Protein 3DCD (pdb70)

Solvent-accessible surface area: 25875 Å² total

Nearest PDB structures (foldseek):
  3dcd-assembly2_B  TM=1.003E+00  e=3.729E-57  Lactobacillus acidophilus
  3q1n-assembly1_A  TM=9.076E-01  e=5.957E-23  Lacticaseibacillus paracasei ATCC 334
  3k25-assembly2_B  TM=7.406E-01  e=1.315E-15  Synechocystis sp. PCC 6803
  2htb-assembly3_C  TM=7.494E-01  e=1.837E-10  Salmonella enterica subsp. enterica serovar Typhimurium
  3sy9-assembly4_D  TM=3.047E-01  e=4.905E+00  Pseudomonas aeruginosa

Secondary structure (DSSP, 8-state):
-EEEE---EEEEETBTTEEEEEE-TTT--B-----TTT---SS-EEBS-SSPPGGGEEEETTEEEE--TTBSGGGSBPEEEEEETTEEEEEEE--HHHHHHS---EEEEEEEE-----EEEEEEEE-SS-----EEE--EEE---TTS--GGGEEE------EEE--EETTEE-GGG-EEE-TTS-EE--SGGGTTS-EEEE--SS-EEEEEEETTSS-EEEEEEET-SEEEEE--SSS--SEEEEEEEES-PPBTT--SBGGG-------TT-EEEEEE--EE-SS-SS--/-EEEE---EEEEETBTTEEEEEE-TTT--B-----TTT---SS-EEBS-SSPPGGGEEEETTEEEE--TTBSGGGSBPEEEEEETTEEEEEEE--HHHHHH----EEEEEEEE-----EEEEEEEE-SS-----EEE--EEE---SSS--GGGEEE------EEE--EETTEE-GGG-EEE-TTS-EE--SGGGTTS-EEEE--SS-EEEEEEESSSS-EEEEEEET-SEEEEE--SSS--SEEEEEEEES-PPBTT--SBGGG-------TT-EEEEEE--EE-SS-----

Structure (mmCIF, N/CA/C/O backbone):
data_3DCD
#
_entry.id   3DCD
#
_cell.length_a   53.270
_cell.length_b   88.270
_cell.length_c   139.540
_cell.angle_alpha   90.00
_cell.angle_beta   90.00
_cell.angle_gamma   90.00
#
_symmetry.space_group_name_H-M   'P 21 21 21'
#
loop_
_entity.id
_entity.type
_entity.pdbx_description
1 polymer 'Galactose mutarotase related enzyme'
2 water water
#
loop_
_atom_site.group_PDB
_atom_site.id
_atom_site.type_symbol
_atom_site.label_atom_id
_atom_site.label_alt_id
_atom_site.label_comp_id
_atom_site.label_asym_id
_atom_site.label_entity_id
_atom_site.label_seq_id
_atom_site.pdbx_PDB_ins_code
_atom_site.Cartn_x
_atom_site.Cartn_y
_atom_site.Cartn_z
_atom_site.occupancy
_atom_site.B_iso_or_equiv
_atom_site.auth_seq_id
_atom_site.auth_comp_id
_atom_site.auth_asym_id
_atom_site.auth_atom_id
_atom_site.pdbx_PDB_model_num
ATOM 9 N N . ASP A 1 2 ? 4.636 33.581 109.758 1.00 19.09 2 ASP A N 1
ATOM 10 C CA . ASP A 1 2 ? 4.489 32.828 108.509 1.00 18.53 2 ASP A CA 1
ATOM 11 C C . ASP A 1 2 ? 3.087 32.990 107.914 1.00 18.36 2 ASP A C 1
ATOM 12 O O . ASP A 1 2 ? 2.090 33.081 108.645 1.00 18.03 2 ASP A O 1
ATOM 17 N N . TYR A 1 3 ? 3.027 33.012 106.586 1.00 17.48 3 TYR A N 1
ATOM 18 C CA . TYR A 1 3 ? 1.781 33.164 105.844 1.00 17.20 3 TYR A CA 1
ATOM 19 C C . TYR A 1 3 ? 1.777 32.114 104.743 1.00 16.87 3 TYR A C 1
ATOM 20 O O . TYR A 1 3 ? 2.828 31.784 104.187 1.00 16.28 3 TYR A O 1
ATOM 29 N N . THR A 1 4 ? 0.588 31.607 104.432 1.00 16.86 4 THR A N 1
ATOM 30 C CA . THR A 1 4 ? 0.407 30.556 103.438 1.00 16.54 4 THR A CA 1
ATOM 31 C C . THR A 1 4 ? -0.371 31.048 102.226 1.00 16.10 4 THR A C 1
ATOM 32 O O . THR A 1 4 ? -1.357 31.772 102.377 1.00 15.03 4 THR A O 1
ATOM 36 N N . ILE A 1 5 ? 0.117 30.680 101.038 1.00 15.47 5 ILE A N 1
ATOM 37 C CA . ILE A 1 5 ? -0.643 30.748 99.792 1.00 15.83 5 ILE A CA 1
ATOM 38 C C . ILE A 1 5 ? -0.637 29.330 99.209 1.00 15.93 5 ILE A C 1
ATOM 39 O O . ILE A 1 5 ? 0.347 28.603 99.347 1.00 15.90 5 ILE A O 1
ATOM 44 N N . GLU A 1 6 ? -1.740 28.927 98.588 1.00 16.27 6 GLU A N 1
ATOM 45 C CA . GLU A 1 6 ? -1.890 27.528 98.193 1.00 17.14 6 GLU A CA 1
ATOM 46 C C . GLU A 1 6 ? -2.977 27.305 97.165 1.00 17.03 6 GLU A C 1
ATOM 47 O O . GLU A 1 6 ? -3.907 28.101 97.032 1.00 16.91 6 GLU A O 1
ATOM 53 N N . ASN A 1 7 ? -2.835 26.215 96.421 1.00 17.31 7 ASN A N 1
ATOM 54 C CA . ASN A 1 7 ? -3.889 25.742 95.544 1.00 17.60 7 ASN A CA 1
ATOM 55 C C . ASN A 1 7 ? -3.892 24.223 95.563 1.00 18.29 7 ASN A C 1
ATOM 56 O O . ASN A 1 7 ? -3.295 23.621 96.457 1.00 17.94 7 ASN A O 1
ATOM 61 N N . ASN A 1 8 ? -4.547 23.615 94.575 1.00 19.11 8 ASN A N 1
ATOM 62 C CA . ASN A 1 8 ? -4.617 22.169 94.459 1.00 20.80 8 ASN A CA 1
ATOM 63 C C . ASN A 1 8 ? -3.308 21.474 94.059 1.00 21.09 8 ASN A C 1
ATOM 64 O O . ASN A 1 8 ? -3.243 20.237 94.075 1.00 21.21 8 ASN A O 1
ATOM 82 N N . ILE A 1 10 ? 0.242 23.066 94.844 1.00 19.00 10 ILE A N 1
ATOM 83 C CA . ILE A 1 10 ? 1.378 23.382 95.718 1.00 18.76 10 ILE A CA 1
ATOM 84 C C . ILE A 1 10 ? 0.936 24.272 96.892 1.00 18.09 10 ILE A C 1
ATOM 85 O O . ILE A 1 10 ? -0.043 25.018 96.788 1.00 16.92 10 ILE A O 1
ATOM 90 N N . LYS A 1 11 ? 1.626 24.145 98.016 1.00 17.15 11 LYS A N 1
ATOM 91 C CA . LYS A 1 11 ? 1.340 24.956 99.201 1.00 18.15 11 LYS A CA 1
ATOM 92 C C . LYS A 1 11 ? 2.649 25.607 99.617 1.00 17.48 11 LYS A C 1
ATOM 93 O O . LYS A 1 11 ? 3.672 24.926 99.784 1.00 17.21 11 LYS A O 1
ATOM 99 N N . VAL A 1 12 ? 2.595 26.922 99.797 1.00 16.73 12 VAL A N 1
ATOM 100 C CA . VAL A 1 12 ? 3.795 27.728 99.984 1.00 16.35 12 VAL A CA 1
ATOM 101 C C . VAL A 1 12 ? 3.649 28.491 101.286 1.00 16.43 12 VAL A C 1
ATOM 102 O O . VAL A 1 12 ? 2.609 29.113 101.533 1.00 16.52 12 VAL A O 1
ATOM 106 N N . VAL A 1 13 ? 4.693 28.443 102.108 1.00 15.84 13 VAL A N 1
ATOM 107 C CA . VAL A 1 13 ? 4.728 29.199 103.350 1.00 15.75 13 VAL A CA 1
ATOM 108 C C . VAL A 1 13 ? 5.839 30.239 103.259 1.00 15.97 13 VAL A C 1
ATOM 109 O O . VAL A 1 13 ? 6.970 29.910 102.891 1.00 16.19 13 VAL A O 1
ATOM 113 N N . ILE A 1 14 ? 5.521 31.481 103.618 1.00 15.49 14 ILE A N 1
ATOM 114 C CA . ILE A 1 14 ? 6.472 32.583 103.498 1.00 15.86 14 ILE A CA 1
ATOM 115 C C . ILE A 1 14 ? 6.470 33.449 104.770 1.00 15.49 14 ILE A C 1
ATOM 116 O O . ILE A 1 14 ? 5.413 33.725 105.331 1.00 15.94 14 ILE A O 1
ATOM 121 N N . SER A 1 15 ? 7.655 33.883 105.194 1.00 15.28 15 SER A N 1
ATOM 122 C CA . SER A 1 15 ? 7.804 34.690 106.413 1.00 15.29 15 SER A CA 1
ATOM 123 C C . SER A 1 15 ? 7.862 36.165 106.078 1.00 15.66 15 SER A C 1
ATOM 124 O O . SER A 1 15 ? 8.457 36.561 105.069 1.00 15.42 15 SER A O 1
ATOM 127 N N . ASP A 1 16 ? 7.269 36.989 106.935 1.00 16.40 16 ASP A N 1
ATOM 128 C CA . ASP A 1 16 ? 7.391 38.418 106.754 1.00 16.80 16 ASP A CA 1
ATOM 129 C C . ASP A 1 16 ? 8.814 38.906 107.084 1.00 17.44 16 ASP A C 1
ATOM 130 O O . ASP A 1 16 ? 9.177 40.041 106.757 1.00 17.75 16 ASP A O 1
ATOM 135 N N . HIS A 1 17 ? 9.592 38.047 107.744 1.00 17.44 17 HIS A N 1
ATOM 136 C CA . HIS A 1 17 ? 10.999 38.316 107.965 1.00 17.19 17 HIS A CA 1
ATOM 137 C C . HIS A 1 17 ? 11.773 38.051 106.682 1.00 17.47 17 HIS A C 1
ATOM 138 O O . HIS A 1 17 ? 11.911 36.902 106.250 1.00 16.51 17 HIS A O 1
ATOM 145 N N . GLY A 1 18 ? 12.231 39.131 106.046 1.00 16.52 18 GLY A N 1
ATOM 146 C CA . GLY A 1 18 ? 12.926 39.024 104.762 1.00 16.41 18 GLY A CA 1
ATOM 147 C C . GLY A 1 18 ? 12.056 38.578 103.597 1.00 16.15 18 GLY A C 1
ATOM 148 O O . GLY A 1 18 ? 12.586 38.232 102.541 1.00 16.44 18 GLY A O 1
ATOM 149 N N . ALA A 1 19 ? 10.730 38.576 103.781 1.00 15.92 19 ALA A N 1
ATOM 150 C CA . ALA A 1 19 ? 9.775 38.123 102.741 1.00 15.07 19 ALA A CA 1
ATOM 151 C C . ALA A 1 19 ? 10.258 36.806 102.133 1.00 14.56 19 ALA A C 1
ATOM 152 O O . ALA A 1 19 ? 10.309 36.650 100.912 1.00 14.51 19 ALA A O 1
ATOM 154 N N . GLU A 1 20 ? 10.641 35.865 103.007 1.00 14.30 20 GLU A N 1
ATOM 155 C CA . GLU A 1 20 ? 11.400 34.680 102.597 1.00 13.73 20 GLU A CA 1
ATOM 156 C C . GLU A 1 20 ? 10.531 33.437 102.577 1.00 13.84 20 GLU A C 1
ATOM 157 O O . GLU A 1 20 ? 9.857 33.122 103.565 1.00 13.54 20 GLU A O 1
ATOM 163 N N . ILE A 1 21 ? 10.565 32.720 101.454 1.00 13.45 21 ILE A N 1
ATOM 164 C CA . ILE A 1 21 ? 9.879 31.425 101.351 1.00 13.58 21 ILE A CA 1
ATOM 165 C C . ILE A 1 21 ? 10.489 30.489 102.398 1.00 13.82 21 ILE A C 1
ATOM 166 O O . ILE A 1 21 ? 11.711 30.381 102.479 1.00 14.24 21 ILE A O 1
ATOM 171 N N . GLN A 1 22 ? 9.635 29.862 103.209 1.00 13.78 22 GLN A N 1
ATOM 172 C CA . GLN A 1 22 ? 10.062 28.877 104.216 1.00 14.49 22 GLN A CA 1
ATOM 173 C C . GLN A 1 22 ? 9.897 27.453 103.719 1.00 14.59 22 GLN A C 1
ATOM 174 O O . GLN A 1 22 ? 10.644 26.557 104.121 1.00 15.22 22 GLN A O 1
ATOM 180 N N . SER A 1 23 ? 8.887 27.245 102.874 1.00 14.40 23 SER A N 1
ATOM 181 C CA . SER A 1 23 ? 8.465 25.898 102.496 1.00 14.39 23 SER A CA 1
ATOM 182 C C . SER A 1 23 ? 7.665 25.919 101.207 1.00 14.73 23 SER A C 1
ATOM 183 O O . SER A 1 23 ? 6.836 26.796 101.020 1.00 15.16 23 SER A O 1
ATOM 186 N N . VAL A 1 24 ? 7.906 24.945 100.332 1.00 15.10 24 VAL A N 1
ATOM 187 C CA . VAL A 1 24 ? 7.043 24.703 99.159 1.00 15.11 24 VAL A CA 1
ATOM 188 C C . VAL A 1 24 ? 6.806 23.206 99.130 1.00 14.96 24 VAL A C 1
ATOM 189 O O . VAL A 1 24 ? 7.756 22.445 99.054 1.00 15.51 24 VAL A O 1
ATOM 193 N N . LYS A 1 25 ? 5.551 22.785 99.199 1.00 14.92 25 LYS A N 1
ATOM 194 C CA . LYS A 1 25 ? 5.237 21.377 99.190 1.00 15.39 25 LYS A CA 1
ATOM 195 C C . LYS A 1 25 ? 4.246 21.020 98.093 1.00 15.70 25 LYS A C 1
ATOM 196 O O . LYS A 1 25 ? 3.295 21.768 97.829 1.00 16.14 25 LYS A O 1
ATOM 202 N N . SER A 1 26 ? 4.460 19.876 97.452 1.00 15.12 26 SER A N 1
ATOM 203 C CA . SER A 1 26 ? 3.429 19.329 96.578 1.00 14.52 26 SER A CA 1
ATOM 204 C C . SER A 1 26 ? 2.173 18.992 97.366 1.00 15.43 26 SER A C 1
ATOM 205 O O . SER A 1 26 ? 2.234 18.294 98.372 1.00 15.10 26 SER A O 1
ATOM 208 N N . ALA A 1 27 ? 1.033 19.489 96.892 1.00 15.45 27 ALA A N 1
ATOM 209 C CA . ALA A 1 27 ? -0.255 19.160 97.480 1.00 15.92 27 ALA A CA 1
ATOM 210 C C . ALA A 1 27 ? -0.576 17.672 97.292 1.00 15.92 27 ALA A C 1
ATOM 211 O O . ALA A 1 27 ? -1.371 17.090 98.032 1.00 16.07 27 ALA A O 1
ATOM 213 N N . HIS A 1 28 ? 0.061 17.050 96.310 1.00 15.29 28 HIS A N 1
ATOM 214 C CA . HIS A 1 28 ? -0.193 15.637 96.033 1.00 15.38 28 HIS A CA 1
ATOM 215 C C . HIS A 1 28 ? 0.723 14.657 96.762 1.00 14.89 28 HIS A C 1
ATOM 216 O O . HIS A 1 28 ? 0.262 13.629 97.241 1.00 14.73 28 HIS A O 1
ATOM 223 N N . THR A 1 29 ? 2.015 14.976 96.828 1.00 14.25 29 THR A N 1
ATOM 224 C CA . THR A 1 29 ? 3.021 14.034 97.325 1.00 13.92 29 THR A CA 1
ATOM 225 C C . THR A 1 29 ? 3.583 14.411 98.703 1.00 14.63 29 THR A C 1
ATOM 226 O O . THR A 1 29 ? 4.228 13.574 99.368 1.00 13.15 29 THR A O 1
ATOM 230 N N . ASP A 1 30 ? 3.344 15.671 99.092 1.00 14.61 30 ASP A N 1
ATOM 231 C CA A ASP A 1 30 ? 3.852 16.266 100.339 0.50 15.20 30 ASP A CA 1
ATOM 232 C CA B ASP A 1 30 ? 3.864 16.230 100.353 0.50 15.64 30 ASP A CA 1
ATOM 233 C C . ASP A 1 30 ? 5.378 16.424 100.341 1.00 15.67 30 ASP A C 1
ATOM 234 O O . ASP A 1 30 ? 5.978 16.738 101.370 1.00 15.28 30 ASP A O 1
ATOM 243 N N . GLU A 1 31 ? 6.003 16.251 99.177 1.00 15.32 31 GLU A N 1
ATOM 244 C CA . GLU A 1 31 ? 7.454 16.477 99.068 1.00 16.10 31 GLU A CA 1
ATOM 245 C C . GLU A 1 31 ? 7.820 17.951 99.299 1.00 15.80 31 GLU A C 1
ATOM 246 O O . GLU A 1 31 ? 7.125 18.848 98.826 1.00 15.93 31 GLU A O 1
ATOM 252 N N . GLU A 1 32 ? 8.894 18.199 100.056 1.00 15.78 32 GLU A N 1
ATOM 253 C CA . GLU A 1 32 ? 9.329 19.555 100.388 1.00 15.66 32 GLU A CA 1
ATOM 254 C C . GLU A 1 32 ? 10.408 20.008 99.422 1.00 15.55 32 GLU A C 1
ATOM 255 O O . GLU A 1 32 ? 11.466 19.381 99.331 1.00 15.96 32 GLU A O 1
ATOM 261 N N . PHE A 1 33 ? 10.164 21.095 98.702 1.00 15.08 33 PHE A N 1
ATOM 262 C CA . PHE A 1 33 ? 11.116 21.521 97.676 1.00 15.06 33 PHE A CA 1
ATOM 263 C C . PHE A 1 33 ? 12.212 22.441 98.185 1.00 15.58 33 PHE A C 1
ATOM 264 O O . PHE A 1 33 ? 13.291 22.478 97.602 1.00 16.22 33 PHE A O 1
ATOM 280 N N . TRP A 1 35 ? 15.088 23.961 100.670 1.00 15.68 35 TRP A N 1
ATOM 281 C CA . TRP A 1 35 ? 16.116 23.770 101.695 1.00 16.06 35 TRP A CA 1
ATOM 282 C C . TRP A 1 35 ? 15.636 24.310 103.046 1.00 16.37 35 TRP A C 1
ATOM 283 O O . TRP A 1 35 ? 15.097 25.420 103.122 1.00 16.22 35 TRP A O 1
ATOM 294 N N . GLN A 1 36 ? 15.818 23.513 104.105 1.00 15.96 36 GLN A N 1
ATOM 295 C CA . GLN A 1 36 ? 15.217 23.830 105.408 1.00 15.83 36 GLN A CA 1
ATOM 296 C C . GLN A 1 36 ? 16.157 24.541 106.375 1.00 16.26 36 GLN A C 1
ATOM 297 O O . GLN A 1 36 ? 15.934 24.537 107.591 1.00 15.67 36 GLN A O 1
ATOM 303 N N . ALA A 1 37 ? 17.205 25.158 105.816 1.00 16.23 37 ALA A N 1
ATOM 304 C CA . ALA A 1 37 ? 18.020 26.126 106.543 1.00 16.57 37 ALA A CA 1
ATOM 305 C C . ALA A 1 37 ? 18.796 25.515 107.727 1.00 17.34 37 ALA A C 1
ATOM 306 O O . ALA A 1 37 ? 18.913 26.139 108.780 1.00 17.40 37 ALA A O 1
ATOM 308 N N . ASN A 1 38 ? 19.335 24.311 107.543 1.00 17.22 38 ASN A N 1
ATOM 309 C CA . ASN A 1 38 ? 20.177 23.675 108.566 1.00 17.53 38 ASN A CA 1
ATOM 310 C C . ASN A 1 38 ? 21.330 24.629 108.942 1.00 17.96 38 ASN A C 1
ATOM 311 O O . ASN A 1 38 ? 22.200 24.882 108.113 1.00 17.87 38 ASN A O 1
ATOM 316 N N . PRO A 1 39 ? 21.347 25.157 110.191 1.00 18.86 39 PRO A N 1
ATOM 317 C CA . PRO A 1 39 ? 22.347 26.181 110.531 1.00 19.23 39 PRO A CA 1
ATOM 318 C C . PRO A 1 39 ? 23.783 25.664 110.567 1.00 19.61 39 PRO A C 1
ATOM 319 O O . PRO A 1 39 ? 24.713 26.466 110.641 1.00 19.69 39 PRO A O 1
ATOM 323 N N . GLU A 1 40 ? 23.947 24.338 110.549 1.00 19.58 40 GLU A N 1
ATOM 324 C CA . GLU A 1 40 ? 25.253 23.698 110.487 1.00 19.74 40 GLU A CA 1
ATOM 325 C C . GLU A 1 40 ? 25.885 23.875 109.120 1.00 19.82 40 GLU A C 1
ATOM 326 O O . GLU A 1 40 ? 27.100 23.751 108.970 1.00 19.63 40 GLU A O 1
ATOM 332 N N . ILE A 1 41 ? 25.051 24.176 108.120 1.00 18.97 41 ILE A N 1
ATOM 333 C CA . ILE A 1 41 ? 25.498 24.281 106.731 1.00 18.24 41 ILE A CA 1
ATOM 334 C C . ILE A 1 41 ? 25.256 25.689 106.180 1.00 17.90 41 ILE A C 1
ATOM 335 O O . ILE A 1 41 ? 26.194 26.382 105.733 1.00 18.10 41 ILE A O 1
ATOM 340 N N . TRP A 1 42 ? 23.986 26.097 106.197 1.00 17.10 42 TRP A N 1
ATOM 341 C CA . TRP A 1 42 ? 23.576 27.398 105.662 1.00 16.42 42 TRP A CA 1
ATOM 342 C C . TRP A 1 42 ? 22.199 27.718 106.234 1.00 16.08 42 TRP A C 1
ATOM 343 O O . TRP A 1 42 ? 21.210 27.081 105.884 1.00 15.09 42 TRP A O 1
ATOM 354 N N . GLY A 1 43 ? 22.150 28.675 107.163 1.00 16.16 43 GLY A N 1
ATOM 355 C CA . GLY A 1 43 ? 20.965 28.878 107.986 1.00 16.47 43 GLY A CA 1
ATOM 356 C C . GLY A 1 43 ? 19.935 29.819 107.397 1.00 17.46 43 GLY A C 1
ATOM 357 O O . GLY A 1 43 ? 19.286 30.579 108.140 1.00 16.91 43 GLY A O 1
ATOM 358 N N . ARG A 1 44 ? 19.789 29.787 106.069 1.00 17.07 44 ARG A N 1
ATOM 359 C CA . ARG A 1 44 ? 18.718 30.529 105.389 1.00 17.84 44 ARG A CA 1
ATOM 360 C C . ARG A 1 44 ? 18.002 29.580 104.443 1.00 16.58 44 ARG A C 1
ATOM 361 O O . ARG A 1 44 ? 18.543 28.528 104.129 1.00 16.31 44 ARG A O 1
ATOM 369 N N . HIS A 1 45 ? 16.779 29.924 104.027 1.00 16.27 45 HIS A N 1
ATOM 370 C CA . HIS A 1 45 ? 16.049 29.122 103.039 1.00 15.94 45 HIS A CA 1
ATOM 371 C C . HIS A 1 45 ? 16.188 29.640 101.608 1.00 16.11 45 HIS A C 1
ATOM 372 O O . HIS A 1 45 ? 16.463 28.863 100.668 1.00 16.44 45 HIS A O 1
ATOM 379 N N . ALA A 1 46 ? 15.909 30.931 101.442 1.00 16.14 46 ALA A N 1
ATOM 380 C CA . ALA A 1 46 ? 15.674 31.514 100.119 1.00 15.77 46 ALA A CA 1
ATOM 381 C C . ALA A 1 46 ? 15.664 33.058 100.233 1.00 15.29 46 ALA A C 1
ATOM 382 O O . ALA A 1 46 ? 14.618 33.701 99.994 1.00 15.17 46 ALA A O 1
ATOM 384 N N . PRO A 1 47 ? 16.818 33.660 100.626 1.00 14.92 47 PRO A N 1
ATOM 385 C CA . PRO A 1 47 ? 16.811 35.084 100.916 1.00 15.09 47 PRO A CA 1
ATOM 386 C C . PRO A 1 47 ? 16.501 35.944 99.711 1.00 14.69 47 PRO A C 1
ATOM 387 O O . PRO A 1 47 ? 16.679 35.527 98.554 1.00 15.69 47 PRO A O 1
ATOM 391 N N . VAL A 1 48 ? 16.007 37.128 100.014 1.00 14.89 48 VAL A N 1
ATOM 392 C CA . VAL A 1 48 ? 15.808 38.181 99.028 1.00 14.08 48 VAL A CA 1
ATOM 393 C C . VAL A 1 48 ? 17.042 39.073 99.134 1.00 14.16 48 VAL A C 1
ATOM 394 O O . VAL A 1 48 ? 17.475 39.421 100.252 1.00 14.43 48 VAL A O 1
ATOM 398 N N . LEU A 1 49 ? 17.630 39.408 97.981 1.00 14.46 49 LEU A N 1
ATOM 399 C CA . LEU A 1 49 ? 18.870 40.199 97.935 1.00 15.50 49 LEU A CA 1
ATOM 400 C C . LEU A 1 49 ? 18.544 41.624 97.456 1.00 15.37 49 LEU A C 1
ATOM 401 O O . LEU A 1 49 ? 18.076 41.811 96.340 1.00 15.18 49 LEU A O 1
ATOM 406 N N . PHE A 1 50 ? 18.774 42.600 98.328 1.00 15.35 50 PHE A N 1
ATOM 407 C CA . PHE A 1 50 ? 18.426 44.007 98.099 1.00 15.66 50 PHE A CA 1
ATOM 408 C C . PHE A 1 50 ? 18.974 44.839 99.259 1.00 15.26 50 PHE A C 1
ATOM 409 O O . PHE A 1 50 ? 18.846 44.430 100.424 1.00 14.72 50 PHE A O 1
ATOM 417 N N . PRO A 1 51 ? 19.526 46.040 98.970 1.00 15.23 51 PRO A N 1
ATOM 418 C CA . PRO A 1 51 ? 19.677 46.764 97.702 1.00 15.37 51 PRO A CA 1
ATOM 419 C C . PRO A 1 51 ? 20.983 46.543 96.961 1.00 15.66 51 PRO A C 1
ATOM 420 O O . PRO A 1 51 ? 21.332 47.359 96.087 1.00 15.84 51 PRO A O 1
ATOM 424 N N . ILE A 1 52 ? 21.700 45.474 97.316 1.00 15.47 52 ILE A N 1
ATOM 425 C CA . ILE A 1 52 ? 22.818 44.976 96.501 1.00 15.45 52 ILE A CA 1
ATOM 426 C C . ILE A 1 52 ? 22.711 43.470 96.397 1.00 15.84 52 ILE A C 1
ATOM 427 O O . ILE A 1 52 ? 22.090 42.829 97.247 1.00 16.03 52 ILE A O 1
ATOM 432 N N . VAL A 1 53 ? 23.303 42.924 95.333 1.00 15.70 53 VAL A N 1
ATOM 433 C CA . VAL A 1 53 ? 23.485 41.497 95.164 1.00 15.33 53 VAL A CA 1
ATOM 434 C C . VAL A 1 53 ? 24.976 41.252 95.356 1.00 16.10 53 VAL A C 1
ATOM 435 O O . VAL A 1 53 ? 25.796 41.969 94.786 1.00 15.63 53 VAL A O 1
ATOM 439 N N . GLY A 1 54 ? 25.324 40.254 96.166 1.00 16.20 54 GLY A N 1
ATOM 440 C CA . GLY A 1 54 ? 26.730 39.925 96.421 1.00 16.48 54 GLY A CA 1
ATOM 441 C C . GLY A 1 54 ? 27.426 40.895 97.362 1.00 16.68 54 GLY A C 1
ATOM 442 O O . GLY A 1 54 ? 26.796 41.733 97.995 1.00 16.44 54 GLY A O 1
ATOM 443 N N . ARG A 1 55 ? 28.749 40.770 97.446 1.00 17.09 55 ARG A N 1
ATOM 444 C CA . ARG A 1 55 ? 29.531 41.549 98.393 1.00 16.88 55 ARG A CA 1
ATOM 445 C C . ARG A 1 55 ? 30.217 42.751 97.756 1.00 17.23 55 ARG A C 1
ATOM 446 O O . ARG A 1 55 ? 30.654 42.706 96.600 1.00 17.76 55 ARG A O 1
ATOM 454 N N . LEU A 1 56 ? 30.318 43.816 98.547 1.00 17.01 56 LEU A N 1
ATOM 455 C CA . LEU A 1 56 ? 31.148 44.961 98.248 1.00 17.12 56 LEU A CA 1
ATOM 456 C C . LEU A 1 56 ? 32.535 44.704 98.808 1.00 17.35 56 LEU A C 1
ATOM 457 O O . LEU A 1 56 ? 32.674 44.085 99.881 1.00 17.40 56 LEU A O 1
ATOM 462 N N . LYS A 1 57 ? 33.565 45.176 98.103 1.00 17.20 57 LYS A N 1
ATOM 463 C CA . LYS A 1 57 ? 34.923 45.158 98.654 1.00 18.22 57 LYS A CA 1
ATOM 464 C C . LYS A 1 57 ? 34.935 45.903 99.983 1.00 18.58 57 LYS A C 1
ATOM 465 O O . LYS A 1 57 ? 34.490 47.065 100.057 1.00 18.00 57 LYS A O 1
ATOM 471 N N . ASN A 1 58 ? 35.418 45.217 101.027 1.00 18.02 58 ASN A N 1
ATOM 472 C CA . ASN A 1 58 ? 35.500 45.778 102.379 1.00 18.75 58 ASN A CA 1
ATOM 473 C C . ASN A 1 58 ? 34.127 46.089 102.984 1.00 18.44 58 ASN A C 1
ATOM 474 O O . ASN A 1 58 ? 34.021 46.854 103.946 1.00 18.20 58 ASN A O 1
ATOM 479 N N . ASP A 1 59 ? 33.083 45.485 102.410 1.00 18.02 59 ASP A N 1
ATOM 480 C CA . ASP A 1 59 ? 31.684 45.732 102.792 1.00 18.21 59 ASP A CA 1
ATOM 481 C C . ASP A 1 59 ? 31.361 47.216 102.880 1.00 18.10 59 ASP A C 1
ATOM 482 O O . ASP A 1 59 ? 30.685 47.648 103.807 1.00 17.21 59 ASP A O 1
ATOM 487 N N . GLU A 1 60 ? 31.843 47.990 101.907 1.00 18.06 60 GLU A N 1
ATOM 488 C CA . GLU A 1 60 ? 31.623 49.424 101.922 1.00 18.79 60 GLU A CA 1
ATOM 489 C C . GLU A 1 60 ? 31.591 50.038 100.521 1.00 18.12 60 GLU A C 1
ATOM 490 O O . GLU A 1 60 ? 32.058 49.457 99.548 1.00 18.48 60 GLU A O 1
ATOM 496 N N . TYR A 1 61 ? 31.017 51.228 100.444 1.00 17.47 61 TYR A N 1
ATOM 497 C CA . TYR A 1 61 ? 30.952 51.989 99.218 1.00 16.87 61 TYR A CA 1
ATOM 498 C C . TYR A 1 61 ? 30.912 53.457 99.583 1.00 16.68 61 TYR A C 1
ATOM 499 O O . TYR A 1 61 ? 30.688 53.814 100.747 1.00 16.30 61 TYR A O 1
ATOM 508 N N . THR A 1 62 ? 31.133 54.310 98.589 1.00 17.12 62 THR A N 1
ATOM 509 C CA . THR A 1 62 ? 30.973 55.745 98.795 1.00 17.05 62 THR A CA 1
ATOM 510 C C . THR A 1 62 ? 29.848 56.241 97.906 1.00 17.44 62 THR A C 1
ATOM 511 O O . THR A 1 62 ? 29.593 55.695 96.827 1.00 15.96 62 THR A O 1
ATOM 515 N N . TYR A 1 63 ? 29.153 57.262 98.385 1.00 17.39 63 TYR A N 1
ATOM 516 C CA . TYR A 1 63 ? 28.156 57.921 97.572 1.00 18.25 63 TYR A CA 1
ATOM 517 C C . TYR A 1 63 ? 28.229 59.383 97.899 1.00 18.52 63 TYR A C 1
ATOM 518 O O . TYR A 1 63 ? 28.175 59.756 99.075 1.00 18.18 63 TYR A O 1
ATOM 527 N N . LYS A 1 64 ? 28.413 60.203 96.863 1.00 18.80 64 LYS A N 1
ATOM 528 C CA . LYS A 1 64 ? 28.603 61.647 97.034 1.00 18.93 64 LYS A CA 1
ATOM 529 C C . LYS A 1 64 ? 29.723 61.968 98.017 1.00 18.10 64 LYS A C 1
ATOM 530 O O . LYS A 1 64 ? 29.636 62.942 98.745 1.00 17.43 64 LYS A O 1
ATOM 536 N N . GLY A 1 65 ? 30.756 61.129 98.057 1.00 17.68 65 GLY A N 1
ATOM 537 C CA . GLY A 1 65 ? 31.916 61.372 98.917 1.00 17.29 65 GLY A CA 1
ATOM 538 C C . GLY A 1 65 ? 31.790 60.848 100.330 1.00 17.15 65 GLY A C 1
ATOM 539 O O . GLY A 1 65 ? 32.726 60.954 101.133 1.00 17.76 65 GLY A O 1
ATOM 540 N N . LYS A 1 66 ? 30.631 60.295 100.665 1.00 16.78 66 LYS A N 1
ATOM 541 C CA . LYS A 1 66 ? 30.405 59.802 102.025 1.00 16.42 66 LYS A CA 1
ATOM 542 C C . LYS A 1 66 ? 30.501 58.289 102.012 1.00 16.99 66 LYS A C 1
ATOM 543 O O . LYS A 1 66 ? 30.047 57.649 101.063 1.00 16.72 66 LYS A O 1
ATOM 549 N N . THR A 1 67 ? 31.107 57.721 103.057 1.00 17.01 67 THR A N 1
ATOM 550 C CA . THR A 1 67 ? 31.283 56.267 103.128 1.00 17.03 67 THR A CA 1
ATOM 551 C C . THR A 1 67 ? 30.152 55.590 103.901 1.00 17.00 67 THR A C 1
ATOM 552 O O . THR A 1 67 ? 29.791 56.013 104.996 1.00 16.54 67 THR A O 1
ATOM 556 N N . TYR A 1 68 ? 29.622 54.526 103.306 1.00 16.84 68 TYR A N 1
ATOM 557 C CA . TYR A 1 68 ? 28.589 53.696 103.902 1.00 17.31 68 TYR A CA 1
ATOM 558 C C . TYR A 1 68 ? 29.062 52.253 104.029 1.00 17.79 68 TYR A C 1
ATOM 559 O O . TYR A 1 68 ? 29.929 51.810 103.271 1.00 18.13 68 TYR A O 1
ATOM 568 N N . HIS A 1 69 ? 28.452 51.518 104.958 1.00 17.53 69 HIS A N 1
ATOM 569 C CA . HIS A 1 69 ? 28.825 50.143 105.241 1.00 17.47 69 HIS A CA 1
ATOM 570 C C . HIS A 1 69 ? 27.620 49.235 105.082 1.00 17.46 69 HIS A C 1
ATOM 571 O O . HIS A 1 69 ? 26.576 49.432 105.712 1.00 16.90 69 HIS A O 1
ATOM 578 N N . LEU A 1 70 ? 27.759 48.258 104.198 1.00 16.66 70 LEU A N 1
ATOM 579 C CA . LEU A 1 70 ? 26.656 47.398 103.838 1.00 16.37 70 LEU A CA 1
ATOM 580 C C . LEU A 1 70 ? 27.185 46.008 103.554 1.00 17.12 70 LEU A C 1
ATOM 581 O O . LEU A 1 70 ? 28.103 45.846 102.763 1.00 16.68 70 LEU A O 1
ATOM 586 N N . GLY A 1 71 ? 26.586 45.013 104.193 1.00 17.72 71 GLY A N 1
ATOM 587 C CA . GLY A 1 71 ? 27.042 43.638 104.073 1.00 18.36 71 GLY A CA 1
ATOM 588 C C . GLY A 1 71 ? 26.538 42.947 102.820 1.00 18.86 71 GLY A C 1
ATOM 589 O O . GLY A 1 71 ? 25.661 43.461 102.092 1.00 18.65 71 GLY A O 1
ATOM 590 N N . GLN A 1 72 ? 27.096 41.766 102.574 1.00 18.87 72 GLN A N 1
ATOM 591 C CA . GLN A 1 72 ? 26.764 40.964 101.408 1.00 19.47 72 GLN A CA 1
ATOM 592 C C . GLN A 1 72 ? 25.250 40.807 101.238 1.00 18.68 72 GLN A C 1
ATOM 593 O O . GLN A 1 72 ? 24.539 40.523 102.211 1.00 18.64 72 GLN A O 1
ATOM 599 N N . HIS A 1 73 ? 24.765 41.012 100.004 1.00 18.16 73 HIS A N 1
ATOM 600 C CA . HIS A 1 73 ? 23.332 40.876 99.657 1.00 17.50 73 HIS A CA 1
ATOM 601 C C . HIS A 1 73 ? 22.381 41.897 100.320 1.00 17.40 73 HIS A C 1
ATOM 602 O O . HIS A 1 73 ? 21.167 41.737 100.266 1.00 17.01 73 HIS A O 1
ATOM 609 N N . GLY A 1 74 ? 22.939 42.935 100.939 1.00 17.28 74 GLY A N 1
ATOM 610 C CA . GLY A 1 74 ? 22.164 44.030 101.503 1.00 16.74 74 GLY A CA 1
ATOM 611 C C . GLY A 1 74 ? 21.417 43.701 102.773 1.00 17.29 74 GLY A C 1
ATOM 612 O O . GLY A 1 74 ? 21.807 42.799 103.534 1.00 17.33 74 GLY A O 1
ATOM 613 N N . PHE A 1 75 ? 20.339 44.441 103.009 1.00 16.68 75 PHE A N 1
ATOM 614 C CA . PHE A 1 75 ? 19.626 44.331 104.288 1.00 16.26 75 PHE A CA 1
ATOM 615 C C . PHE A 1 75 ? 18.251 43.663 104.221 1.00 16.13 75 PHE A C 1
ATOM 616 O O . PHE A 1 75 ? 17.671 43.370 105.273 1.00 16.59 75 PHE A O 1
ATOM 624 N N . ALA A 1 76 ? 17.716 43.420 103.020 1.00 15.95 76 ALA A N 1
ATOM 625 C CA . ALA A 1 76 ? 16.331 42.895 102.909 1.00 16.31 76 ALA A CA 1
ATOM 626 C C . ALA A 1 76 ? 16.088 41.632 103.746 1.00 16.40 76 ALA A C 1
ATOM 627 O O . ALA A 1 76 ? 15.047 41.491 104.391 1.00 16.13 76 ALA A O 1
ATOM 629 N N . ARG A 1 77 ? 17.053 40.724 103.743 1.00 16.41 77 ARG A N 1
ATOM 630 C CA . ARG A 1 77 ? 16.852 39.416 104.358 1.00 17.55 77 ARG A CA 1
ATOM 631 C C . ARG A 1 77 ? 16.784 39.449 105.886 1.00 18.10 77 ARG A C 1
ATOM 632 O O . ARG A 1 77 ? 16.337 38.485 106.508 1.00 18.29 77 ARG A O 1
ATOM 640 N N . ASN A 1 78 ? 17.212 40.569 106.469 1.00 17.69 78 ASN A N 1
ATOM 641 C CA . ASN A 1 78 ? 17.182 40.789 107.915 1.00 18.49 78 ASN A CA 1
ATOM 642 C C . ASN A 1 78 ? 16.084 41.756 108.330 1.00 18.04 78 ASN A C 1
ATOM 643 O O . ASN A 1 78 ? 15.966 42.096 109.500 1.00 18.75 78 ASN A O 1
ATOM 648 N N . ALA A 1 79 ? 15.274 42.192 107.364 1.00 17.63 79 ALA A N 1
ATOM 649 C CA . ALA A 1 79 ? 14.237 43.200 107.610 1.00 17.23 79 ALA A CA 1
ATOM 650 C C . ALA A 1 79 ? 12.880 42.557 107.735 1.00 16.98 79 ALA A C 1
ATOM 651 O O . ALA A 1 79 ? 12.623 41.539 107.117 1.00 16.75 79 ALA A O 1
ATOM 653 N N . ASP A 1 80 ? 12.006 43.162 108.527 1.00 16.95 80 ASP A N 1
ATOM 654 C CA . ASP A 1 80 ? 10.647 42.671 108.640 1.00 17.22 80 ASP A CA 1
ATOM 655 C C . ASP A 1 80 ? 9.785 43.521 107.720 1.00 17.48 80 ASP A C 1
ATOM 656 O O . ASP A 1 80 ? 9.789 44.752 107.829 1.00 17.34 80 ASP A O 1
ATOM 661 N N . PHE A 1 81 ? 9.086 42.845 106.804 1.00 16.68 81 PHE A N 1
ATOM 662 C CA . PHE A 1 81 ? 8.213 43.469 105.820 1.00 16.82 81 PHE A CA 1
ATOM 663 C C . PHE A 1 81 ? 6.794 43.514 106.354 1.00 16.90 81 PHE A C 1
ATOM 664 O O . PHE A 1 81 ? 6.410 42.675 107.166 1.00 16.29 81 PHE A O 1
ATOM 672 N N . GLU A 1 82 ? 6.017 44.480 105.872 1.00 18.09 82 GLU A N 1
ATOM 673 C CA . GLU A 1 82 ? 4.573 44.522 106.096 1.00 18.95 82 GLU A CA 1
ATOM 674 C C . GLU A 1 82 ? 3.857 43.649 105.067 1.00 18.55 82 GLU A C 1
ATOM 675 O O . GLU A 1 82 ? 4.318 43.522 103.923 1.00 18.75 82 GLU A O 1
ATOM 681 N N . VAL A 1 83 ? 2.742 43.047 105.464 1.00 17.59 83 VAL A N 1
ATOM 682 C CA . VAL A 1 83 ? 1.899 42.323 104.508 1.00 17.74 83 VAL A CA 1
ATOM 683 C C . VAL A 1 83 ? 0.862 43.301 103.950 1.00 17.77 83 VAL A C 1
ATOM 684 O O . VAL A 1 83 ? -0.097 43.689 104.637 1.00 17.61 83 VAL A O 1
ATOM 688 N N . GLU A 1 84 ? 1.075 43.700 102.704 1.00 17.93 84 GLU A N 1
ATOM 689 C CA . GLU A 1 84 ? 0.235 44.706 102.061 1.00 18.67 84 GLU A CA 1
ATOM 690 C C . GLU A 1 84 ? -1.079 44.140 101.525 1.00 18.73 84 GLU A C 1
ATOM 691 O O . GLU A 1 84 ? -2.118 44.821 101.552 1.00 17.94 84 GLU A O 1
ATOM 697 N N . ASN A 1 85 ? -1.012 42.908 101.013 1.00 18.92 85 ASN A N 1
ATOM 698 C CA . ASN A 1 85 ? -2.152 42.235 100.394 1.00 19.39 85 ASN A CA 1
ATOM 699 C C . ASN A 1 85 ? -1.942 40.728 100.564 1.00 19.41 85 ASN A C 1
ATOM 700 O O . ASN A 1 85 ? -0.822 40.254 100.429 1.00 18.34 85 ASN A O 1
ATOM 705 N N . HIS A 1 86 ? -3.002 39.985 100.888 1.00 18.99 86 HIS A N 1
ATOM 706 C CA . HIS A 1 86 ? -2.881 38.531 101.037 1.00 18.74 86 HIS A CA 1
ATOM 707 C C . HIS A 1 86 ? -4.208 37.864 100.695 1.00 18.99 86 HIS A C 1
ATOM 708 O O . HIS A 1 86 ? -5.188 38.055 101.398 1.00 18.56 86 HIS A O 1
ATOM 715 N N . THR A 1 87 ? -4.227 37.128 99.586 1.00 19.20 87 THR A N 1
ATOM 716 C CA . THR A 1 87 ? -5.389 36.334 99.176 1.00 20.09 87 THR A CA 1
ATOM 717 C C . THR A 1 87 ? -4.944 34.861 99.076 1.00 20.21 87 THR A C 1
ATOM 718 O O . THR A 1 87 ? -3.782 34.549 99.360 1.00 19.29 87 THR A O 1
ATOM 722 N N . LYS A 1 88 ? -5.850 33.960 98.684 1.00 20.35 88 LYS A N 1
ATOM 723 C CA . LYS A 1 88 ? -5.522 32.540 98.753 1.00 21.18 88 LYS A CA 1
ATOM 724 C C . LYS A 1 88 ? -4.275 32.194 97.958 1.00 20.18 88 LYS A C 1
ATOM 725 O O . LYS A 1 88 ? -3.474 31.402 98.418 1.00 20.29 88 LYS A O 1
ATOM 731 N N . GLU A 1 89 ? -4.112 32.788 96.781 1.00 20.07 89 GLU A N 1
ATOM 732 C CA . GLU A 1 89 ? -2.998 32.415 95.884 1.00 20.43 89 GLU A CA 1
ATOM 733 C C . GLU A 1 89 ? -1.990 33.536 95.655 1.00 19.05 89 GLU A C 1
ATOM 734 O O . GLU A 1 89 ? -1.188 33.458 94.724 1.00 18.94 89 GLU A O 1
ATOM 740 N N . SER A 1 90 ? -2.030 34.580 96.488 1.00 18.23 90 SER A N 1
ATOM 741 C CA . SER A 1 90 ? -1.124 35.711 96.316 1.00 17.45 90 SER A CA 1
ATOM 742 C C . SER A 1 90 ? -0.827 36.433 97.617 1.00 16.83 90 SER A C 1
ATOM 743 O O . SER A 1 90 ? -1.696 36.560 98.483 1.00 16.71 90 SER A O 1
ATOM 746 N N . ILE A 1 91 ? 0.397 36.933 97.741 1.00 15.95 91 ILE A N 1
ATOM 747 C CA . ILE A 1 91 ? 0.761 37.754 98.912 1.00 15.71 91 ILE A CA 1
ATOM 748 C C . ILE A 1 91 ? 1.832 38.748 98.493 1.00 15.32 91 ILE A C 1
ATOM 749 O O . ILE A 1 91 ? 2.706 38.437 97.693 1.00 15.11 91 ILE A O 1
ATOM 754 N N . THR A 1 92 ? 1.727 39.967 99.014 1.00 15.61 92 THR A N 1
ATOM 755 C CA . THR A 1 92 ? 2.686 41.007 98.683 1.00 15.45 92 THR A CA 1
ATOM 756 C C . THR A 1 92 ? 3.210 41.545 99.992 1.00 15.04 92 THR A C 1
ATOM 757 O O . THR A 1 92 ? 2.438 41.945 100.845 1.00 15.11 92 THR A O 1
ATOM 761 N N . PHE A 1 93 ? 4.531 41.501 100.130 1.00 15.33 93 PHE A N 1
ATOM 762 C CA . PHE A 1 93 ? 5.256 42.097 101.237 1.00 15.10 93 PHE A CA 1
ATOM 763 C C . PHE A 1 93 ? 5.840 43.456 100.832 1.00 14.87 93 PHE A C 1
ATOM 764 O O . PHE A 1 93 ? 6.343 43.635 99.723 1.00 14.65 93 PHE A O 1
ATOM 772 N N . LEU A 1 94 ? 5.772 44.398 101.762 1.00 14.74 94 LEU A N 1
ATOM 773 C CA . LEU A 1 94 ? 6.251 45.729 101.533 1.00 14.62 94 LEU A CA 1
ATOM 774 C C . LEU A 1 94 ? 7.253 46.133 102.603 1.00 14.62 94 LEU A C 1
ATOM 775 O O . LEU A 1 94 ? 7.010 45.980 103.809 1.00 13.65 94 LEU A O 1
ATOM 780 N N . LEU A 1 95 ? 8.368 46.670 102.134 1.00 15.23 95 LEU A N 1
ATOM 781 C CA . LEU A 1 95 ? 9.374 47.272 103.002 1.00 15.32 95 LEU A CA 1
ATOM 782 C C . LEU A 1 95 ? 9.673 48.694 102.523 1.00 15.64 95 LEU A C 1
ATOM 783 O O . LEU A 1 95 ? 9.949 48.914 101.338 1.00 15.39 95 LEU A O 1
ATOM 788 N N . LYS A 1 96 ? 9.605 49.644 103.456 1.00 16.20 96 LYS A N 1
ATOM 789 C CA . LYS A 1 96 ? 9.997 51.015 103.190 1.00 17.05 96 LYS A CA 1
ATOM 790 C C . LYS A 1 96 ? 11.303 51.305 103.915 1.00 16.86 96 LYS A C 1
ATOM 791 O O . LYS A 1 96 ? 11.674 50.607 104.867 1.00 16.31 96 LYS A O 1
ATOM 797 N N . ASP A 1 97 ? 11.993 52.345 103.461 1.00 16.70 97 ASP A N 1
ATOM 798 C CA . ASP A 1 97 ? 13.155 52.857 104.169 1.00 16.85 97 ASP A CA 1
ATOM 799 C C . ASP A 1 97 ? 12.766 53.280 105.577 1.00 17.10 97 ASP A C 1
ATOM 800 O O . ASP A 1 97 ? 11.635 53.701 105.832 1.00 16.88 97 ASP A O 1
ATOM 805 N N . ASN A 1 98 ? 13.696 53.129 106.504 1.00 17.43 98 ASN A N 1
ATOM 806 C CA . ASN A 1 98 ? 13.490 53.603 107.869 1.00 18.13 98 ASN A CA 1
ATOM 807 C C . ASN A 1 98 ? 14.787 54.232 108.348 1.00 18.17 98 ASN A C 1
ATOM 808 O O . ASN A 1 98 ? 15.766 54.287 107.587 1.00 17.04 98 ASN A O 1
ATOM 813 N N . GLU A 1 99 ? 14.803 54.685 109.604 1.00 18.35 99 GLU A N 1
ATOM 814 C CA . GLU A 1 99 ? 15.988 55.319 110.180 1.00 19.99 99 GLU A CA 1
ATOM 815 C C . GLU A 1 99 ? 17.241 54.453 110.031 1.00 19.37 99 GLU A C 1
ATOM 816 O O . GLU A 1 99 ? 18.311 54.967 109.681 1.00 19.72 99 GLU A O 1
ATOM 822 N N . GLU A 1 100 ? 17.086 53.146 110.246 1.00 19.48 100 GLU A N 1
ATOM 823 C CA . GLU A 1 100 ? 18.194 52.190 110.160 1.00 19.76 100 GLU A CA 1
ATOM 824 C C . GLU A 1 100 ? 18.686 51.937 108.733 1.00 19.03 100 GLU A C 1
ATOM 825 O O . GLU A 1 100 ? 19.897 51.933 108.484 1.00 18.81 100 GLU A O 1
ATOM 831 N N . THR A 1 101 ? 17.773 51.701 107.792 1.00 18.27 101 THR A N 1
ATOM 832 C CA . THR A 1 101 ? 18.221 51.469 106.412 1.00 17.12 101 THR A CA 1
ATOM 833 C C . THR A 1 101 ? 18.910 52.701 105.846 1.00 16.66 101 THR A C 1
ATOM 834 O O . THR A 1 101 ? 19.893 52.581 105.093 1.00 16.14 101 THR A O 1
ATOM 838 N N . ARG A 1 102 ? 18.411 53.882 106.213 1.00 15.85 102 ARG A N 1
ATOM 839 C CA . ARG A 1 102 ? 18.959 55.137 105.700 1.00 16.16 102 ARG A CA 1
ATOM 840 C C . ARG A 1 102 ? 20.405 55.382 106.146 1.00 16.19 102 ARG A C 1
ATOM 841 O O . ARG A 1 102 ? 21.160 56.081 105.459 1.00 16.35 102 ARG A O 1
ATOM 849 N N . LYS A 1 103 ? 20.797 54.759 107.262 1.00 15.80 103 LYS A N 1
ATOM 850 C CA . LYS A 1 103 ? 22.167 54.842 107.786 1.00 15.54 103 LYS A CA 1
ATOM 851 C C . LYS A 1 103 ? 23.206 54.147 106.899 1.00 14.99 103 LYS A C 1
ATOM 852 O O . LYS A 1 103 ? 24.379 54.550 106.865 1.00 14.60 103 LYS A O 1
ATOM 858 N N . VAL A 1 104 ? 22.774 53.099 106.205 1.00 14.57 104 VAL A N 1
ATOM 859 C CA . VAL A 1 104 ? 23.661 52.271 105.386 1.00 14.62 104 VAL A CA 1
ATOM 860 C C . VAL A 1 104 ? 23.343 52.417 103.899 1.00 14.79 104 VAL A C 1
ATOM 861 O O . VAL A 1 104 ? 24.039 51.861 103.050 1.00 14.51 104 VAL A O 1
ATOM 865 N N . TYR A 1 105 ? 22.283 53.167 103.594 1.00 15.12 105 TYR A N 1
ATOM 866 C CA . TYR A 1 105 ? 21.765 53.245 102.231 1.00 15.63 105 TYR A CA 1
ATOM 867 C C . TYR A 1 105 ? 20.896 54.514 102.110 1.00 16.22 105 TYR A C 1
ATOM 868 O O . TYR A 1 105 ? 19.733 54.528 102.543 1.00 15.76 105 TYR A O 1
ATOM 877 N N . PRO A 1 106 ? 21.462 55.594 101.531 1.00 16.74 106 PRO A N 1
ATOM 878 C CA . PRO A 1 106 ? 20.890 56.946 101.682 1.00 17.19 106 PRO A CA 1
ATOM 879 C C . PRO A 1 106 ? 19.787 57.207 100.659 1.00 17.53 106 PRO A C 1
ATOM 880 O O . PRO A 1 106 ? 19.834 58.199 99.920 1.00 17.76 106 PRO A O 1
ATOM 884 N N . PHE A 1 107 ? 18.828 56.287 100.600 1.00 17.11 107 PHE A N 1
ATOM 885 C CA . PHE A 1 107 ? 17.718 56.381 99.666 1.00 17.26 107 PHE A CA 1
ATOM 886 C C . PHE A 1 107 ? 16.401 56.062 100.334 1.00 17.27 107 PHE A C 1
ATOM 887 O O . PHE A 1 107 ? 16.332 55.245 101.270 1.00 17.55 107 PHE A O 1
ATOM 895 N N . LYS A 1 108 ? 15.356 56.727 99.852 1.00 16.60 108 LYS A N 1
ATOM 896 C CA . LYS A 1 108 ? 14.000 56.425 100.258 1.00 16.22 108 LYS A CA 1
ATOM 897 C C . LYS A 1 108 ? 13.374 55.566 99.167 1.00 15.62 108 LYS A C 1
ATOM 898 O O . LYS A 1 108 ? 13.585 55.821 97.984 1.00 15.31 108 LYS A O 1
ATOM 904 N N . PHE A 1 109 ? 12.616 54.545 99.557 1.00 15.41 109 PHE A N 1
ATOM 905 C CA . PHE A 1 109 ? 12.080 53.601 98.574 1.00 15.43 109 PHE A CA 1
ATOM 906 C C . PHE A 1 109 ? 10.843 52.897 99.101 1.00 15.61 109 PHE A C 1
ATOM 907 O O . PHE A 1 109 ? 10.568 52.912 100.306 1.00 14.89 109 PHE A O 1
ATOM 915 N N . GLU A 1 110 ? 10.119 52.260 98.180 1.00 15.46 110 GLU A N 1
ATOM 916 C CA . GLU A 1 110 ? 9.147 51.226 98.508 1.00 15.89 110 GLU A CA 1
ATOM 917 C C . GLU A 1 110 ? 9.605 49.970 97.772 1.00 15.23 110 GLU A C 1
ATOM 918 O O . GLU A 1 110 ? 9.713 49.981 96.551 1.00 15.48 110 GLU A O 1
ATOM 924 N N . PHE A 1 111 ? 9.886 48.898 98.516 1.00 15.17 111 PHE A N 1
ATOM 925 C CA . PHE A 1 111 ? 10.313 47.619 97.931 1.00 14.93 111 PHE A CA 1
ATOM 926 C C . PHE A 1 111 ? 9.251 46.563 98.199 1.00 15.02 111 PHE A C 1
ATOM 927 O O . PHE A 1 111 ? 8.979 46.242 99.356 1.00 14.72 111 PHE A O 1
ATOM 935 N N . ARG A 1 112 ? 8.668 46.029 97.129 1.00 15.00 112 ARG A N 1
ATOM 936 C CA . ARG A 1 112 ? 7.611 45.037 97.247 1.00 15.52 112 ARG A CA 1
ATOM 937 C C . ARG A 1 112 ? 8.068 43.698 96.679 1.00 15.76 112 ARG A C 1
ATOM 938 O O . ARG A 1 112 ? 8.632 43.643 95.585 1.00 17.11 112 ARG A O 1
ATOM 946 N N . VAL A 1 113 ? 7.834 42.631 97.442 1.00 16.01 113 VAL A N 1
ATOM 947 C CA . VAL A 1 113 ? 8.055 41.269 96.987 1.00 15.93 113 VAL A CA 1
ATOM 948 C C . VAL A 1 113 ? 6.697 40.581 96.960 1.00 15.87 113 VAL A C 1
ATOM 949 O O . VAL A 1 113 ? 6.037 40.399 97.997 1.00 15.80 113 VAL A O 1
ATOM 953 N N . ASN A 1 114 ? 6.268 40.245 95.752 1.00 16.44 114 ASN A N 1
ATOM 954 C CA . ASN A 1 114 ? 4.991 39.598 95.550 1.00 16.95 114 ASN A CA 1
ATOM 955 C C . ASN A 1 114 ? 5.226 38.160 95.155 1.00 16.45 114 ASN A C 1
ATOM 956 O O . ASN A 1 114 ? 6.053 37.878 94.293 1.00 16.84 114 ASN A O 1
ATOM 961 N N . TYR A 1 115 ? 4.484 37.262 95.797 1.00 16.85 115 TYR A N 1
ATOM 962 C CA . TYR A 1 115 ? 4.488 35.848 95.451 1.00 16.14 115 TYR A CA 1
ATOM 963 C C . TYR A 1 115 ? 3.087 35.481 95.027 1.00 16.56 115 TYR A C 1
ATOM 964 O O . TYR A 1 115 ? 2.113 35.824 95.708 1.00 15.38 115 TYR A O 1
ATOM 973 N N . ASN A 1 116 ? 2.970 34.779 93.907 1.00 17.07 116 ASN A N 1
ATOM 974 C CA . ASN A 1 116 ? 1.667 34.316 93.492 1.00 18.12 116 ASN A CA 1
ATOM 975 C C . ASN A 1 116 ? 1.715 32.972 92.781 1.00 18.83 116 ASN A C 1
ATOM 976 O O . ASN A 1 116 ? 2.726 32.623 92.164 1.00 18.48 116 ASN A O 1
ATOM 981 N N . LEU A 1 117 ? 0.619 32.222 92.904 1.00 19.33 117 LEU A N 1
ATOM 982 C CA . LEU A 1 117 ? 0.511 30.878 92.331 1.00 20.52 117 LEU A CA 1
ATOM 983 C C . LEU A 1 117 ? -0.366 30.792 91.094 1.00 21.78 117 LEU A C 1
ATOM 984 O O . LEU A 1 117 ? -1.413 31.442 91.008 1.00 21.70 117 LEU A O 1
ATOM 1002 N N . ASN A 1 119 ? -1.274 27.162 89.152 1.00 23.50 119 ASN A N 1
ATOM 1003 C CA . ASN A 1 119 ? -0.978 25.734 89.135 1.00 23.39 119 ASN A CA 1
ATOM 1004 C C . ASN A 1 119 ? 0.279 25.434 89.961 1.00 22.26 119 ASN A C 1
ATOM 1005 O O . ASN A 1 119 ? 0.399 25.918 91.090 1.00 21.26 119 ASN A O 1
ATOM 1010 N N . ASN A 1 120 ? 1.219 24.669 89.410 1.00 21.18 120 ASN A N 1
ATOM 1011 C CA . ASN A 1 120 ? 2.441 24.369 90.148 1.00 21.60 120 ASN A CA 1
ATOM 1012 C C . ASN A 1 120 ? 3.561 25.394 89.921 1.00 20.34 120 ASN A C 1
ATOM 1013 O O . ASN A 1 120 ? 4.738 25.094 90.163 1.00 20.69 120 ASN A O 1
ATOM 1018 N N . LEU A 1 121 ? 3.180 26.587 89.459 1.00 18.99 121 LEU A N 1
ATOM 1019 C CA . LEU A 1 121 ? 4.121 27.685 89.205 1.00 18.42 121 LEU A CA 1
ATOM 1020 C C . LEU A 1 121 ? 3.993 28.784 90.263 1.00 18.17 121 LEU A C 1
ATOM 1021 O O . LEU A 1 121 ? 2.897 29.270 90.542 1.00 17.19 121 LEU A O 1
ATOM 1026 N N . LEU A 1 122 ? 5.140 29.162 90.825 1.00 17.36 122 LEU A N 1
ATOM 1027 C CA . LEU A 1 122 ? 5.229 30.218 91.816 1.00 17.19 122 LEU A CA 1
ATOM 1028 C C . LEU A 1 122 ? 6.069 31.367 91.246 1.00 17.27 122 LEU A C 1
ATOM 1029 O O . LEU A 1 122 ? 7.229 31.166 90.882 1.00 17.59 122 LEU A O 1
ATOM 1034 N N . GLU A 1 123 ? 5.479 32.557 91.193 1.00 17.12 123 GLU A N 1
ATOM 1035 C CA . GLU A 1 123 ? 6.197 33.769 90.827 1.00 16.63 123 GLU A CA 1
ATOM 1036 C C . GLU A 1 123 ? 6.775 34.440 92.063 1.00 16.17 123 GLU A C 1
ATOM 1037 O O . GLU A 1 123 ? 6.129 34.466 93.121 1.00 15.92 123 GLU A O 1
ATOM 1043 N N . GLU A 1 124 ? 7.974 34.994 91.910 1.00 15.49 124 GLU A N 1
ATOM 1044 C CA . GLU A 1 124 ? 8.573 35.874 92.917 1.00 15.42 124 GLU A CA 1
ATOM 1045 C C . GLU A 1 124 ? 8.878 37.177 92.192 1.00 15.34 124 GLU A C 1
ATOM 1046 O O . GLU A 1 124 ? 9.794 37.241 91.378 1.00 14.85 124 GLU A O 1
ATOM 1052 N N . ASN A 1 125 ? 8.073 38.205 92.458 1.00 15.68 125 ASN A N 1
ATOM 1053 C CA . ASN A 1 125 ? 8.117 39.424 91.651 1.00 15.36 125 ASN A CA 1
ATOM 1054 C C . ASN A 1 125 ? 8.622 40.568 92.499 1.00 15.41 125 ASN A C 1
ATOM 1055 O O . ASN A 1 125 ? 8.147 40.766 93.620 1.00 15.62 125 ASN A O 1
ATOM 1060 N N . PHE A 1 126 ? 9.541 41.343 91.935 1.00 14.74 126 PHE A N 1
ATOM 1061 C CA . PHE A 1 126 ? 10.098 42.507 92.621 1.00 15.46 126 PHE A CA 1
ATOM 1062 C C . PHE A 1 126 ? 9.554 43.809 92.028 1.00 15.54 126 PHE A C 1
ATOM 1063 O O . PHE A 1 126 ? 9.463 43.959 90.809 1.00 15.90 126 PHE A O 1
ATOM 1071 N N . SER A 1 127 ? 9.224 44.747 92.904 1.00 15.87 127 SER A N 1
ATOM 1072 C CA . SER A 1 127 ? 8.873 46.082 92.511 1.00 16.18 127 SER A CA 1
ATOM 1073 C C . SER A 1 127 ? 9.617 47.038 93.420 1.00 16.12 127 SER A C 1
ATOM 1074 O O . SER A 1 127 ? 9.510 46.944 94.641 1.00 15.22 127 SER A O 1
ATOM 1077 N N . VAL A 1 128 ? 10.376 47.951 92.817 1.00 16.49 128 VAL A N 1
ATOM 1078 C CA . VAL A 1 128 ? 11.081 49.000 93.574 1.00 16.33 128 VAL A CA 1
ATOM 1079 C C . VAL A 1 128 ? 10.588 50.374 93.089 1.00 16.54 128 VAL A C 1
ATOM 1080 O O . VAL A 1 128 ? 10.632 50.652 91.899 1.00 16.54 128 VAL A O 1
ATOM 1084 N N . VAL A 1 129 ? 10.122 51.210 94.010 1.00 16.32 129 VAL A N 1
ATOM 1085 C CA . VAL A 1 129 ? 9.754 52.589 93.695 1.00 16.77 129 VAL A CA 1
ATOM 1086 C C . VAL A 1 129 ? 10.727 53.532 94.382 1.00 16.70 129 VAL A C 1
ATOM 1087 O O . VAL A 1 129 ? 10.888 53.473 95.601 1.00 16.75 129 VAL A O 1
ATOM 1091 N N . ASN A 1 130 ? 11.383 54.385 93.599 1.00 16.30 130 ASN A N 1
ATOM 1092 C CA . ASN A 1 130 ? 12.284 55.385 94.155 1.00 16.48 130 ASN A CA 1
ATOM 1093 C C . ASN A 1 130 ? 11.483 56.567 94.690 1.00 17.01 130 ASN A C 1
ATOM 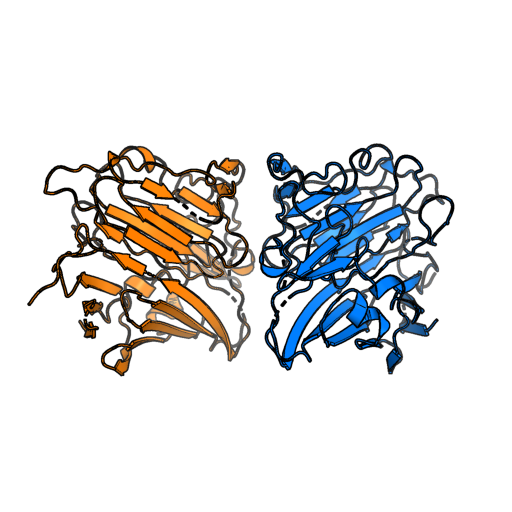1094 O O . ASN A 1 130 ? 10.751 57.212 93.924 1.00 16.82 130 ASN A O 1
ATOM 1099 N N . LYS A 1 131 ? 11.603 56.808 96.000 1.00 16.67 131 LYS A N 1
ATOM 1100 C CA . LYS A 1 131 ? 10.924 57.891 96.715 1.00 18.06 131 LYS A CA 1
ATOM 1101 C C . LYS A 1 131 ? 11.891 59.013 97.100 1.00 18.21 131 LYS A C 1
ATOM 1102 O O . LYS A 1 131 ? 11.551 59.897 97.871 1.00 17.61 131 LYS A O 1
ATOM 1108 N N . SER A 1 132 ? 13.112 58.931 96.576 1.00 19.38 132 SER A N 1
ATOM 1109 C CA . SER A 1 132 ? 14.159 59.916 96.830 1.00 20.25 132 SER A CA 1
ATOM 1110 C C . SER A 1 132 ? 14.042 61.068 95.831 1.00 21.20 132 SER A C 1
ATOM 1111 O O . SER A 1 132 ? 13.389 60.926 94.796 1.00 20.89 132 SER A O 1
ATOM 1114 N N . ASP A 1 133 ? 14.690 62.193 96.130 1.00 22.53 133 ASP A N 1
ATOM 1115 C CA . ASP A 1 133 ? 14.739 63.298 95.172 1.00 23.86 133 ASP A CA 1
ATOM 1116 C C . ASP A 1 133 ? 15.883 63.171 94.164 1.00 24.07 133 ASP A C 1
ATOM 1117 O O . ASP A 1 133 ? 16.028 64.020 93.278 1.00 24.12 133 ASP A O 1
ATOM 1122 N N . GLU A 1 134 ? 16.680 62.108 94.289 1.00 24.10 134 GLU A N 1
ATOM 1123 C CA . GLU A 1 134 ? 17.724 61.801 93.303 1.00 24.36 134 GLU A CA 1
ATOM 1124 C C . GLU A 1 134 ? 17.605 60.378 92.772 1.00 23.36 134 GLU A C 1
ATOM 1125 O O . GLU A 1 134 ? 16.887 59.561 93.333 1.00 22.53 134 GLU A O 1
ATOM 1131 N N . THR A 1 135 ? 18.329 60.090 91.694 1.00 22.91 135 THR A N 1
ATOM 1132 C CA . THR A 1 135 ? 18.335 58.754 91.091 1.00 22.53 135 THR A CA 1
ATOM 1133 C C . THR A 1 135 ? 18.839 57.720 92.106 1.00 22.41 135 THR A C 1
ATOM 1134 O O . THR A 1 135 ? 19.885 57.903 92.726 1.00 22.05 135 THR A O 1
ATOM 1146 N N . ILE A 1 137 ? 20.216 53.983 93.185 1.00 19.17 137 ILE A N 1
ATOM 1147 C CA . ILE A 1 137 ? 21.123 52.974 92.618 1.00 18.22 137 ILE A CA 1
ATOM 1148 C C . ILE A 1 137 ? 21.018 51.713 93.484 1.00 17.82 137 ILE A C 1
ATOM 1149 O O . ILE A 1 137 ? 21.324 51.772 94.669 1.00 16.05 137 ILE A O 1
ATOM 1154 N N . PHE A 1 138 ? 20.532 50.615 92.891 1.00 16.88 138 PHE A N 1
ATOM 1155 C CA . PHE A 1 138 ? 20.289 49.354 93.604 1.00 17.17 138 PHE A CA 1
ATOM 1156 C C . PHE A 1 138 ? 20.476 48.101 92.748 1.00 17.52 138 PHE A C 1
ATOM 1157 O O . PHE A 1 138 ? 20.346 48.127 91.496 1.00 17.60 138 PHE A O 1
ATOM 1165 N N . GLY A 1 139 ? 20.767 46.995 93.440 1.00 16.93 139 GLY A N 1
ATOM 1166 C CA . GLY A 1 139 ? 20.715 45.662 92.865 1.00 16.04 139 GLY A CA 1
ATOM 1167 C C . GLY A 1 139 ? 19.617 44.891 93.593 1.00 15.86 139 GLY A C 1
ATOM 1168 O O . GLY A 1 139 ? 19.309 45.185 94.742 1.00 15.86 139 GLY A O 1
ATOM 1169 N N . VAL A 1 140 ? 19.000 43.942 92.904 1.00 15.16 140 VAL A N 1
ATOM 1170 C CA . VAL A 1 140 ? 17.979 43.061 93.498 1.00 16.06 140 VAL A CA 1
ATOM 1171 C C . VAL A 1 140 ? 18.130 41.657 92.891 1.00 15.85 140 VAL A C 1
ATOM 1172 O O . VAL A 1 140 ? 18.548 41.520 91.744 1.00 15.71 140 VAL A O 1
ATOM 1176 N N . GLY A 1 141 ? 17.831 40.620 93.674 1.00 15.53 141 GLY A N 1
ATOM 1177 C CA . GLY A 1 141 ? 18.011 39.250 93.226 1.00 15.77 141 GLY A CA 1
ATOM 1178 C C . GLY A 1 141 ? 17.270 38.269 94.123 1.00 15.98 141 GLY A C 1
ATOM 1179 O O . GLY A 1 141 ? 16.926 38.586 95.261 1.00 16.35 141 GLY A O 1
ATOM 1180 N N . GLY A 1 142 ? 16.988 37.093 93.581 1.00 16.26 142 GLY A N 1
ATOM 1181 C CA . GLY A 1 142 ? 16.452 35.969 94.358 1.00 16.31 142 GLY A CA 1
ATOM 1182 C C . GLY A 1 142 ? 17.566 34.979 94.681 1.00 16.44 142 GLY A C 1
ATOM 1183 O O . GLY A 1 142 ? 18.656 35.034 94.088 1.00 16.58 142 GLY A O 1
ATOM 1184 N N . HIS A 1 143 ? 17.302 34.077 95.624 1.00 15.91 143 HIS A N 1
ATOM 1185 C CA . HIS A 1 143 ? 18.339 33.161 96.139 1.00 15.63 143 HIS A CA 1
ATOM 1186 C C . HIS A 1 143 ? 17.673 31.872 96.686 1.00 15.46 143 HIS A C 1
ATOM 1187 O O . HIS A 1 143 ? 18.068 31.378 97.741 1.00 15.59 143 HIS A O 1
ATOM 1194 N N . PRO A 1 144 ? 16.673 31.305 95.964 1.00 15.31 144 PRO A N 1
ATOM 1195 C CA . PRO A 1 144 ? 16.009 30.122 96.529 1.00 14.91 144 PRO A CA 1
ATOM 1196 C C . PRO A 1 144 ? 16.960 28.917 96.653 1.00 15.32 144 PRO A C 1
ATOM 1197 O O . PRO A 1 144 ? 17.709 28.652 95.715 1.00 14.43 144 PRO A O 1
ATOM 1201 N N . GLY A 1 145 ? 16.940 28.219 97.798 1.00 15.39 145 GLY A N 1
ATOM 1202 C CA . GLY A 1 145 ? 17.653 26.942 97.928 1.00 15.25 145 GLY A CA 1
ATOM 1203 C C . GLY A 1 145 ? 16.689 25.778 97.759 1.00 15.67 145 GLY A C 1
ATOM 1204 O O . GLY A 1 145 ? 15.654 25.738 98.430 1.00 16.06 145 GLY A O 1
ATOM 1205 N N . PHE A 1 146 ? 17.024 24.849 96.852 1.00 15.29 146 PHE A N 1
ATOM 1206 C CA . PHE A 1 146 ? 16.187 23.674 96.550 1.00 15.12 146 PHE A CA 1
ATOM 1207 C C . PHE A 1 146 ? 16.823 22.391 97.026 1.00 14.98 146 PHE A C 1
ATOM 1208 O O . PHE A 1 146 ? 17.982 22.123 96.688 1.00 14.55 146 PHE A O 1
ATOM 1216 N N . ASN A 1 147 ? 16.061 21.587 97.776 1.00 15.05 147 ASN A N 1
ATOM 1217 C CA . ASN A 1 147 ? 16.499 20.237 98.168 1.00 14.62 147 ASN A CA 1
ATOM 1218 C C . ASN A 1 147 ? 16.823 19.356 96.970 1.00 15.55 147 ASN A C 1
ATOM 1219 O O . ASN A 1 147 ? 16.153 19.435 95.946 1.00 16.30 147 ASN A O 1
ATOM 1224 N N . LEU A 1 148 ? 17.833 18.496 97.113 1.00 15.73 148 LEU A N 1
ATOM 1225 C CA . LEU A 1 148 ? 18.023 17.376 96.209 1.00 16.99 148 LEU A CA 1
ATOM 1226 C C . LEU A 1 148 ? 17.516 16.167 96.986 1.00 18.06 148 LEU A C 1
ATOM 1227 O O . LEU A 1 148 ? 18.127 15.781 97.984 1.00 18.04 148 LEU A O 1
ATOM 1232 N N . PRO A 1 149 ? 16.383 15.580 96.557 1.00 19.08 149 PRO A N 1
ATOM 1233 C CA . PRO A 1 149 ? 15.837 14.443 97.329 1.00 20.04 149 PRO A CA 1
ATOM 1234 C C . PRO A 1 149 ? 16.738 13.210 97.245 1.00 21.22 149 PRO A C 1
ATOM 1235 O O . PRO A 1 149 ? 17.250 12.883 96.178 1.00 20.77 149 PRO A O 1
ATOM 1239 N N . THR A 1 150 ? 16.947 12.555 98.379 1.00 22.70 150 THR A N 1
ATOM 1240 C CA . THR A 1 150 ? 17.783 11.370 98.426 1.00 25.16 150 THR A CA 1
ATOM 1241 C C . THR A 1 150 ? 17.129 10.294 99.307 1.00 26.38 150 THR A C 1
ATOM 1242 O O . THR A 1 150 ? 17.822 9.522 99.975 1.00 26.28 150 THR A O 1
ATOM 1246 N N . ASP A 1 151 ? 15.797 10.237 99.289 1.00 28.06 151 ASP A N 1
ATOM 1247 C CA . ASP A 1 151 ? 15.062 9.267 100.116 1.00 30.12 151 ASP A CA 1
ATOM 1248 C C . ASP A 1 151 ? 14.938 7.885 99.470 1.00 30.19 151 ASP A C 1
ATOM 1249 O O . ASP A 1 151 ? 14.550 6.919 100.123 1.00 30.32 151 ASP A O 1
ATOM 1254 N N . HIS A 1 152 ? 15.272 7.787 98.187 1.00 30.63 152 HIS A N 1
ATOM 1255 C CA . HIS A 1 152 ? 15.191 6.504 97.490 1.00 30.79 152 HIS A CA 1
ATOM 1256 C C . HIS A 1 152 ? 16.490 6.136 96.777 1.00 30.01 152 HIS A C 1
ATOM 1257 O O . HIS A 1 152 ? 16.489 5.697 95.628 1.00 30.43 152 HIS A O 1
ATOM 1264 N N . GLY A 1 153 ? 17.600 6.323 97.484 1.00 29.06 153 GLY A N 1
ATOM 1265 C CA . GLY A 1 153 ? 18.900 5.862 97.007 1.00 27.84 153 GLY A CA 1
ATOM 1266 C C . GLY A 1 153 ? 19.614 6.814 96.063 1.00 26.91 153 GLY A C 1
ATOM 1267 O O . GLY A 1 153 ? 20.665 6.458 95.508 1.00 27.16 153 GLY A O 1
ATOM 1268 N N . GLU A 1 154 ? 19.059 8.008 95.860 1.00 25.58 154 GLU A N 1
ATOM 1269 C CA . GLU A 1 154 ? 19.718 9.001 95.002 1.00 24.40 154 GLU A CA 1
ATOM 1270 C C . GLU A 1 154 ? 20.855 9.687 95.753 1.00 23.19 154 GLU A C 1
ATOM 1271 O O . GLU A 1 154 ? 20.883 9.740 96.989 1.00 22.19 154 GLU A O 1
ATOM 1277 N N . ASN A 1 155 ? 21.768 10.241 94.972 1.00 22.45 155 ASN A N 1
ATOM 1278 C CA . ASN A 1 155 ? 22.916 10.958 95.471 1.00 21.33 155 ASN A CA 1
ATOM 1279 C C . ASN A 1 155 ? 22.970 12.315 94.757 1.00 19.66 155 ASN A C 1
ATOM 1280 O O . ASN A 1 155 ? 22.446 12.437 93.655 1.00 18.41 155 ASN A O 1
ATOM 1285 N N . LYS A 1 156 ? 23.596 13.316 95.387 1.00 18.19 156 LYS A N 1
ATOM 1286 C CA . LYS A 1 156 ? 23.800 14.635 94.757 1.00 17.10 156 LYS A CA 1
ATOM 1287 C C . LYS A 1 156 ? 24.323 14.546 93.319 1.00 16.68 156 LYS A C 1
ATOM 1288 O O . LYS A 1 156 ? 23.908 15.326 92.468 1.00 15.47 156 LYS A O 1
ATOM 1294 N N . GLU A 1 157 ? 25.220 13.594 93.046 1.00 15.98 157 GLU A N 1
ATOM 1295 C CA . GLU A 1 157 ? 25.818 13.494 91.702 1.00 16.43 157 GLU A CA 1
ATOM 1296 C C . GLU A 1 157 ? 24.887 12.877 90.655 1.00 16.31 157 GLU A C 1
ATOM 1297 O O . GLU A 1 157 ? 25.261 12.743 89.467 1.00 15.94 157 GLU A O 1
ATOM 1303 N N . ASP A 1 158 ? 23.687 12.487 91.093 1.00 15.71 158 ASP A N 1
ATOM 1304 C CA . ASP A 1 158 ? 22.641 12.063 90.145 1.00 15.77 158 ASP A CA 1
ATOM 1305 C C . ASP A 1 158 ? 21.830 13.257 89.656 1.00 15.73 158 ASP A C 1
ATOM 1306 O O . ASP A 1 158 ? 20.973 13.084 88.787 1.00 15.03 158 ASP A O 1
ATOM 1311 N N . PHE A 1 159 ? 22.089 14.444 90.223 1.00 14.80 159 PHE A N 1
ATOM 1312 C CA . PHE A 1 159 ? 21.366 15.650 89.839 1.00 15.28 159 PHE A CA 1
ATOM 1313 C C . PHE A 1 159 ? 22.201 16.528 88.943 1.00 15.33 159 PHE A C 1
ATOM 1314 O O . PHE A 1 159 ? 23.432 16.442 88.925 1.00 15.07 159 PHE A O 1
ATOM 1322 N N . TYR A 1 160 ? 21.529 17.383 88.193 1.00 15.52 160 TYR A N 1
ATOM 1323 C CA . TYR A 1 160 ? 22.233 18.272 87.291 1.00 15.87 160 TYR A CA 1
ATOM 1324 C C . TYR A 1 160 ? 21.360 19.476 87.025 1.00 16.28 160 TYR A C 1
ATOM 1325 O O . TYR A 1 160 ? 20.155 19.447 87.302 1.00 15.96 160 TYR A O 1
ATOM 1334 N N . PHE A 1 161 ? 21.976 20.524 86.493 1.00 16.53 161 PHE A N 1
ATOM 1335 C CA . PHE A 1 161 ? 21.215 21.643 85.932 1.00 18.08 161 PHE A CA 1
ATOM 1336 C C . PHE A 1 161 ? 21.471 21.778 84.442 1.00 19.24 161 PHE A C 1
ATOM 1337 O O . PHE A 1 161 ? 22.532 21.399 83.924 1.00 18.13 161 PHE A O 1
ATOM 1345 N N . ASP A 1 162 ? 20.446 22.263 83.763 1.00 20.79 162 ASP A N 1
ATOM 1346 C CA . ASP A 1 162 ? 20.438 22.383 82.337 1.00 23.43 162 ASP A CA 1
ATOM 1347 C C . ASP A 1 162 ? 19.828 23.732 81.997 1.00 24.61 162 ASP A C 1
ATOM 1348 O O . ASP A 1 162 ? 18.752 24.073 82.467 1.00 24.64 162 ASP A O 1
ATOM 1361 N N . HIS A 1 164 ? 18.302 26.514 79.303 1.00 25.53 164 HIS A N 1
ATOM 1362 C CA . HIS A 1 164 ? 17.694 26.727 78.000 1.00 25.01 164 HIS A CA 1
ATOM 1363 C C . HIS A 1 164 ? 17.555 28.241 77.780 1.00 23.63 164 HIS A C 1
ATOM 1364 O O . HIS A 1 164 ? 17.277 28.966 78.727 1.00 22.09 164 HIS A O 1
ATOM 1371 N N . PRO A 1 165 ? 17.821 28.735 76.550 1.00 23.07 165 PRO A N 1
ATOM 1372 C CA . PRO A 1 165 ? 18.308 28.020 75.349 1.00 22.14 165 PRO A CA 1
ATOM 1373 C C . PRO A 1 165 ? 19.661 27.378 75.611 1.00 21.57 165 PRO A C 1
ATOM 1374 O O . PRO A 1 165 ? 20.398 27.852 76.477 1.00 21.05 165 PRO A O 1
ATOM 1378 N N . SER A 1 166 ? 19.977 26.318 74.865 1.00 20.79 166 SER A N 1
ATOM 1379 C CA . SER A 1 166 ? 21.209 25.560 75.063 1.00 20.89 166 SER A CA 1
ATOM 1380 C C . SER A 1 166 ? 22.314 26.237 74.285 1.00 20.18 166 SER A C 1
ATOM 1381 O O . SER A 1 166 ? 22.607 25.867 73.134 1.00 20.23 166 SER A O 1
ATOM 1384 N N . VAL A 1 167 ? 22.923 27.234 74.911 1.00 19.18 167 VAL A N 1
ATOM 1385 C CA . VAL A 1 167 ? 24.019 27.958 74.288 1.00 18.71 167 VAL A CA 1
ATOM 1386 C C . VAL A 1 167 ? 25.112 28.133 75.305 1.00 18.58 167 VAL A C 1
ATOM 1387 O O . VAL A 1 167 ? 24.832 28.208 76.512 1.00 18.71 167 VAL A O 1
ATOM 1391 N N . THR A 1 168 ? 26.354 28.192 74.824 1.00 18.25 168 THR A N 1
ATOM 1392 C CA . THR A 1 168 ? 27.491 28.486 75.682 1.00 19.70 168 THR A CA 1
ATOM 1393 C C . THR A 1 168 ? 27.384 29.937 76.158 1.00 18.95 168 THR A C 1
ATOM 1394 O O . THR A 1 168 ? 27.046 30.840 75.373 1.00 19.52 168 THR A O 1
ATOM 1398 N N . ARG A 1 169 ? 27.640 30.154 77.445 1.00 18.83 169 ARG A N 1
ATOM 1399 C CA . ARG A 1 169 ? 27.492 31.453 78.070 1.00 17.87 169 ARG A CA 1
ATOM 1400 C C . ARG A 1 169 ? 28.758 31.833 78.824 1.00 18.24 169 ARG A C 1
ATOM 1401 O O . ARG A 1 169 ? 29.523 30.964 79.260 1.00 17.78 169 ARG A O 1
ATOM 1409 N N . VAL A 1 170 ? 28.964 33.132 79.018 1.00 17.51 170 VAL A N 1
ATOM 1410 C CA . VAL A 1 170 ? 30.164 33.600 79.711 1.00 17.50 170 VAL A CA 1
ATOM 1411 C C . VAL A 1 170 ? 29.987 33.364 81.206 1.00 17.54 170 VAL A C 1
ATOM 1412 O O . VAL A 1 170 ? 28.965 33.764 81.776 1.00 17.85 170 VAL A O 1
ATOM 1416 N N . ARG A 1 171 ? 30.951 32.680 81.822 1.00 17.08 171 ARG A N 1
ATOM 1417 C CA . ARG A 1 171 ? 30.987 32.553 83.286 1.00 17.70 171 ARG A CA 1
ATOM 1418 C C . ARG A 1 171 ? 31.884 33.639 83.853 1.00 17.43 171 ARG A C 1
ATOM 1419 O O . ARG A 1 171 ? 32.976 33.888 83.319 1.00 17.72 171 ARG A O 1
ATOM 1427 N N . ILE A 1 172 ? 31.446 34.262 84.945 1.00 17.51 172 ILE A N 1
ATOM 1428 C CA . ILE A 1 172 ? 32.277 35.216 85.667 1.00 17.12 172 ILE A CA 1
ATOM 1429 C C . ILE A 1 172 ? 32.763 34.562 86.948 1.00 17.83 172 ILE A C 1
ATOM 1430 O O . ILE A 1 172 ? 31.965 34.383 87.878 1.00 17.09 172 ILE A O 1
ATOM 1435 N N . PRO A 1 173 ? 34.061 34.214 87.020 1.00 18.05 173 PRO A N 1
ATOM 1436 C CA . PRO A 1 173 ? 34.480 33.511 88.227 1.00 18.92 173 PRO A CA 1
ATOM 1437 C C . PRO A 1 173 ? 34.591 34.452 89.421 1.00 19.30 173 PRO A C 1
ATOM 1438 O O . PRO A 1 173 ? 34.849 35.654 89.249 1.00 18.07 173 PRO A O 1
ATOM 1442 N N . LEU A 1 174 ? 34.390 33.907 90.620 1.00 20.02 174 LEU A N 1
ATOM 1443 C CA . LEU A 1 174 ? 34.573 34.682 91.848 1.00 21.03 174 LEU A CA 1
ATOM 1444 C C . LEU A 1 174 ? 35.930 34.386 92.457 1.00 21.98 174 LEU A C 1
ATOM 1445 O O . LEU A 1 174 ? 36.364 33.239 92.466 1.00 22.70 174 LEU A O 1
ATOM 1450 N N . LYS A 1 175 ? 36.604 35.425 92.948 1.00 22.73 175 LYS A N 1
ATOM 1451 C CA . LYS A 1 175 ? 37.858 35.274 93.693 1.00 24.06 175 LYS A CA 1
ATOM 1452 C C . LYS A 1 175 ? 37.777 36.241 94.880 1.00 23.86 175 LYS A C 1
ATOM 1453 O O . LYS A 1 175 ? 37.627 37.452 94.698 1.00 23.28 175 LYS A O 1
ATOM 1459 N N . ASP A 1 176 ? 37.817 35.696 96.097 1.00 24.32 176 ASP A N 1
ATOM 1460 C CA . ASP A 1 176 ? 37.693 36.510 97.325 1.00 24.49 176 ASP A CA 1
ATOM 1461 C C . ASP A 1 176 ? 36.426 37.373 97.338 1.00 23.46 176 ASP A C 1
ATOM 1462 O O . ASP A 1 176 ? 36.455 38.545 97.732 1.00 23.52 176 ASP A O 1
ATOM 1467 N N . ALA A 1 177 ? 35.327 36.768 96.882 1.00 22.02 177 ALA A N 1
ATOM 1468 C CA . ALA A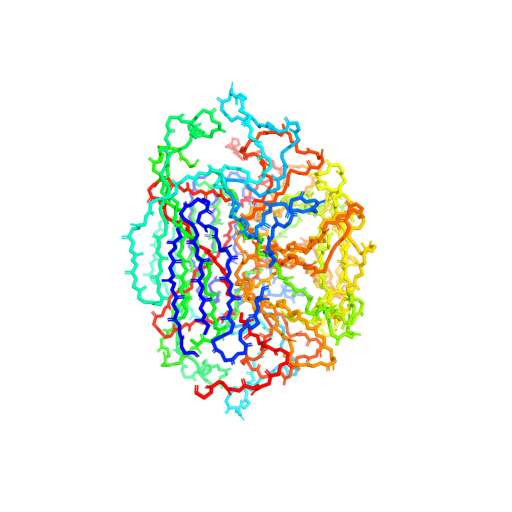 1 177 ? 33.996 37.359 96.883 1.00 21.16 177 ALA A CA 1
ATOM 1469 C C . ALA A 1 177 ? 33.811 38.553 95.932 1.00 20.79 177 ALA A C 1
ATOM 1470 O O . ALA A 1 177 ? 32.745 39.189 95.931 1.00 19.71 177 ALA A O 1
ATOM 1472 N N . SER A 1 178 ? 34.846 38.833 95.125 1.00 19.14 178 SER A N 1
ATOM 1473 C CA . SER A 1 178 ? 34.759 39.831 94.063 1.00 18.51 178 SER A CA 1
ATOM 1474 C C . SER A 1 178 ? 34.811 39.149 92.708 1.00 18.07 178 SER A C 1
ATOM 1475 O O . SER A 1 178 ? 35.314 38.019 92.595 1.00 18.00 178 SER A O 1
ATOM 1478 N N . LEU A 1 179 ? 34.292 39.824 91.683 1.00 18.07 179 LEU A N 1
ATOM 1479 C CA . LEU A 1 179 ? 34.377 39.289 90.302 1.00 18.01 179 LEU A CA 1
ATOM 1480 C C . LEU A 1 179 ? 35.819 39.308 89.766 1.00 18.32 179 LEU A C 1
ATOM 1481 O O . LEU A 1 179 ? 36.451 40.372 89.646 1.00 18.83 179 LEU A O 1
ATOM 1486 N N . ASP A 1 180 ? 36.326 38.122 89.448 1.00 18.48 180 ASP A N 1
ATOM 1487 C CA . ASP A 1 180 ? 37.631 37.933 88.846 1.00 19.01 180 ASP A CA 1
ATOM 1488 C C . ASP A 1 180 ? 37.473 38.244 87.342 1.00 19.34 180 ASP A C 1
ATOM 1489 O O . ASP A 1 180 ? 37.522 37.360 86.467 1.00 19.25 180 ASP A O 1
ATOM 1494 N N . TRP A 1 181 ? 37.273 39.527 87.061 1.00 19.13 181 TRP A N 1
ATOM 1495 C CA . TRP A 1 181 ? 36.778 39.972 85.771 1.00 19.26 181 TRP A CA 1
ATOM 1496 C C . TRP A 1 181 ? 37.586 39.444 84.589 1.00 19.39 181 TRP A C 1
ATOM 1497 O O . TRP A 1 181 ? 37.012 38.981 83.599 1.00 18.80 181 TRP A O 1
ATOM 1508 N N . ASN A 1 182 ? 38.906 39.490 84.694 1.00 19.28 182 ASN A N 1
ATOM 1509 C CA . ASN A 1 182 ? 39.735 39.139 83.533 1.00 20.64 182 ASN A CA 1
ATOM 1510 C C . ASN A 1 182 ? 39.766 37.662 83.194 1.00 20.19 182 ASN A C 1
ATOM 1511 O O . ASN A 1 182 ? 40.314 37.265 82.159 1.00 19.71 182 ASN A O 1
ATOM 1516 N N . ASN A 1 183 ? 39.171 36.856 84.069 1.00 19.74 183 ASN A N 1
ATOM 1517 C CA . ASN A 1 183 ? 39.026 35.432 83.831 1.00 20.43 183 ASN A CA 1
ATOM 1518 C C . ASN A 1 183 ? 37.632 34.988 83.387 1.00 19.69 183 ASN A C 1
ATOM 1519 O O . ASN A 1 183 ? 37.315 33.802 83.428 1.00 20.28 183 ASN A O 1
ATOM 1524 N N . ARG A 1 184 ? 36.807 35.931 82.948 1.00 19.21 184 ARG A N 1
ATOM 1525 C CA . ARG A 1 184 ? 35.543 35.568 82.300 1.00 18.50 184 ARG A CA 1
ATOM 1526 C C . ARG A 1 184 ? 35.871 34.668 81.119 1.00 19.30 184 ARG A C 1
ATOM 1527 O O . ARG A 1 184 ? 36.877 34.893 80.418 1.00 18.73 184 ARG A O 1
ATOM 1535 N N . SER A 1 185 ? 35.062 33.633 80.911 1.00 19.30 185 SER A N 1
ATOM 1536 C CA . SER A 1 185 ? 35.314 32.686 79.822 1.00 19.65 185 SER A CA 1
ATOM 1537 C C . SER A 1 185 ? 34.000 32.061 79.401 1.00 19.24 185 SER A C 1
ATOM 1538 O O . SER A 1 185 ? 33.081 31.980 80.217 1.00 19.27 185 SER A O 1
ATOM 1541 N N . LEU A 1 186 ? 33.909 31.610 78.142 1.00 18.53 186 LEU A N 1
ATOM 1542 C CA . LEU A 1 186 ? 32.718 30.886 77.681 1.00 18.50 186 LEU A CA 1
ATOM 1543 C C . LEU A 1 186 ? 32.651 29.520 78.343 1.00 18.82 186 LEU A C 1
ATOM 1544 O O . LEU A 1 186 ? 33.644 28.765 78.339 1.00 19.13 186 LEU A O 1
ATOM 1549 N N . ALA A 1 187 ? 31.489 29.199 78.899 1.00 17.78 187 ALA A N 1
ATOM 1550 C CA . ALA A 1 187 ? 31.309 27.963 79.674 1.00 18.15 187 ALA A CA 1
ATOM 1551 C C . ALA A 1 187 ? 30.356 26.986 78.973 1.00 18.02 187 ALA A C 1
ATOM 1552 O O . ALA A 1 187 ? 29.477 27.423 78.228 1.00 17.19 187 ALA A O 1
ATOM 1554 N N . PRO A 1 188 ? 30.495 25.667 79.243 1.00 18.27 188 PRO A N 1
ATOM 1555 C CA . PRO A 1 188 ? 29.708 24.665 78.501 1.00 17.94 188 PRO A CA 1
ATOM 1556 C C . PRO A 1 188 ? 28.251 24.544 78.978 1.00 17.84 188 PRO A C 1
ATOM 1557 O O . PRO A 1 188 ? 27.796 23.442 79.345 1.00 17.82 188 PRO A O 1
ATOM 1561 N N . THR A 1 189 ? 27.523 25.664 78.924 1.00 17.22 189 THR A N 1
ATOM 1562 C CA . THR A 1 189 ? 26.137 25.717 79.358 1.00 16.92 189 THR A CA 1
ATOM 1563 C C . THR A 1 189 ? 25.200 25.342 78.215 1.00 17.84 189 THR A C 1
ATOM 1564 O O . THR A 1 189 ? 23.981 25.530 78.311 1.00 17.71 189 THR A O 1
ATOM 1568 N N . ASP A 1 190 ? 25.764 24.803 77.137 1.00 17.10 190 ASP A N 1
ATOM 1569 C CA . ASP A 1 190 ? 24.918 24.303 76.048 1.00 18.71 190 ASP A CA 1
ATOM 1570 C C . ASP A 1 190 ? 24.543 22.841 76.245 1.00 18.43 190 ASP A C 1
ATOM 1571 O O . ASP A 1 190 ? 23.923 22.234 75.367 1.00 18.35 190 ASP A O 1
ATOM 1576 N N . SER A 1 191 ? 24.940 22.277 77.388 1.00 18.72 191 SER A N 1
ATOM 1577 C CA . SER A 1 191 ? 24.451 20.970 77.821 1.00 18.65 191 SER A CA 1
ATOM 1578 C C . SER A 1 191 ? 24.471 20.901 79.342 1.00 18.09 191 SER A C 1
ATOM 1579 O O . SER A 1 191 ? 24.909 21.844 79.993 1.00 17.46 191 SER A O 1
ATOM 1582 N N . LEU A 1 192 ? 23.988 19.795 79.906 1.00 17.29 192 LEU A N 1
ATOM 1583 C CA . LEU A 1 192 ? 23.815 19.692 81.359 1.00 17.57 192 LEU A CA 1
ATOM 1584 C C . LEU A 1 192 ? 25.140 19.787 82.111 1.00 16.91 192 LEU A C 1
ATOM 1585 O O . LEU A 1 192 ? 26.206 19.414 81.591 1.00 15.80 192 LEU A O 1
ATOM 1590 N N . ILE A 1 193 ? 25.061 20.287 83.335 1.00 16.52 193 ILE A N 1
ATOM 1591 C CA . ILE A 1 193 ? 26.219 20.284 84.241 1.00 16.49 193 ILE A CA 1
ATOM 1592 C C . ILE A 1 193 ? 25.800 19.543 85.514 1.00 15.84 193 ILE A C 1
ATOM 1593 O O . ILE A 1 193 ? 24.851 19.952 86.168 1.00 15.83 193 ILE A O 1
ATOM 1598 N N . ALA A 1 194 ? 26.492 18.455 85.852 1.00 15.71 194 ALA A N 1
ATOM 1599 C CA . ALA A 1 194 ? 26.125 17.651 87.042 1.00 15.22 194 ALA A CA 1
ATOM 1600 C C . ALA A 1 194 ? 26.558 18.322 88.336 1.00 15.68 194 ALA A C 1
ATOM 1601 O O . ALA A 1 194 ? 27.566 19.041 88.378 1.00 15.51 194 ALA A O 1
ATOM 1603 N N . LEU A 1 195 ? 25.782 18.109 89.394 1.00 14.85 195 LEU A N 1
ATOM 1604 C CA . LEU A 1 195 ? 26.122 18.665 90.695 1.00 15.02 195 LEU A CA 1
ATOM 1605 C C . LEU A 1 195 ? 27.088 17.733 91.416 1.00 15.02 195 LEU A C 1
ATOM 1606 O O . LEU A 1 195 ? 27.157 16.534 91.130 1.00 14.45 195 LEU A O 1
ATOM 1611 N N . SER A 1 196 ? 27.870 18.310 92.319 1.00 15.59 196 SER A N 1
ATOM 1612 C CA . SER A 1 196 ? 28.818 17.570 93.123 1.00 16.43 196 SER A CA 1
ATOM 1613 C C . SER A 1 196 ? 29.265 18.467 94.264 1.00 16.58 196 SER A C 1
ATOM 1614 O O . SER A 1 196 ? 29.091 19.680 94.206 1.00 16.47 196 SER A O 1
ATOM 1617 N N . ASP A 1 197 ? 29.845 17.863 95.292 1.00 16.42 197 ASP A N 1
ATOM 1618 C CA . ASP A 1 197 ? 30.398 18.610 96.414 1.00 17.34 197 ASP A CA 1
ATOM 1619 C C . ASP A 1 197 ? 31.488 19.605 95.953 1.00 17.81 197 ASP A C 1
ATOM 1620 O O . ASP A 1 197 ? 31.529 20.751 96.424 1.00 17.11 197 ASP A O 1
ATOM 1625 N N . ASP A 1 198 ? 32.351 19.151 95.039 1.00 18.64 198 ASP A N 1
ATOM 1626 C CA . ASP A 1 198 ? 33.503 19.911 94.548 1.00 20.10 198 ASP A CA 1
ATOM 1627 C C . ASP A 1 198 ? 33.133 21.037 93.566 1.00 19.65 198 ASP A C 1
ATOM 1628 O O . ASP A 1 198 ? 33.889 22.010 93.406 1.00 19.46 198 ASP A O 1
ATOM 1633 N N . LEU A 1 199 ? 31.975 20.917 92.923 1.00 18.73 199 LEU A N 1
ATOM 1634 C CA . LEU A 1 199 ? 31.560 21.898 91.915 1.00 18.72 199 LEU A CA 1
ATOM 1635 C C . LEU A 1 199 ? 31.647 23.353 92.396 1.00 18.40 199 LEU A C 1
ATOM 1636 O O . LEU A 1 199 ? 32.013 24.256 91.622 1.00 18.20 199 LEU A O 1
ATOM 1641 N N . PHE A 1 200 ? 31.287 23.570 93.655 1.00 17.39 200 PHE A N 1
ATOM 1642 C CA . PHE A 1 200 ? 31.278 24.904 94.224 1.00 17.63 200 PHE A CA 1
ATOM 1643 C C . PHE A 1 200 ? 32.480 25.216 95.091 1.00 17.85 200 PHE A C 1
ATOM 1644 O O . PHE A 1 200 ? 32.408 26.098 95.942 1.00 17.84 200 PHE A O 1
ATOM 1652 N N . LYS A 1 201 ? 33.610 24.550 94.823 1.00 18.94 201 LYS A N 1
ATOM 1653 C CA . LYS A 1 201 ? 34.829 24.791 95.621 1.00 20.20 201 LYS A CA 1
ATOM 1654 C C . LYS A 1 201 ? 35.359 26.217 95.486 1.00 20.32 201 LYS A C 1
ATOM 1655 O O . LYS A 1 201 ? 35.969 26.745 96.417 1.00 20.01 201 LYS A O 1
ATOM 1661 N N . ASP A 1 202 ? 35.120 26.824 94.330 1.00 20.29 202 ASP A N 1
ATOM 1662 C CA . ASP A 1 202 ? 35.531 28.201 94.064 1.00 21.30 202 ASP A CA 1
ATOM 1663 C C . ASP A 1 202 ? 34.354 29.172 94.125 1.00 20.89 202 ASP A C 1
ATOM 1664 O O . ASP A 1 202 ? 34.340 30.179 93.407 1.00 21.60 202 ASP A O 1
ATOM 1669 N N . ASP A 1 203 ? 33.374 28.860 94.969 1.00 20.30 203 ASP A N 1
ATOM 1670 C CA . ASP A 1 203 ? 32.179 29.695 95.180 1.00 20.45 203 ASP A CA 1
ATOM 1671 C C . ASP A 1 203 ? 31.193 29.590 93.985 1.00 18.96 203 ASP A C 1
ATOM 1672 O O . ASP A 1 203 ? 31.304 28.681 93.163 1.00 19.09 203 ASP A O 1
ATOM 1677 N N . ALA A 1 204 ? 30.223 30.497 93.928 1.00 17.89 204 ALA A N 1
ATOM 1678 C CA . ALA A 1 204 ? 29.096 30.459 92.988 1.00 17.53 204 ALA A CA 1
ATOM 1679 C C . ALA A 1 204 ? 29.539 30.430 91.533 1.00 17.14 204 ALA A C 1
ATOM 1680 O O . ALA A 1 204 ? 30.537 31.059 91.175 1.00 17.28 204 ALA A O 1
ATOM 1682 N N . LEU A 1 205 ? 28.805 29.686 90.711 1.00 16.69 205 LEU A N 1
ATOM 1683 C CA . LEU A 1 205 ? 28.983 29.717 89.264 1.00 17.24 205 LEU A CA 1
ATOM 1684 C C . LEU A 1 205 ? 28.088 30.855 88.761 1.00 17.58 205 LEU A C 1
ATOM 1685 O O . LEU A 1 205 ? 26.884 30.831 88.984 1.00 18.79 205 LEU A O 1
ATOM 1690 N N . ILE A 1 206 ? 28.678 31.857 88.103 1.00 17.30 206 ILE A N 1
ATOM 1691 C CA . ILE A 1 206 ? 27.924 33.032 87.685 1.00 16.09 206 ILE A CA 1
ATOM 1692 C C . ILE A 1 206 ? 27.907 33.102 86.182 1.00 16.83 206 ILE A C 1
ATOM 1693 O O . ILE A 1 206 ? 28.978 33.167 85.572 1.00 16.80 206 ILE A O 1
ATOM 1698 N N . TYR A 1 207 ? 26.700 33.093 85.601 1.00 16.95 207 TYR A N 1
ATOM 1699 C CA . TYR A 1 207 ? 26.547 33.114 84.145 1.00 17.59 207 TYR A CA 1
ATOM 1700 C C . TYR A 1 207 ? 25.875 34.389 83.662 1.00 18.00 207 TYR A C 1
ATOM 1701 O O . TYR A 1 207 ? 24.887 34.846 84.236 1.00 17.73 207 TYR A O 1
ATOM 1710 N N . GLU A 1 208 ? 26.466 34.978 82.624 1.00 17.78 208 GLU A N 1
ATOM 1711 C CA . GLU A 1 208 ? 25.906 36.129 81.952 1.00 17.90 208 GLU A CA 1
ATOM 1712 C C . GLU A 1 208 ? 24.756 35.632 81.092 1.00 17.44 208 GLU A C 1
ATOM 1713 O O . GLU A 1 208 ? 24.945 34.737 80.268 1.00 17.66 208 GLU A O 1
ATOM 1719 N N . LEU A 1 209 ? 23.573 36.210 81.306 1.00 17.27 209 LEU A N 1
ATOM 1720 C CA . LEU A 1 209 ? 22.369 35.851 80.563 1.00 17.35 209 LEU A CA 1
ATOM 1721 C C . LEU A 1 209 ? 22.013 36.921 79.537 1.00 18.57 209 LEU A C 1
ATOM 1722 O O . LEU A 1 209 ? 22.349 38.096 79.715 1.00 18.86 209 LEU A O 1
ATOM 1727 N N . ARG A 1 210 ? 21.350 36.489 78.468 1.00 18.59 210 ARG A N 1
ATOM 1728 C CA . ARG A 1 210 ? 20.920 37.369 77.402 1.00 19.85 210 ARG A CA 1
ATOM 1729 C C . ARG A 1 210 ? 19.467 37.029 77.073 1.00 20.58 210 ARG A C 1
ATOM 1730 O O . ARG A 1 210 ? 19.076 35.851 77.158 1.00 19.79 210 ARG A O 1
ATOM 1738 N N . GLY A 1 211 ? 18.684 38.040 76.681 1.00 21.73 211 GLY A N 1
ATOM 1739 C CA . GLY A 1 211 ? 17.280 37.856 76.298 1.00 24.10 211 GLY A CA 1
ATOM 1740 C C . GLY A 1 211 ? 16.384 37.555 77.492 1.00 25.49 211 GLY A C 1
ATOM 1741 O O . GLY A 1 211 ? 16.807 37.693 78.645 1.00 25.83 211 GLY A O 1
ATOM 1742 N N . ASN A 1 212 ? 15.156 37.113 77.235 1.00 26.15 212 ASN A N 1
ATOM 1743 C CA . ASN A 1 212 ? 14.226 36.831 78.342 1.00 27.50 212 ASN A CA 1
ATOM 1744 C C . ASN A 1 212 ? 13.607 35.444 78.366 1.00 27.14 212 ASN A C 1
ATOM 1745 O O . ASN A 1 212 ? 12.563 35.214 78.999 1.00 28.12 212 ASN A O 1
ATOM 1750 N N . ASP A 1 213 ? 14.257 34.508 77.697 1.00 27.23 213 ASP A N 1
ATOM 1751 C CA . ASP A 1 213 ? 13.710 33.160 77.576 1.00 27.00 213 ASP A CA 1
ATOM 1752 C C . ASP A 1 213 ? 14.526 32.151 78.337 1.00 25.24 213 ASP A C 1
ATOM 1753 O O . ASP A 1 213 ? 14.380 30.947 78.117 1.00 26.06 213 ASP A O 1
ATOM 1758 N N . ASN A 1 214 ? 15.375 32.631 79.245 1.00 23.09 214 ASN A N 1
ATOM 1759 C CA . ASN A 1 214 ? 16.270 31.732 79.950 1.00 20.26 214 ASN A CA 1
ATOM 1760 C C . ASN A 1 214 ? 15.548 30.947 81.024 1.00 19.56 214 ASN A C 1
ATOM 1761 O O . ASN A 1 214 ? 14.733 31.490 81.801 1.00 18.32 214 ASN A O 1
ATOM 1766 N N . LYS A 1 215 ? 15.846 29.659 81.043 1.00 19.05 215 LYS A N 1
ATOM 1767 C CA . LYS A 1 215 ? 15.293 28.770 82.047 1.00 20.31 215 LYS A CA 1
ATOM 1768 C C . LYS A 1 215 ? 16.395 27.852 82.530 1.00 19.59 215 LYS A C 1
ATOM 1769 O O . LYS A 1 215 ? 17.135 27.290 81.728 1.00 20.54 215 LYS A O 1
ATOM 1775 N N . VAL A 1 216 ? 16.493 27.693 83.836 1.00 18.53 216 VAL A N 1
ATOM 1776 C CA . VAL A 1 216 ? 17.446 26.759 84.419 1.00 17.74 216 VAL A CA 1
ATOM 1777 C C . VAL A 1 216 ? 16.639 25.573 84.985 1.00 18.58 216 VAL A C 1
ATOM 1778 O O . VAL A 1 216 ? 15.749 25.784 85.813 1.00 17.67 216 VAL A O 1
ATOM 1782 N N . SER A 1 217 ? 16.930 24.351 84.524 1.00 18.42 217 SER A N 1
ATOM 1783 C CA . SER A 1 217 ? 16.203 23.166 84.995 1.00 19.65 217 SER A CA 1
ATOM 1784 C C . SER A 1 217 ? 17.091 22.359 85.902 1.00 19.61 217 SER A C 1
ATOM 1785 O O . SER A 1 217 ? 18.195 21.979 85.515 1.00 20.65 217 SER A O 1
ATOM 1788 N N . LEU A 1 218 ? 16.575 22.062 87.077 1.00 18.36 218 LEU A N 1
ATOM 1789 C CA . LEU A 1 218 ? 17.227 21.168 88.002 1.00 17.92 218 LEU A CA 1
ATOM 1790 C C . LEU A 1 218 ? 16.489 19.826 88.001 1.00 17.87 218 LEU A C 1
ATOM 1791 O O . LEU A 1 218 ? 15.289 19.764 88.284 1.00 15.60 218 LEU A O 1
ATOM 1796 N N . ARG A 1 219 ? 17.218 18.773 87.627 1.00 17.69 219 ARG A N 1
ATOM 1797 C CA . ARG A 1 219 ? 16.645 17.454 87.372 1.00 19.49 219 ARG A CA 1
ATOM 1798 C C . ARG A 1 219 ? 17.558 16.309 87.818 1.00 19.13 219 ARG A C 1
ATOM 1799 O O . ARG A 1 219 ? 18.690 16.531 88.244 1.00 18.78 219 ARG A O 1
ATOM 1807 N N . THR A 1 220 ? 17.024 15.098 87.718 1.00 19.16 220 THR A N 1
ATOM 1808 C CA . THR A 1 220 ? 17.775 13.870 87.875 1.00 19.01 220 THR A CA 1
ATOM 1809 C C . THR A 1 220 ? 17.171 12.842 86.935 1.00 20.08 220 THR A C 1
ATOM 1810 O O . THR A 1 220 ? 15.946 12.797 86.751 1.00 20.50 220 THR A O 1
ATOM 1814 N N . ASP A 1 221 ? 17.998 12.001 86.333 1.00 19.74 221 ASP A N 1
ATOM 1815 C CA . ASP A 1 221 ? 17.416 10.967 85.507 1.00 20.66 221 ASP A CA 1
ATOM 1816 C C . ASP A 1 221 ? 17.001 9.741 86.324 1.00 19.93 221 ASP A C 1
ATOM 1817 O O . ASP A 1 221 ? 16.575 8.740 85.766 1.00 20.52 221 ASP A O 1
ATOM 1822 N N . LYS A 1 222 ? 17.096 9.845 87.649 1.00 18.60 222 LYS A N 1
ATOM 1823 C CA . LYS A 1 222 ? 16.665 8.765 88.554 1.00 18.06 222 LYS A CA 1
ATOM 1824 C C . LYS A 1 222 ? 15.168 8.734 88.792 1.00 16.83 222 LYS A C 1
ATOM 1825 O O . LYS A 1 222 ? 14.628 7.704 89.171 1.00 16.48 222 LYS A O 1
ATOM 1831 N N . ASN A 1 223 ? 14.517 9.884 88.648 1.00 16.17 223 ASN A N 1
ATOM 1832 C CA . ASN A 1 223 ? 13.069 9.997 88.913 1.00 15.65 223 ASN A CA 1
ATOM 1833 C C . ASN A 1 223 ? 12.532 11.291 88.310 1.00 15.41 223 ASN A C 1
ATOM 1834 O O . ASN A 1 223 ? 13.237 11.944 87.528 1.00 15.99 223 ASN A O 1
ATOM 1839 N N . LYS A 1 224 ? 11.306 11.663 88.672 1.00 14.31 224 LYS A N 1
ATOM 1840 C CA . LYS A 1 224 ? 10.584 12.734 87.968 1.00 14.35 224 LYS A CA 1
ATOM 1841 C C . LYS A 1 224 ? 10.813 14.117 88.571 1.00 14.66 224 LYS A C 1
ATOM 1842 O O . LYS A 1 224 ? 10.196 15.104 88.152 1.00 14.23 224 LYS A O 1
ATOM 1848 N N . PHE A 1 225 ? 11.720 14.187 89.541 1.00 14.85 225 PHE A N 1
ATOM 1849 C CA . PHE A 1 225 ? 12.064 15.440 90.199 1.00 15.42 225 PHE A CA 1
ATOM 1850 C C . PHE A 1 225 ? 12.548 16.491 89.191 1.00 16.33 225 PHE A C 1
ATOM 1851 O O . PHE A 1 225 ? 13.448 16.241 88.384 1.00 15.77 225 PHE A O 1
ATOM 1859 N N . HIS A 1 226 ? 11.961 17.674 89.267 1.00 16.63 226 HIS A N 1
ATOM 1860 C CA . HIS A 1 226 ? 12.236 18.720 88.294 1.00 17.94 226 HIS A CA 1
ATOM 1861 C C . HIS A 1 226 ? 11.819 20.046 88.905 1.00 18.27 226 HIS A C 1
ATOM 1862 O O . HIS A 1 226 ? 10.645 20.254 89.211 1.00 17.97 226 HIS A O 1
ATOM 1869 N N . VAL A 1 227 ? 12.800 20.926 89.111 1.00 18.14 227 VAL A N 1
ATOM 1870 C CA . VAL A 1 227 ? 12.545 22.295 89.492 1.00 17.43 227 VAL A CA 1
ATOM 1871 C C . VAL A 1 227 ? 13.014 23.166 88.326 1.00 17.80 227 VAL A C 1
ATOM 1872 O O . VAL A 1 227 ? 14.163 23.069 87.880 1.00 17.77 227 VAL A O 1
ATOM 1876 N N . ASN A 1 228 ? 12.109 23.993 87.822 1.00 17.70 228 ASN A N 1
ATOM 1877 C CA . ASN A 1 228 ? 12.434 24.882 86.711 1.00 18.61 228 ASN A CA 1
ATOM 1878 C C . ASN A 1 228 ? 12.381 26.342 87.122 1.00 17.80 228 ASN A C 1
ATOM 1879 O O . ASN A 1 228 ? 11.408 26.766 87.755 1.00 18.31 228 ASN A O 1
ATOM 1884 N N . VAL A 1 229 ? 13.444 27.103 86.824 1.00 16.57 229 VAL A N 1
ATOM 1885 C CA . VAL A 1 229 ? 13.481 28.515 87.175 1.00 16.42 229 VAL A CA 1
ATOM 1886 C C . VAL A 1 229 ? 13.562 29.341 85.890 1.00 17.47 229 VAL A C 1
ATOM 1887 O O . VAL A 1 229 ? 14.547 29.256 85.152 1.00 16.68 229 VAL A O 1
ATOM 1891 N N . TRP A 1 230 ? 12.516 30.121 85.638 1.00 17.88 230 TRP A N 1
ATOM 1892 C CA . TRP A 1 230 ? 12.476 31.011 84.478 1.00 19.10 230 TRP A CA 1
ATOM 1893 C C . TRP A 1 230 ? 12.968 32.378 84.976 1.00 17.39 230 TRP A C 1
ATOM 1894 O O . TRP A 1 230 ? 12.352 32.993 85.866 1.00 16.54 230 TRP A O 1
ATOM 1905 N N . THR A 1 231 ? 14.080 32.853 84.414 1.00 17.32 231 THR A N 1
ATOM 1906 C CA . THR A 1 231 ? 14.768 34.034 84.965 1.00 17.24 231 THR A CA 1
ATOM 1907 C C . THR A 1 231 ? 14.347 35.325 84.281 1.00 17.24 231 THR A C 1
ATOM 1908 O O . THR A 1 231 ? 14.900 36.395 84.567 1.00 17.65 231 THR A O 1
ATOM 1912 N N . ARG A 1 232 ? 13.373 35.220 83.371 1.00 17.79 232 ARG A N 1
ATOM 1913 C CA . ARG A 1 232 ? 12.855 36.380 82.645 1.00 17.44 232 ARG A CA 1
ATOM 1914 C C . ARG A 1 232 ? 14.032 37.217 82.111 1.00 17.98 232 ARG A C 1
ATOM 1915 O O . ARG A 1 232 ? 14.908 36.678 81.423 1.00 18.77 232 ARG A O 1
ATOM 1923 N N . ASP A 1 233 ? 14.081 38.504 82.439 1.00 17.55 233 ASP A N 1
ATOM 1924 C CA . ASP A 1 233 ? 15.122 39.368 81.894 1.00 17.91 233 ASP A CA 1
ATOM 1925 C C . ASP A 1 233 ? 16.348 39.539 82.794 1.00 17.12 233 ASP A C 1
ATOM 1926 O O . ASP A 1 233 ? 17.118 40.498 82.621 1.00 16.81 233 ASP A O 1
ATOM 1931 N N . ALA A 1 234 ? 16.541 38.644 83.768 1.00 16.50 234 ALA A N 1
ATOM 1932 C CA . ALA A 1 234 ? 17.739 38.765 84.627 1.00 16.61 234 ALA A CA 1
ATOM 1933 C C . ALA A 1 234 ? 18.989 38.757 83.748 1.00 16.25 234 ALA A C 1
ATOM 1934 O O . ALA A 1 234 ? 19.108 37.898 82.869 1.00 16.98 234 ALA A O 1
ATOM 1936 N N . PRO A 1 235 ? 19.908 39.717 83.952 1.00 16.36 235 PRO A N 1
ATOM 1937 C CA . PRO A 1 235 ? 21.156 39.686 83.189 1.00 15.88 235 PRO A CA 1
ATOM 1938 C C . PRO A 1 235 ? 22.166 38.651 83.693 1.00 15.87 235 PRO A C 1
ATOM 1939 O O . PRO A 1 235 ? 23.158 38.393 83.008 1.00 16.37 235 PRO A O 1
ATOM 1943 N N . PHE A 1 236 ? 21.921 38.073 84.873 1.00 15.49 236 PHE A N 1
ATOM 1944 C CA . PHE A 1 236 ? 22.839 37.090 85.463 1.00 15.58 236 PHE A CA 1
ATOM 1945 C C . PHE A 1 236 ? 22.037 36.027 86.204 1.00 14.92 236 PHE A C 1
ATOM 1946 O O . PHE A 1 236 ? 20.937 36.291 86.707 1.00 13.99 236 PHE A O 1
ATOM 1954 N N . VAL A 1 237 ? 22.630 34.847 86.327 1.00 14.69 237 VAL A N 1
ATOM 1955 C CA . VAL A 1 237 ? 22.135 33.860 87.294 1.00 15.48 237 VAL A CA 1
ATOM 1956 C C . VAL A 1 237 ? 23.326 33.268 88.046 1.00 16.77 237 VAL A C 1
ATOM 1957 O O . VAL A 1 237 ? 24.371 32.965 87.445 1.00 18.00 237 VAL A O 1
ATOM 1961 N N . GLY A 1 238 ? 23.192 33.127 89.359 1.00 16.92 238 GLY A N 1
ATOM 1962 C CA . GLY A 1 238 ? 24.222 32.421 90.122 1.00 16.92 238 GLY A CA 1
ATOM 1963 C C . GLY A 1 238 ? 23.733 31.046 90.531 1.00 16.73 238 GLY A C 1
ATOM 1964 O O . GLY A 1 238 ? 22.569 30.882 90.910 1.00 17.01 238 GLY A O 1
ATOM 1965 N N . ILE A 1 239 ? 24.620 30.059 90.443 1.00 16.42 239 ILE A N 1
ATOM 1966 C CA . ILE A 1 239 ? 24.352 28.704 90.936 1.00 15.86 239 ILE A CA 1
ATOM 1967 C C . ILE A 1 239 ? 25.338 28.458 92.076 1.00 15.46 239 ILE A C 1
ATOM 1968 O O . ILE A 1 239 ? 26.549 28.637 91.889 1.00 14.75 239 ILE A O 1
ATOM 1973 N N . TRP A 1 240 ? 24.842 28.022 93.239 1.00 14.86 240 TRP A N 1
ATOM 1974 C CA . TRP A 1 240 ? 25.699 27.917 94.411 1.00 15.18 240 TRP A CA 1
ATOM 1975 C C . TRP A 1 240 ? 25.201 26.847 95.383 1.00 14.89 240 TRP A C 1
ATOM 1976 O O . TRP A 1 240 ? 24.000 26.648 95.543 1.00 15.02 240 TRP A O 1
ATOM 1987 N N . SER A 1 241 ? 26.137 26.178 96.038 1.00 14.67 241 SER A N 1
ATOM 1988 C CA . SER A 1 241 ? 25.814 25.440 97.261 1.00 15.44 241 SER A CA 1
ATOM 1989 C C . SER A 1 241 ? 26.998 25.605 98.227 1.00 15.65 241 SER A C 1
ATOM 1990 O O . SER A 1 241 ? 28.074 26.061 97.809 1.00 16.13 241 SER A O 1
ATOM 1993 N N . GLN A 1 242 ? 26.804 25.249 99.498 1.00 15.35 242 GLN A N 1
ATOM 1994 C CA . GLN A 1 242 ? 27.818 25.529 100.535 1.00 15.77 242 GLN A CA 1
ATOM 1995 C C . GLN A 1 242 ? 29.072 24.699 100.306 1.00 16.20 242 GLN A C 1
ATOM 1996 O O . GLN A 1 242 ? 29.010 23.590 99.761 1.00 15.73 242 GLN A O 1
ATOM 2002 N N . TYR A 1 243 ? 30.213 25.273 100.693 1.00 16.94 243 TYR A N 1
ATOM 2003 C CA . TYR A 1 243 ? 31.521 24.633 100.610 1.00 18.15 243 TYR A CA 1
ATOM 2004 C C . TYR A 1 243 ? 32.426 25.356 101.631 1.00 18.69 243 TYR A C 1
ATOM 2005 O O . TYR A 1 243 ? 32.336 26.575 101.760 1.00 17.69 243 TYR A O 1
ATOM 2014 N N . PRO A 1 244 ? 33.302 24.623 102.356 1.00 19.32 244 PRO A N 1
ATOM 2015 C CA . PRO A 1 244 ? 33.607 23.188 102.338 1.00 19.97 244 PRO A CA 1
ATOM 2016 C C . PRO A 1 244 ? 32.605 22.269 103.055 1.00 19.81 244 PRO A C 1
ATOM 2017 O O . PRO A 1 244 ? 32.639 21.076 102.806 1.00 20.25 244 PRO A O 1
ATOM 2021 N N . LYS A 1 245 ? 31.741 22.804 103.921 1.00 19.82 245 LYS A N 1
ATOM 2022 C CA . LYS A 1 245 ? 30.686 21.994 104.546 1.00 20.02 245 LYS A CA 1
ATOM 2023 C C . LYS A 1 245 ? 29.522 21.860 103.574 1.00 19.85 245 LYS A C 1
ATOM 2024 O O . LYS A 1 245 ? 28.878 22.845 103.258 1.00 21.86 245 LYS A O 1
ATOM 2030 N N . THR A 1 246 ? 29.264 20.656 103.079 1.00 18.80 246 THR A N 1
ATOM 2031 C CA . THR A 1 246 ? 28.294 20.486 101.996 1.00 17.51 246 THR A CA 1
ATOM 2032 C C . THR A 1 246 ? 27.011 19.809 102.463 1.00 17.10 246 THR A C 1
ATOM 2033 O O . THR A 1 246 ? 26.995 19.119 103.478 1.00 16.24 246 THR A O 1
ATOM 2037 N N . ASP A 1 247 ? 25.935 20.009 101.709 1.00 16.40 247 ASP A N 1
ATOM 2038 C CA . ASP A 1 247 ? 24.712 19.252 101.932 1.00 16.06 247 ASP A CA 1
ATOM 2039 C C . ASP A 1 247 ? 23.917 19.180 100.623 1.00 15.92 247 ASP A C 1
ATOM 2040 O O . ASP A 1 247 ? 24.313 19.756 99.593 1.00 15.35 247 ASP A O 1
ATOM 2045 N N . ASN A 1 248 ? 22.790 18.481 100.672 1.00 16.16 248 ASN A N 1
ATOM 2046 C CA . ASN A 1 248 ? 22.080 18.089 99.462 1.00 15.88 248 ASN A CA 1
ATOM 2047 C C . ASN A 1 248 ? 21.024 19.117 99.054 1.00 15.56 248 ASN A C 1
ATOM 2048 O O . ASN A 1 248 ? 19.806 18.896 99.176 1.00 14.58 248 ASN A O 1
ATOM 2053 N N . TYR A 1 249 ? 21.524 20.253 98.573 1.00 14.88 249 TYR A N 1
ATOM 2054 C CA . TYR A 1 249 ? 20.680 21.319 98.035 1.00 14.59 249 TYR A CA 1
ATOM 2055 C C . TYR A 1 249 ? 21.522 22.131 97.073 1.00 14.18 249 TYR A C 1
ATOM 2056 O O . TYR A 1 249 ? 22.752 22.014 97.042 1.00 13.62 249 TYR A O 1
ATOM 2065 N N . VAL A 1 250 ? 20.852 22.991 96.312 1.00 14.57 250 VAL A N 1
ATOM 2066 C CA . VAL A 1 250 ? 21.537 23.915 95.417 1.00 14.00 250 VAL A CA 1
ATOM 2067 C C . VAL A 1 250 ? 20.668 25.156 95.319 1.00 14.55 250 VAL A C 1
ATOM 2068 O O . VAL A 1 250 ? 19.431 25.045 95.366 1.00 13.74 250 VAL A O 1
ATOM 2072 N N . CYS A 1 251 ? 21.296 26.327 95.191 1.00 14.34 251 CYS A N 1
ATOM 2073 C CA . CYS A 1 251 ? 20.542 27.554 94.934 1.00 15.34 251 CYS A CA 1
ATOM 2074 C C . CYS A 1 251 ? 20.692 27.955 93.470 1.00 15.15 251 CYS A C 1
ATOM 2075 O O . CYS A 1 251 ? 21.781 27.829 92.879 1.00 15.46 251 CYS A O 1
ATOM 2078 N N . ILE A 1 252 ? 19.596 28.445 92.899 1.00 15.58 252 ILE A N 1
ATOM 2079 C CA . ILE A 1 252 ? 19.573 29.022 91.537 1.00 15.39 252 ILE A CA 1
ATOM 2080 C C . ILE A 1 252 ? 19.092 30.442 91.753 1.00 15.81 252 ILE A C 1
ATOM 2081 O O . ILE A 1 252 ? 17.960 30.660 92.190 1.00 16.13 252 ILE A O 1
ATOM 2086 N N . GLU A 1 253 ? 19.978 31.406 91.506 1.00 15.81 253 GLU A N 1
ATOM 2087 C CA . GLU A 1 253 ? 19.780 32.786 91.949 1.00 16.34 253 GLU A CA 1
ATOM 2088 C C . GLU A 1 253 ? 19.683 33.787 90.770 1.00 15.83 253 GLU A C 1
ATOM 2089 O O . GLU A 1 253 ? 20.713 34.234 90.263 1.00 15.46 253 GLU A O 1
ATOM 2095 N N . PRO A 1 254 ? 18.459 34.164 90.361 1.00 15.60 254 PRO A N 1
ATOM 2096 C CA . PRO A 1 254 ? 18.343 35.187 89.299 1.00 15.08 254 PRO A CA 1
ATOM 2097 C C . PRO A 1 254 ? 18.684 36.557 89.875 1.00 14.40 254 PRO A C 1
ATOM 2098 O O . PRO A 1 254 ? 18.174 36.931 90.929 1.00 13.67 254 PRO A O 1
ATOM 2102 N N . TRP A 1 255 ? 19.559 37.288 89.191 1.00 15.12 255 TRP A N 1
ATOM 2103 C CA . TRP A 1 255 ? 20.138 38.513 89.706 1.00 15.22 255 TRP A CA 1
ATOM 2104 C C . TRP A 1 255 ? 19.955 39.661 88.726 1.00 15.75 255 TRP A C 1
ATOM 2105 O O . TRP A 1 255 ? 20.272 39.520 87.536 1.00 15.94 255 TRP A O 1
ATOM 2116 N N . TRP A 1 256 ? 19.499 40.794 89.257 1.00 15.66 256 TRP A N 1
ATOM 2117 C CA . TRP A 1 256 ? 19.476 42.083 88.581 1.00 15.61 256 TRP A CA 1
ATOM 2118 C C . TRP A 1 256 ? 20.468 42.995 89.346 1.00 16.04 256 TRP A C 1
ATOM 2119 O O . TRP A 1 256 ? 20.102 44.028 89.900 1.00 15.64 256 TRP A O 1
ATOM 2130 N N . GLY A 1 257 ? 21.722 42.547 89.409 1.00 15.78 257 GLY A N 1
ATOM 2131 C CA . GLY A 1 257 ? 22.741 43.195 90.231 1.00 16.31 257 GLY A CA 1
ATOM 2132 C C . GLY A 1 257 ? 23.850 42.183 90.386 1.00 16.06 257 GLY A C 1
ATOM 2133 O O . GLY A 1 257 ? 23.646 41.017 90.093 1.00 16.25 257 GLY A O 1
ATOM 2134 N N . ILE A 1 258 ? 25.026 42.616 90.844 1.00 15.95 258 ILE A N 1
ATOM 2135 C CA . ILE A 1 258 ? 26.134 41.680 90.987 1.00 15.81 258 ILE A CA 1
ATOM 2136 C C . ILE A 1 258 ? 27.177 42.186 91.978 1.00 15.90 258 ILE A C 1
ATOM 2137 O O . ILE A 1 258 ? 27.237 4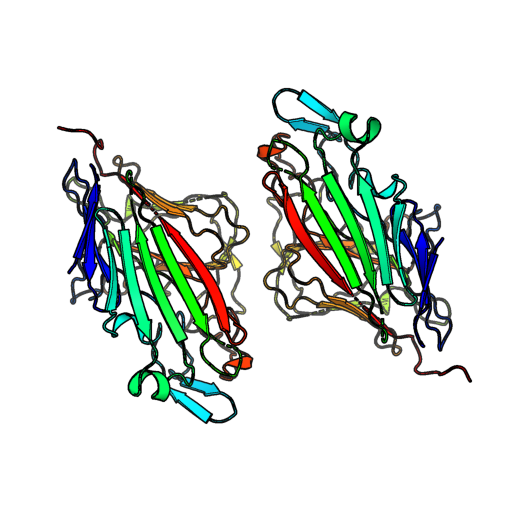3.385 92.284 1.00 15.65 258 ILE A O 1
ATOM 2142 N N . ALA A 1 259 ? 27.984 41.268 92.502 1.00 16.51 259 ALA A N 1
ATOM 2143 C CA . ALA A 1 259 ? 29.061 41.624 93.420 1.00 16.22 259 ALA A CA 1
ATOM 2144 C C . ALA A 1 259 ? 30.017 42.658 92.796 1.00 17.03 259 ALA A C 1
ATOM 2145 O O . ALA A 1 259 ? 30.098 42.775 91.569 1.00 16.54 259 ALA A O 1
ATOM 2147 N N . ASP A 1 260 ? 30.762 43.371 93.639 1.00 17.14 260 ASP A N 1
ATOM 2148 C CA . ASP A 1 260 ? 31.864 44.223 93.171 1.00 17.70 260 ASP A CA 1
ATOM 2149 C C . ASP A 1 260 ? 32.836 43.430 92.284 1.00 18.17 260 ASP A C 1
ATOM 2150 O O . ASP A 1 260 ? 33.130 42.264 92.548 1.00 17.37 260 ASP A O 1
ATOM 2155 N N . ARG A 1 261 ? 33.314 44.075 91.226 1.00 18.26 261 ARG A N 1
ATOM 2156 C CA . ARG A 1 261 ? 34.466 43.596 90.483 1.00 19.50 261 ARG A CA 1
ATOM 2157 C C . ARG A 1 261 ? 35.720 43.749 91.302 1.00 19.91 261 ARG A C 1
ATOM 2158 O O . ARG A 1 261 ? 35.800 44.638 92.172 1.00 19.69 261 ARG A O 1
ATOM 2166 N N . ASP A 1 262 ? 36.716 42.916 91.004 1.00 20.53 262 ASP A N 1
ATOM 2167 C CA . ASP A 1 262 ? 37.987 42.998 91.706 1.00 21.74 262 ASP A CA 1
ATOM 2168 C C . ASP A 1 262 ? 38.579 44.411 91.645 1.00 22.38 262 ASP A C 1
ATOM 2169 O O . ASP A 1 262 ? 39.214 44.858 92.601 1.00 22.85 262 ASP A O 1
ATOM 2174 N N . ASP A 1 263 ? 38.321 45.124 90.547 1.00 22.87 263 ASP A N 1
ATOM 2175 C CA . ASP A 1 263 ? 38.839 46.488 90.364 1.00 23.77 263 ASP A CA 1
ATOM 2176 C C . ASP A 1 263 ? 37.830 47.636 90.614 1.00 23.11 263 ASP A C 1
ATOM 2177 O O . ASP A 1 263 ? 38.041 48.753 90.151 1.00 23.04 263 ASP A O 1
ATOM 2182 N N . ALA A 1 264 ? 36.728 47.373 91.313 1.00 22.02 264 ALA A N 1
ATOM 2183 C CA . ALA A 1 264 ? 35.747 48.433 91.568 1.00 21.53 264 ALA A CA 1
ATOM 2184 C C . ALA A 1 264 ? 36.388 49.593 92.337 1.00 21.17 264 ALA A C 1
ATOM 2185 O O . ALA A 1 264 ? 37.201 49.356 93.242 1.00 20.89 264 ALA A O 1
ATOM 2187 N N . ASP A 1 265 ? 36.037 50.835 91.987 1.00 21.11 265 ASP A N 1
ATOM 2188 C CA . ASP A 1 265 ? 36.553 52.000 92.733 1.00 20.98 265 ASP A CA 1
ATOM 2189 C C . ASP A 1 265 ? 35.779 52.312 94.012 1.00 21.11 265 ASP A C 1
ATOM 2190 O O . ASP A 1 265 ? 36.205 53.157 94.798 1.00 20.76 265 ASP A O 1
ATOM 2195 N N . GLY A 1 266 ? 34.654 51.637 94.210 1.00 20.59 266 GLY A N 1
ATOM 2196 C CA . GLY A 1 266 ? 33.869 51.791 95.439 1.00 20.44 266 GLY A CA 1
ATOM 2197 C C . GLY A 1 266 ? 32.795 52.863 95.378 1.00 20.13 266 GLY A C 1
ATOM 2198 O O . GLY A 1 266 ? 31.967 52.954 96.278 1.00 20.16 266 GLY A O 1
ATOM 2199 N N . ASP A 1 267 ? 32.819 53.688 94.329 1.00 19.43 267 ASP A N 1
ATOM 2200 C CA . ASP A 1 267 ? 31.797 54.709 94.128 1.00 19.40 267 ASP A CA 1
ATOM 2201 C C . ASP A 1 267 ? 30.499 54.065 93.628 1.00 18.65 267 ASP A C 1
ATOM 2202 O O . ASP A 1 267 ? 30.468 53.484 92.546 1.00 17.74 267 ASP A O 1
ATOM 2207 N N . LEU A 1 268 ? 29.430 54.173 94.418 1.00 18.31 268 LEU A N 1
ATOM 2208 C CA . LEU A 1 268 ? 28.142 53.575 94.023 1.00 17.91 268 LEU A CA 1
ATOM 2209 C C . LEU A 1 268 ? 27.694 54.003 92.618 1.00 17.99 268 LEU A C 1
ATOM 2210 O O . LEU A 1 268 ? 27.076 53.227 91.878 1.00 17.48 268 LEU A O 1
ATOM 2215 N N . GLU A 1 269 ? 27.984 55.251 92.261 1.00 18.23 269 GLU A N 1
ATOM 2216 C CA . GLU A 1 269 ? 27.615 55.753 90.948 1.00 19.23 269 GLU A CA 1
ATOM 2217 C C . GLU A 1 269 ? 28.416 55.110 89.825 1.00 19.07 269 GLU A C 1
ATOM 2218 O O . GLU A 1 269 ? 28.026 55.219 88.670 1.00 19.62 269 GLU A O 1
ATOM 2224 N N . HIS A 1 270 ? 29.538 54.465 90.145 1.00 19.05 270 HIS A N 1
ATOM 2225 C CA . HIS A 1 270 ? 30.331 53.762 89.117 1.00 19.38 270 HIS A CA 1
ATOM 2226 C C . HIS A 1 270 ? 30.203 52.242 89.188 1.00 19.26 270 HIS A C 1
ATOM 2227 O O . HIS A 1 270 ? 30.814 51.526 88.369 1.00 19.38 270 HIS A O 1
ATOM 2234 N N . LYS A 1 271 ? 29.437 51.738 90.159 1.00 18.40 271 LYS A N 1
ATOM 2235 C CA . LYS A 1 271 ? 29.396 50.287 90.416 1.00 17.63 271 LYS A CA 1
ATOM 2236 C C . LYS A 1 271 ? 28.734 49.506 89.275 1.00 18.11 271 LYS A C 1
ATOM 2237 O O . LYS A 1 271 ? 27.556 49.666 89.006 1.00 17.87 271 LYS A O 1
ATOM 2243 N N . TYR A 1 272 ? 29.524 48.666 88.616 1.00 18.30 272 TYR A N 1
ATOM 2244 C CA . TYR A 1 272 ? 29.054 47.812 87.528 1.00 18.74 272 TYR A CA 1
ATOM 2245 C C . TYR A 1 272 ? 27.801 47.003 87.853 1.00 17.94 272 TYR A C 1
ATOM 2246 O O . TYR A 1 272 ? 27.689 46.403 88.946 1.00 17.24 272 TYR A O 1
ATOM 2255 N N . GLY A 1 273 ? 26.864 46.989 86.899 1.00 17.46 273 GLY A N 1
ATOM 2256 C CA . GLY A 1 273 ? 25.671 46.118 86.947 1.00 17.40 273 GLY A CA 1
ATOM 2257 C C . GLY A 1 273 ? 24.545 46.563 87.884 1.00 17.77 273 GLY A C 1
ATOM 2258 O O . GLY A 1 273 ? 23.625 45.785 88.178 1.00 17.94 273 GLY A O 1
ATOM 2267 N N . ASN A 1 275 ? 21.229 48.846 88.949 1.00 17.73 275 ASN A N 1
ATOM 2268 C CA . ASN A 1 275 ? 20.080 49.542 88.355 1.00 18.32 275 ASN A CA 1
ATOM 2269 C C . ASN A 1 275 ? 20.022 51.018 88.772 1.00 18.25 275 ASN A C 1
ATOM 2270 O O . ASN A 1 275 ? 20.240 51.346 89.938 1.00 18.04 275 ASN A O 1
ATOM 2275 N N . HIS A 1 276 ? 19.723 51.901 87.818 1.00 18.29 276 HIS A N 1
ATOM 2276 C CA . HIS A 1 276 ? 19.554 53.334 88.090 1.00 19.30 276 HIS A CA 1
ATOM 2277 C C . HIS A 1 276 ? 18.106 53.745 87.865 1.00 19.54 276 HIS A C 1
ATOM 2278 O O . HIS A 1 276 ? 17.583 53.600 86.753 1.00 19.95 276 HIS A O 1
ATOM 2285 N N . LEU A 1 277 ? 17.455 54.207 88.927 1.00 19.24 277 LEU A N 1
ATOM 2286 C CA . LEU A 1 277 ? 16.019 54.454 88.916 1.00 19.56 277 LEU A CA 1
ATOM 2287 C C . LEU A 1 277 ? 15.703 55.905 89.257 1.00 19.86 277 LEU A C 1
ATOM 2288 O O . LEU A 1 277 ? 15.942 56.367 90.380 1.00 19.14 277 LEU A O 1
ATOM 2293 N N . LYS A 1 278 ? 15.145 56.621 88.283 1.00 20.60 278 LYS A N 1
ATOM 2294 C CA . LYS A 1 278 ? 14.846 58.042 88.473 1.00 20.97 278 LYS A CA 1
ATOM 2295 C C . LYS A 1 278 ? 13.760 58.294 89.544 1.00 20.95 278 LYS A C 1
ATOM 2296 O O . LYS A 1 278 ? 12.924 57.412 89.815 1.00 21.26 278 LYS A O 1
ATOM 2302 N N . PRO A 1 279 ? 13.776 59.492 90.164 1.00 20.25 279 PRO A N 1
ATOM 2303 C CA . PRO A 1 279 ? 12.841 59.811 91.243 1.00 20.16 279 PRO A CA 1
ATOM 2304 C C . PRO A 1 279 ? 11.384 59.556 90.860 1.00 19.91 279 PRO A C 1
ATOM 2305 O O . PRO A 1 279 ? 10.963 59.893 89.759 1.00 19.66 279 PRO A O 1
ATOM 2309 N N . GLY A 1 280 ? 10.651 58.903 91.752 1.00 19.91 280 GLY A N 1
ATOM 2310 C CA . GLY A 1 280 ? 9.239 58.594 91.541 1.00 20.29 280 GLY A CA 1
ATOM 2311 C C . GLY A 1 280 ? 8.927 57.403 90.650 1.00 20.37 280 GLY A C 1
ATOM 2312 O O . GLY A 1 280 ? 7.774 56.965 90.604 1.00 20.58 280 GLY A O 1
ATOM 2313 N N . LYS A 1 281 ? 9.933 56.872 89.957 1.00 20.17 281 LYS A N 1
ATOM 2314 C CA . LYS A 1 281 ? 9.734 55.766 89.011 1.00 20.76 281 LYS A CA 1
ATOM 2315 C C . LYS A 1 281 ? 9.705 54.384 89.659 1.00 20.81 281 LYS A C 1
ATOM 2316 O O . LYS A 1 281 ? 10.138 54.210 90.807 1.00 20.50 281 LYS A O 1
ATOM 2322 N N . GLU A 1 282 ? 9.187 53.414 88.907 1.00 20.46 282 GLU A N 1
ATOM 2323 C CA . GLU A 1 282 ? 9.118 52.017 89.342 1.00 20.63 282 GLU A CA 1
ATOM 2324 C C . GLU A 1 282 ? 9.947 51.110 88.431 1.00 20.21 282 GLU A C 1
ATOM 2325 O O . GLU A 1 282 ? 9.910 51.228 87.204 1.00 19.30 282 GLU A O 1
ATOM 2331 N N . PHE A 1 283 ? 10.729 50.238 89.070 1.00 19.65 283 PHE A N 1
ATOM 2332 C CA . PHE A 1 283 ? 11.435 49.140 88.442 1.00 18.99 283 PHE A CA 1
ATOM 2333 C C . PHE A 1 283 ? 10.692 47.854 88.781 1.00 18.86 283 PHE A C 1
ATOM 2334 O O . PHE A 1 283 ? 10.290 47.652 89.920 1.00 18.36 283 PHE A O 1
ATOM 2342 N N . GLN A 1 284 ? 10.493 46.990 87.793 1.00 19.10 284 GLN A N 1
ATOM 2343 C CA . GLN A 1 284 ? 9.878 45.698 88.044 1.00 20.48 284 GLN A CA 1
ATOM 2344 C C . GLN A 1 284 ? 10.731 44.600 87.453 1.00 19.86 284 GLN A C 1
ATOM 2345 O O . GLN A 1 284 ? 11.221 44.714 86.328 1.00 20.23 284 GLN A O 1
ATOM 2351 N N . ALA A 1 285 ? 10.941 43.551 88.245 1.00 19.34 285 ALA A N 1
ATOM 2352 C CA . ALA A 1 285 ? 11.639 42.359 87.794 1.00 18.98 285 ALA A CA 1
ATOM 2353 C C . ALA A 1 285 ? 11.058 41.167 88.544 1.00 18.99 285 ALA A C 1
ATOM 2354 O O . ALA A 1 285 ? 10.186 41.323 89.413 1.00 19.94 285 ALA A O 1
ATOM 2356 N N . GLY A 1 286 ? 11.529 39.973 88.215 1.00 18.41 286 GLY A N 1
ATOM 2357 C CA . GLY A 1 286 ? 11.088 38.793 88.933 1.00 17.15 286 GLY A CA 1
ATOM 2358 C C . GLY A 1 286 ? 11.371 37.551 88.149 1.00 16.75 286 GLY A C 1
ATOM 2359 O O . GLY A 1 286 ? 11.909 37.605 87.016 1.00 16.02 286 GLY A O 1
ATOM 2360 N N . PHE A 1 287 ? 11.018 36.416 88.758 1.00 16.21 287 PHE A N 1
ATOM 2361 C CA . PHE A 1 287 ? 11.261 35.123 88.145 1.00 16.29 287 PHE A CA 1
ATOM 2362 C C . PHE A 1 287 ? 10.191 34.135 88.586 1.00 16.61 287 PHE A C 1
ATOM 2363 O O . PHE A 1 287 ? 9.415 34.433 89.493 1.00 16.27 287 PHE A O 1
ATOM 2371 N N . SER A 1 288 ? 10.147 32.975 87.938 1.00 16.52 288 SER A N 1
ATOM 2372 C CA . SER A 1 288 ? 9.101 32.001 88.192 1.00 17.31 288 SER A CA 1
ATOM 2373 C C . SER A 1 288 ? 9.695 30.619 88.407 1.00 17.94 288 SER A C 1
ATOM 2374 O O . SER A 1 288 ? 10.700 30.272 87.790 1.00 18.04 288 SER A O 1
ATOM 2385 N N . THR A 1 290 ? 8.719 26.394 88.792 1.00 17.56 290 THR A N 1
ATOM 2386 C CA . THR A 1 290 ? 7.770 25.274 88.782 1.00 17.27 290 THR A CA 1
ATOM 2387 C C . THR A 1 290 ? 8.399 24.063 89.489 1.00 16.90 290 THR A C 1
ATOM 2388 O O . THR A 1 290 ? 9.616 23.864 89.433 1.00 17.11 290 THR A O 1
ATOM 2392 N N . TYR A 1 291 ? 7.566 23.279 90.155 1.00 15.92 291 TYR A N 1
ATOM 2393 C CA . TYR A 1 291 ? 8.037 22.151 90.944 1.00 16.11 291 TYR A CA 1
ATOM 2394 C C . TYR A 1 291 ? 7.364 20.848 90.542 1.00 15.40 291 TYR A C 1
ATOM 2395 O O . TYR A 1 291 ? 6.144 20.806 90.368 1.00 15.19 291 TYR A O 1
ATOM 2404 N N . HIS A 1 292 ? 8.163 19.794 90.428 1.00 14.08 292 HIS A N 1
ATOM 2405 C CA . HIS A 1 292 ? 7.642 18.447 90.205 1.00 14.00 292 HIS A CA 1
ATOM 2406 C C . HIS A 1 292 ? 8.347 17.466 91.134 1.00 13.58 292 HIS A C 1
ATOM 2407 O O . HIS A 1 292 ? 9.588 17.471 91.236 1.00 13.19 292 HIS A O 1
ATOM 2414 N N . SER A 1 293 ? 7.534 16.654 91.820 1.00 12.97 293 SER A N 1
ATOM 2415 C CA . SER A 1 293 ? 8.003 15.650 92.758 1.00 12.84 293 SER A CA 1
ATOM 2416 C C . SER A 1 293 ? 8.771 14.509 92.095 1.00 12.32 293 SER A C 1
ATOM 2417 O O . SER A 1 293 ? 8.731 14.331 90.888 1.00 11.90 293 SER A O 1
ATOM 2420 N N . THR A 1 294 ? 9.419 13.685 92.906 1.00 12.99 294 THR A N 1
ATOM 2421 C CA . THR A 1 294 ? 10.077 12.493 92.390 1.00 12.51 294 THR A CA 1
ATOM 2422 C C . THR A 1 294 ? 9.062 11.540 91.743 1.00 12.54 294 THR A C 1
ATOM 2423 O O . THR A 1 294 ? 9.427 10.710 90.916 1.00 12.15 294 THR A O 1
ATOM 2427 N N . THR A 1 295 ? 7.797 11.638 92.161 1.00 12.50 295 THR A N 1
ATOM 2428 C CA . THR A 1 295 ? 6.706 10.806 91.626 1.00 12.21 295 THR A CA 1
ATOM 2429 C C . THR A 1 295 ? 5.627 11.690 90.984 1.00 12.61 295 THR A C 1
ATOM 2430 O O . THR A 1 295 ? 5.759 12.919 91.011 1.00 12.73 295 THR A O 1
ATOM 2434 N N . ASP A 1 296 ? 4.598 11.072 90.391 1.00 13.04 296 ASP A N 1
ATOM 2435 C CA . ASP A 1 296 ? 3.560 11.808 89.631 1.00 13.58 296 ASP A CA 1
ATOM 2436 C C . ASP A 1 296 ? 2.801 12.801 90.494 1.00 13.54 296 ASP A C 1
ATOM 2437 O O . ASP A 1 296 ? 2.502 12.510 91.644 1.00 13.43 296 ASP A O 1
ATOM 2442 N N . GLU A 1 297 ? 2.468 13.955 89.920 1.00 13.45 297 GLU A N 1
ATOM 2443 C CA . GLU A 1 297 ? 1.683 14.960 90.630 1.00 13.75 297 GLU A CA 1
ATOM 2444 C C . GLU A 1 297 ? 0.208 14.684 90.404 1.00 14.32 297 GLU A C 1
ATOM 2445 O O . GLU A 1 297 ? -0.466 15.367 89.636 1.00 13.70 297 GLU A O 1
ATOM 2451 N N . VAL A 1 298 ? -0.280 13.641 91.069 1.00 15.04 298 VAL A N 1
ATOM 2452 C CA . VAL A 1 298 ? -1.656 13.169 90.925 1.00 16.35 298 VAL A CA 1
ATOM 2453 C C . VAL A 1 298 ? -2.115 12.749 92.316 1.00 18.59 298 VAL A C 1
ATOM 2454 O O . VAL A 1 298 ? -1.272 12.520 93.190 1.00 17.99 298 VAL A O 1
ATOM 2458 N N . LYS A 1 299 ? -3.432 12.632 92.513 1.00 21.42 299 LYS A N 1
ATOM 2459 C CA . LYS A 1 299 ? -3.994 12.087 93.753 1.00 24.99 299 LYS A CA 1
ATOM 2460 C C . LYS A 1 299 ? -3.594 10.619 93.845 1.00 26.61 299 LYS A C 1
ATOM 2461 O O . LYS A 1 299 ? -3.704 9.881 92.872 1.00 26.20 299 LYS A O 1
ATOM 2467 N N . LEU A 1 300 ? -3.098 10.191 95.000 1.00 29.18 300 LEU A N 1
ATOM 2468 C CA . LEU A 1 300 ? -2.556 8.843 95.065 1.00 31.73 300 LEU A CA 1
ATOM 2469 C C . LEU A 1 300 ? -3.668 7.820 95.245 1.00 32.46 300 LEU A C 1
ATOM 2470 O O . LEU A 1 300 ? -4.843 8.175 95.394 1.00 33.55 300 LEU A O 1
ATOM 2483 N N . ASP B 1 2 ? 14.782 63.957 48.371 1.00 25.07 2 ASP B N 1
ATOM 2484 C CA . ASP B 1 2 ? 15.706 64.250 49.481 1.00 23.84 2 ASP B CA 1
ATOM 2485 C C . ASP B 1 2 ? 15.130 65.316 50.399 1.00 23.19 2 ASP B C 1
ATOM 2486 O O . ASP B 1 2 ? 14.381 66.187 49.957 1.00 22.64 2 ASP B O 1
ATOM 2491 N N . TYR B 1 3 ? 15.494 65.239 51.676 1.00 22.45 3 TYR B N 1
ATOM 2492 C CA . TYR B 1 3 ? 15.069 66.195 52.697 1.00 21.92 3 TYR B CA 1
ATOM 2493 C C . TYR B 1 3 ? 16.268 66.540 53.551 1.00 21.26 3 TYR B C 1
ATOM 2494 O O . TYR B 1 3 ? 17.115 65.687 53.805 1.00 20.69 3 TYR B O 1
ATOM 2503 N N . THR B 1 4 ? 16.314 67.785 54.008 1.00 20.26 4 THR B N 1
ATOM 2504 C CA . THR B 1 4 ? 17.409 68.263 54.836 1.00 19.92 4 THR B CA 1
ATOM 2505 C C . THR B 1 4 ? 16.945 68.580 56.248 1.00 19.23 4 THR B C 1
ATOM 2506 O O . THR B 1 4 ? 15.916 69.238 56.434 1.00 18.63 4 THR B O 1
ATOM 2510 N N . ILE B 1 5 ? 17.688 68.074 57.234 1.00 18.48 5 ILE B N 1
ATOM 2511 C CA . ILE B 1 5 ? 17.650 68.612 58.589 1.00 17.47 5 ILE B CA 1
ATOM 2512 C C . ILE B 1 5 ? 19.038 69.163 58.905 1.00 18.34 5 ILE B C 1
ATOM 2513 O O . ILE B 1 5 ? 20.040 68.556 58.531 1.00 17.64 5 ILE B O 1
ATOM 2518 N N . GLU B 1 6 ? 19.106 70.316 59.566 1.00 18.44 6 GLU B N 1
ATOM 2519 C CA . GLU B 1 6 ? 20.417 70.931 59.832 1.00 19.79 6 GLU B CA 1
ATOM 2520 C C . GLU B 1 6 ? 20.536 71.787 61.088 1.00 20.26 6 GLU B C 1
ATOM 2521 O O . GLU B 1 6 ? 19.538 72.162 61.719 1.00 19.52 6 GLU B O 1
ATOM 2527 N N . ASN B 1 7 ? 21.800 72.083 61.393 1.00 20.58 7 ASN B N 1
ATOM 2528 C CA . ASN B 1 7 ? 22.300 72.660 62.635 1.00 21.44 7 ASN B CA 1
ATOM 2529 C C . ASN B 1 7 ? 23.360 73.670 62.258 1.00 21.11 7 ASN B C 1
ATOM 2530 O O . ASN B 1 7 ? 23.741 73.755 61.093 1.00 21.56 7 ASN B O 1
ATOM 2535 N N . ASN B 1 8 ? 23.878 74.389 63.243 1.00 21.72 8 ASN B N 1
ATOM 2536 C CA . ASN B 1 8 ? 25.096 75.178 63.042 1.00 22.71 8 ASN B CA 1
ATOM 2537 C C . ASN B 1 8 ? 26.336 74.274 62.934 1.00 22.72 8 ASN B C 1
ATOM 2538 O O . ASN B 1 8 ? 27.396 74.711 62.477 1.00 23.20 8 ASN B O 1
ATOM 2551 N N . ILE B 1 10 ? 26.045 70.606 61.857 1.00 20.54 10 ILE B N 1
ATOM 2552 C CA . ILE B 1 10 ? 25.888 69.492 60.932 1.00 20.15 10 ILE B CA 1
ATOM 2553 C C . ILE B 1 10 ? 24.708 69.723 59.984 1.00 19.10 10 ILE B C 1
ATOM 2554 O O . ILE B 1 10 ? 23.680 70.274 60.387 1.00 18.40 10 ILE B O 1
ATOM 2559 N N . LYS B 1 11 ? 24.879 69.317 58.730 1.00 18.15 11 LYS B N 1
ATOM 2560 C CA . LYS B 1 11 ? 23.797 69.271 57.753 1.00 17.77 11 LYS B CA 1
ATOM 2561 C C . LYS B 1 11 ? 23.588 67.827 57.259 1.00 17.12 11 LYS B C 1
ATOM 2562 O O . LYS B 1 11 ? 24.525 67.186 56.763 1.00 16.24 11 LYS B O 1
ATOM 2568 N N . VAL B 1 12 ? 22.357 67.332 57.380 1.00 16.11 12 VAL B N 1
ATOM 2569 C CA . VAL B 1 12 ? 22.037 65.955 56.999 1.00 16.33 12 VAL B CA 1
ATOM 2570 C C . VAL B 1 12 ? 21.011 65.920 55.866 1.00 16.62 12 VAL B C 1
ATOM 2571 O O . VAL B 1 12 ? 20.017 66.639 55.909 1.00 16.68 12 VAL B O 1
ATOM 2575 N N . VAL B 1 13 ? 21.280 65.099 54.857 1.00 16.74 13 VAL B N 1
ATOM 2576 C CA . VAL B 1 13 ? 20.343 64.866 53.761 1.00 17.22 13 VAL B CA 1
ATOM 2577 C C . VAL B 1 13 ? 19.898 63.400 53.835 1.00 17.67 13 VAL B C 1
ATOM 2578 O O . VAL B 1 13 ? 20.728 62.486 53.913 1.00 17.07 13 VAL B O 1
ATOM 2582 N N . ILE B 1 14 ? 18.579 63.199 53.838 1.00 17.84 14 ILE B N 1
ATOM 2583 C CA . ILE B 1 14 ? 17.961 61.880 53.981 1.00 17.75 14 ILE B CA 1
ATOM 2584 C C . ILE B 1 14 ? 16.910 61.706 52.872 1.00 17.65 14 ILE B C 1
ATOM 2585 O O . ILE B 1 14 ? 16.152 62.630 52.587 1.00 17.47 14 ILE B O 1
ATOM 2590 N N . SER B 1 15 ? 16.890 60.536 52.232 1.00 17.60 15 SER B N 1
ATOM 2591 C CA . SER B 1 15 ? 15.902 60.238 51.181 1.00 17.27 15 SER B CA 1
ATOM 2592 C C . SER B 1 15 ? 14.686 59.513 51.755 1.00 17.43 15 SER B C 1
ATOM 2593 O O . SER B 1 15 ? 14.827 58.683 52.665 1.00 16.11 15 SER B O 1
ATOM 2596 N N . ASP B 1 16 ? 13.485 59.815 51.229 1.00 17.89 16 ASP B N 1
ATOM 2597 C CA . ASP B 1 16 ? 12.301 59.002 51.590 1.00 17.80 16 ASP B CA 1
ATOM 2598 C C . ASP B 1 16 ? 12.376 57.579 51.016 1.00 17.42 16 ASP B C 1
ATOM 2599 O O . ASP B 1 16 ? 11.640 56.698 51.460 1.00 17.73 16 ASP B O 1
ATOM 2604 N N . HIS B 1 17 ? 13.270 57.355 50.048 1.00 17.26 17 HIS B N 1
ATOM 2605 C CA . HIS B 1 17 ? 13.595 55.992 49.608 1.00 17.73 17 HIS B CA 1
ATOM 2606 C C . HIS B 1 17 ? 14.457 55.291 50.650 1.00 17.17 17 HIS B C 1
ATOM 2607 O O . HIS B 1 17 ? 15.639 55.621 50.834 1.00 17.17 17 HIS B O 1
ATOM 2614 N N . GLY B 1 18 ? 13.837 54.355 51.357 1.00 16.76 18 GLY B N 1
ATOM 2615 C CA . GLY B 1 18 ? 14.512 53.578 52.404 1.00 16.13 18 GLY B CA 1
ATOM 2616 C C . GLY B 1 18 ? 14.798 54.363 53.666 1.00 16.02 18 GLY B C 1
ATOM 2617 O O . GLY B 1 18 ? 15.509 53.876 54.544 1.00 15.60 18 GLY B O 1
ATOM 2618 N N . ALA B 1 19 ? 14.239 55.573 53.757 1.00 15.97 19 ALA B N 1
ATOM 2619 C CA . ALA B 1 19 ? 14.507 56.485 54.868 1.00 16.14 19 ALA B CA 1
ATOM 2620 C C . ALA B 1 19 ? 16.003 56.589 55.103 1.00 16.01 19 ALA B C 1
ATOM 2621 O O . ALA B 1 19 ? 16.450 56.519 56.254 1.00 16.50 19 ALA B O 1
ATOM 2623 N N . GLU B 1 20 ? 16.777 56.721 54.018 1.00 15.80 20 GLU B N 1
ATOM 2624 C CA . GLU B 1 20 ? 18.239 56.499 54.080 1.00 15.32 20 GLU B CA 1
ATOM 2625 C C . GLU B 1 20 ? 19.016 57.810 54.067 1.00 15.20 20 GLU B C 1
ATOM 2626 O O . GLU B 1 20 ? 18.809 58.642 53.184 1.00 15.24 20 GLU B O 1
ATOM 2632 N N . ILE B 1 21 ? 19.899 57.982 55.053 1.00 14.81 21 ILE B N 1
ATOM 2633 C CA . ILE B 1 21 ? 20.811 59.122 55.079 1.00 14.66 21 ILE B CA 1
ATOM 2634 C C . ILE B 1 21 ? 21.655 59.075 53.814 1.00 14.55 21 ILE B C 1
ATOM 2635 O O . ILE B 1 21 ? 22.245 58.027 53.507 1.00 14.36 21 ILE B O 1
ATOM 2640 N N . GLN B 1 22 ? 21.695 60.197 53.084 1.00 14.19 22 GLN B N 1
ATOM 2641 C CA . GLN B 1 22 ? 22.556 60.341 51.909 1.00 14.74 22 GLN B CA 1
ATOM 2642 C C . GLN B 1 22 ? 23.894 61.005 52.215 1.00 14.80 22 GLN B C 1
ATOM 2643 O O . GLN B 1 22 ? 24.913 60.709 51.570 1.00 15.55 22 GLN B O 1
ATOM 2649 N N . SER B 1 23 ? 23.876 61.936 53.161 1.00 14.33 23 SER B N 1
ATOM 2650 C CA . SER B 1 23 ? 25.007 62.817 53.414 1.00 14.48 23 SER B CA 1
ATOM 2651 C C . SER B 1 23 ? 24.909 63.396 54.811 1.00 13.92 23 SER B C 1
ATOM 2652 O O . SER B 1 23 ? 23.821 63.763 55.258 1.00 14.09 23 SER B O 1
ATOM 2655 N N . VAL B 1 24 ? 26.050 63.441 55.503 1.00 13.60 24 VAL B N 1
ATOM 2656 C CA . VAL B 1 24 ? 26.196 64.196 56.747 1.00 13.46 24 VAL B CA 1
ATOM 2657 C C . VAL B 1 24 ? 27.452 65.013 56.537 1.00 13.89 24 VAL B C 1
ATOM 2658 O O . VAL B 1 24 ? 28.522 64.448 56.301 1.00 14.06 24 VAL B O 1
ATOM 2662 N N . LYS B 1 25 ? 27.320 66.332 56.596 1.00 14.41 25 LYS B N 1
ATOM 2663 C CA . LYS B 1 25 ? 28.440 67.218 56.322 1.00 15.68 25 LYS B CA 1
ATOM 2664 C C . LYS B 1 25 ? 28.612 68.161 57.485 1.00 15.77 25 LYS B C 1
ATOM 2665 O O . LYS B 1 25 ? 27.631 68.705 57.993 1.00 16.39 25 LYS B O 1
ATOM 2671 N N . SER B 1 26 ? 29.854 68.353 57.921 1.00 15.73 26 SER B N 1
ATOM 2672 C CA . SER B 1 26 ? 30.163 69.422 58.872 1.00 15.95 26 SER B CA 1
ATOM 2673 C C . SER B 1 26 ? 29.833 70.770 58.251 1.00 16.04 26 SER B C 1
ATOM 2674 O O . SER B 1 26 ? 30.273 71.072 57.135 1.00 15.65 26 SER B O 1
ATOM 2677 N N . ALA B 1 27 ? 29.057 71.584 58.965 1.00 16.35 27 ALA B N 1
ATOM 2678 C CA . ALA B 1 27 ? 28.770 72.943 58.497 1.00 16.97 27 ALA B CA 1
ATOM 2679 C C . ALA B 1 27 ? 30.016 73.827 58.615 1.00 17.72 27 ALA B C 1
ATOM 2680 O O . ALA B 1 27 ? 30.133 74.855 57.944 1.00 17.36 27 ALA B O 1
ATOM 2682 N N . HIS B 1 28 ? 30.959 73.403 59.453 1.00 18.06 28 HIS B N 1
ATOM 2683 C CA . HIS B 1 28 ? 32.181 74.181 59.645 1.00 18.29 28 HIS B CA 1
ATOM 2684 C C . HIS B 1 28 ? 33.303 73.840 58.664 1.00 18.14 28 HIS B C 1
ATOM 2685 O O . HIS B 1 28 ? 33.964 74.743 58.161 1.00 18.65 28 HIS B O 1
ATOM 2692 N N . THR B 1 29 ? 33.501 72.555 58.375 1.00 17.41 29 THR B N 1
ATOM 2693 C CA . THR B 1 29 ? 34.613 72.122 57.527 1.00 16.69 29 THR B CA 1
ATOM 2694 C C . THR B 1 29 ? 34.199 71.611 56.148 1.00 16.94 29 THR B C 1
ATOM 2695 O O . THR B 1 29 ? 35.055 71.403 55.299 1.00 17.12 29 THR B O 1
ATOM 2699 N N . ASP B 1 30 ? 32.903 71.372 55.947 1.00 16.67 30 ASP B N 1
ATOM 2700 C CA . ASP B 1 30 ? 32.366 70.724 54.723 1.00 16.45 30 ASP B CA 1
ATOM 2701 C C . ASP B 1 30 ? 32.712 69.242 54.542 1.00 15.95 30 ASP B C 1
ATOM 2702 O O . ASP B 1 30 ? 32.384 68.655 53.501 1.00 15.37 30 ASP B O 1
ATOM 2707 N N . GLU B 1 31 ? 33.369 68.643 55.533 1.00 15.57 31 GLU B N 1
ATOM 2708 C CA . GLU B 1 31 ? 33.749 67.240 55.439 1.00 15.64 31 GLU B CA 1
ATOM 2709 C C . GLU B 1 31 ? 32.511 66.368 55.410 1.00 15.44 31 GLU B C 1
ATOM 2710 O O . GLU B 1 31 ? 31.595 66.564 56.210 1.00 15.88 31 GLU B O 1
ATOM 2716 N N . GLU B 1 32 ? 32.498 65.428 54.470 1.00 14.74 32 GLU B N 1
ATOM 2717 C CA . GLU B 1 32 ? 31.420 64.472 54.285 1.00 14.58 32 GLU B CA 1
ATOM 2718 C C . GLU B 1 32 ? 31.717 63.205 55.076 1.00 14.89 32 GLU B C 1
ATOM 2719 O O . GLU B 1 32 ? 32.721 62.518 54.827 1.00 14.46 32 GLU B O 1
ATOM 2725 N N . PHE B 1 33 ? 30.846 62.891 56.034 1.00 14.49 33 PHE B N 1
ATOM 2726 C CA . PHE B 1 33 ? 31.080 61.755 56.909 1.00 14.43 33 PHE B CA 1
ATOM 2727 C C . PHE B 1 33 ? 30.546 60.449 56.348 1.00 15.07 33 PHE B C 1
ATOM 2728 O O . PHE B 1 33 ? 30.984 59.378 56.771 1.00 14.99 33 PHE B O 1
ATOM 2744 N N . TRP B 1 35 ? 29.742 57.457 53.655 1.00 14.92 35 TRP B N 1
ATOM 2745 C CA . TRP B 1 35 ? 30.096 56.756 52.427 1.00 14.80 35 TRP B CA 1
ATOM 2746 C C . TRP B 1 35 ? 29.113 57.105 51.305 1.00 15.34 35 TRP B C 1
ATOM 2747 O O . TRP B 1 35 ? 27.904 57.113 51.528 1.00 15.51 35 TRP B O 1
ATOM 2758 N N . GLN B 1 36 ? 29.640 57.361 50.100 1.00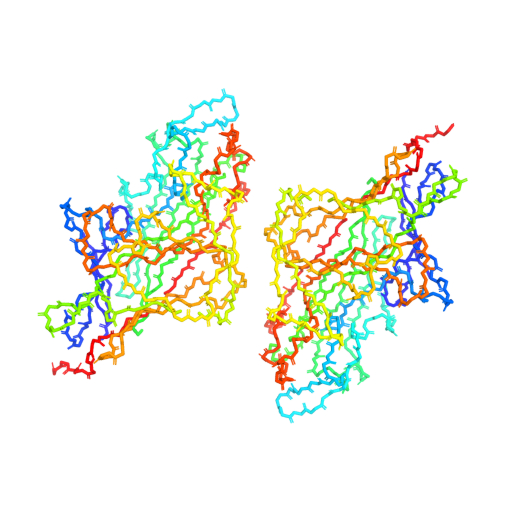 16.16 36 GLN B N 1
ATOM 2759 C CA . GLN B 1 36 ? 28.838 57.912 49.016 1.00 16.56 36 GLN B CA 1
ATOM 2760 C C . GLN B 1 36 ? 28.371 56.858 48.009 1.00 16.86 36 GLN B C 1
ATOM 2761 O O . GLN B 1 36 ? 28.104 57.166 46.850 1.00 16.14 36 GLN B O 1
ATOM 2767 N N . ALA B 1 37 ? 28.263 55.618 48.476 1.00 16.86 37 ALA B N 1
ATOM 2768 C CA . ALA B 1 37 ? 27.566 54.558 47.735 1.00 17.67 37 ALA B CA 1
ATOM 2769 C C . ALA B 1 37 ? 28.091 54.280 46.312 1.00 18.24 37 ALA B C 1
ATOM 2770 O O . ALA B 1 37 ? 27.300 54.069 45.398 1.00 18.19 37 ALA B O 1
ATOM 2772 N N . ASN B 1 38 ? 29.410 54.283 46.132 1.00 18.51 38 ASN B N 1
ATOM 2773 C CA . ASN B 1 38 ? 30.007 53.926 44.835 1.00 19.25 38 ASN B CA 1
ATOM 2774 C C . ASN B 1 38 ? 29.625 52.471 44.503 1.00 19.14 38 ASN B C 1
ATOM 2775 O O . ASN B 1 38 ? 30.001 51.557 45.229 1.00 19.59 38 ASN B O 1
ATOM 2780 N N . PRO B 1 39 ? 28.847 52.253 43.426 1.00 19.90 39 PRO B N 1
ATOM 2781 C CA . PRO B 1 39 ? 28.336 50.892 43.198 1.00 20.33 39 PRO B CA 1
ATOM 2782 C C . PRO B 1 39 ? 29.381 49.888 42.722 1.00 20.89 39 PRO B C 1
ATOM 2783 O O . PRO B 1 39 ? 29.086 48.701 42.676 1.00 20.99 39 PRO B O 1
ATOM 2787 N N . GLU B 1 40 ? 30.595 50.350 42.418 1.00 21.53 40 GLU B N 1
ATOM 2788 C CA . GLU B 1 40 ? 31.696 49.450 42.067 1.00 22.24 40 GLU B CA 1
ATOM 2789 C C . GLU B 1 40 ? 32.151 48.705 43.308 1.00 21.45 40 GLU B C 1
ATOM 2790 O O . GLU B 1 40 ? 32.832 47.683 43.212 1.00 21.69 40 GLU B O 1
ATOM 2796 N N . ILE B 1 41 ? 31.761 49.232 44.469 1.00 20.00 41 ILE B N 1
ATOM 2797 C CA . ILE B 1 41 ? 32.189 48.712 45.762 1.00 19.31 41 ILE B CA 1
ATOM 2798 C C . ILE B 1 41 ? 30.985 48.274 46.609 1.00 18.15 41 ILE B C 1
ATOM 2799 O O . ILE B 1 41 ? 30.872 47.112 46.992 1.00 18.18 41 ILE B O 1
ATOM 2804 N N . TRP B 1 42 ? 30.114 49.230 46.937 1.00 17.62 42 TRP B N 1
ATOM 2805 C CA . TRP B 1 42 ? 28.931 48.956 47.749 1.00 16.50 42 TRP B CA 1
ATOM 2806 C C . TRP B 1 42 ? 27.980 50.103 47.480 1.00 16.09 42 TRP B C 1
ATOM 2807 O O . TRP B 1 42 ? 28.223 51.215 47.902 1.00 15.80 42 TRP B O 1
ATOM 2818 N N . GLY B 1 43 ? 26.899 49.820 46.761 1.00 16.35 43 GLY B N 1
ATOM 2819 C CA . GLY B 1 43 ? 26.023 50.868 46.238 1.00 16.54 43 GLY B CA 1
ATOM 2820 C C . GLY B 1 43 ? 24.931 51.336 47.179 1.00 16.69 43 GLY B C 1
ATOM 2821 O O . GLY B 1 43 ? 23.817 51.642 46.736 1.00 16.40 43 GLY B O 1
ATOM 2822 N N . ARG B 1 44 ? 25.240 51.407 48.472 1.00 16.10 44 ARG B N 1
ATOM 2823 C CA . ARG B 1 44 ? 24.324 51.990 49.453 1.00 16.38 44 ARG B CA 1
ATOM 2824 C C . ARG B 1 44 ? 25.074 52.966 50.354 1.00 15.88 44 ARG B C 1
ATOM 2825 O O . ARG B 1 44 ? 26.307 52.933 50.392 1.00 16.09 44 ARG B O 1
ATOM 2833 N N . HIS B 1 45 ? 24.347 53.855 51.035 1.00 14.71 45 HIS B N 1
ATOM 2834 C CA . HIS B 1 45 ? 24.990 54.789 51.981 1.00 14.75 45 HIS B CA 1
ATOM 2835 C C . HIS B 1 45 ? 24.899 54.266 53.404 1.00 14.72 45 HIS B C 1
ATOM 2836 O O . HIS B 1 45 ? 25.899 54.223 54.120 1.00 14.68 45 HIS B O 1
ATOM 2843 N N . ALA B 1 46 ? 23.683 53.914 53.819 1.00 14.60 46 ALA B N 1
ATOM 2844 C CA . ALA B 1 46 ? 23.362 53.722 55.238 1.00 14.86 46 ALA B CA 1
ATOM 2845 C C . ALA B 1 46 ? 21.992 53.063 55.365 1.00 15.03 46 ALA B C 1
ATOM 2846 O O . ALA B 1 46 ? 21.075 53.679 55.916 1.00 16.04 46 ALA B O 1
ATOM 2848 N N . PRO B 1 47 ? 21.820 51.857 54.810 1.00 15.26 47 PRO B N 1
ATOM 2849 C CA . PRO B 1 47 ? 20.444 51.355 54.767 1.00 15.32 47 PRO B CA 1
ATOM 2850 C C . PRO B 1 47 ? 19.818 51.099 56.151 1.00 15.59 47 PRO B C 1
ATOM 2851 O O . PRO B 1 47 ? 20.533 50.918 57.156 1.00 15.64 47 PRO B O 1
ATOM 2855 N N . VAL B 1 48 ? 18.493 51.114 56.172 1.00 15.15 48 VAL B N 1
ATOM 2856 C CA . VAL B 1 48 ? 17.694 50.673 57.322 1.00 15.34 48 VAL B CA 1
ATOM 2857 C C . VAL B 1 48 ? 17.337 49.194 57.121 1.00 15.61 48 VAL B C 1
ATOM 2858 O O . VAL B 1 48 ? 16.942 48.798 56.030 1.00 15.24 48 VAL B O 1
ATOM 2862 N N . LEU B 1 49 ? 17.501 48.392 58.178 1.00 15.00 49 LEU B N 1
ATOM 2863 C CA . LEU B 1 49 ? 17.344 46.947 58.086 1.00 14.76 49 LEU B CA 1
ATOM 2864 C C . LEU B 1 49 ? 16.050 46.565 58.800 1.00 15.01 49 LEU B C 1
ATOM 2865 O O . LEU B 1 49 ? 15.931 46.788 59.992 1.00 15.33 49 LEU B O 1
ATOM 2870 N N . PHE B 1 50 ? 15.098 45.997 58.059 1.00 14.65 50 PHE B N 1
ATOM 2871 C CA . PHE B 1 50 ? 13.761 45.680 58.575 1.00 14.56 50 PHE B CA 1
ATOM 2872 C C . PHE B 1 50 ? 12.964 44.971 57.472 1.00 14.32 50 PHE B C 1
ATOM 2873 O O . PHE B 1 50 ? 12.993 45.413 56.313 1.00 13.80 50 PHE B O 1
ATOM 2881 N N . PRO B 1 51 ? 12.188 43.930 57.835 1.00 14.16 51 PRO B N 1
ATOM 2882 C CA . PRO B 1 51 ? 11.962 43.377 59.180 1.00 14.55 51 PRO B CA 1
ATOM 2883 C C . PRO B 1 51 ? 12.846 42.203 59.571 1.00 14.99 51 PRO B C 1
ATOM 2884 O O . PRO B 1 51 ? 12.485 41.403 60.463 1.00 15.36 51 PRO B O 1
ATOM 2888 N N . ILE B 1 52 ? 13.983 42.086 58.909 1.00 14.86 52 ILE B N 1
ATOM 2889 C CA . ILE B 1 52 ? 15.047 41.215 59.386 1.00 15.22 52 ILE B CA 1
ATOM 2890 C C . ILE B 1 52 ? 16.376 41.932 59.284 1.00 15.58 52 ILE B C 1
ATOM 2891 O O . ILE B 1 52 ? 16.551 42.852 58.466 1.00 16.17 52 ILE B O 1
ATOM 2896 N N . VAL B 1 53 ? 17.308 41.488 60.119 1.00 15.70 53 VAL B N 1
ATOM 2897 C CA . VAL B 1 53 ? 18.694 41.900 60.046 1.00 16.13 53 VAL B CA 1
ATOM 2898 C C . VAL B 1 53 ? 19.424 40.662 59.523 1.00 16.32 53 VAL B C 1
ATOM 2899 O O . VAL B 1 53 ? 19.236 39.540 60.043 1.00 15.79 53 VAL B O 1
ATOM 2903 N N . GLY B 1 54 ? 20.212 40.862 58.476 1.00 15.95 54 GLY B N 1
ATOM 2904 C CA . GLY B 1 54 ? 21.066 39.810 57.952 1.00 16.36 54 GLY B CA 1
ATOM 2905 C C . GLY B 1 54 ? 20.252 38.903 57.052 1.00 17.03 54 GLY B C 1
ATOM 2906 O O . GLY B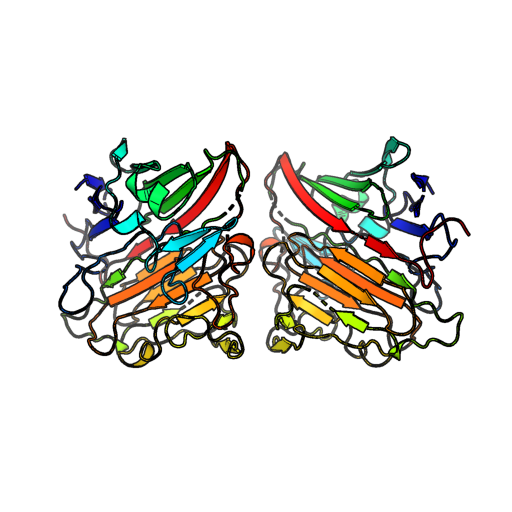 1 54 ? 19.102 39.211 56.716 1.00 16.65 54 GLY B O 1
ATOM 2907 N N . ARG B 1 55 ? 20.860 37.786 56.651 1.00 16.63 55 ARG B N 1
ATOM 2908 C CA . ARG B 1 55 ? 20.268 36.909 55.657 1.00 16.27 55 ARG B CA 1
ATOM 2909 C C . ARG B 1 55 ? 19.603 35.683 56.282 1.00 16.64 55 ARG B C 1
ATOM 2910 O O . ARG B 1 55 ? 20.017 35.203 57.348 1.00 16.81 55 ARG B O 1
ATOM 2918 N N . LEU B 1 56 ? 18.563 35.203 55.616 1.00 15.37 56 LEU B N 1
ATOM 2919 C CA . LEU B 1 56 ? 17.927 33.952 55.971 1.00 16.17 56 LEU B CA 1
ATOM 2920 C C . LEU B 1 56 ? 18.515 32.847 55.122 1.00 16.18 56 LEU B C 1
ATOM 2921 O O . LEU B 1 56 ? 18.820 33.056 53.951 1.00 16.04 56 LEU B O 1
ATOM 2926 N N . LYS B 1 57 ? 18.634 31.653 55.683 1.00 16.68 57 LYS B N 1
ATOM 2927 C CA . LYS B 1 57 ? 19.023 30.509 54.849 1.00 17.67 57 LYS B CA 1
ATOM 2928 C C . LYS B 1 57 ? 18.082 30.328 53.652 1.00 17.64 57 LYS B C 1
ATOM 2929 O O . LYS B 1 57 ? 16.867 30.244 53.807 1.00 17.98 57 LYS B O 1
ATOM 2935 N N . ASN B 1 58 ? 18.660 30.298 52.459 1.00 18.73 58 ASN B N 1
ATOM 2936 C CA . ASN B 1 58 ? 17.894 30.192 51.198 1.00 19.15 58 ASN B CA 1
ATOM 2937 C C . ASN B 1 58 ? 16.901 31.361 50.973 1.00 18.60 58 ASN B C 1
ATOM 2938 O O . ASN B 1 58 ? 15.994 31.265 50.140 1.00 18.11 58 ASN B O 1
ATOM 2943 N N . ASP B 1 59 ? 17.089 32.452 51.718 1.00 17.13 59 ASP B N 1
ATOM 2944 C CA . ASP B 1 59 ? 16.258 33.650 51.604 1.00 17.22 59 ASP B CA 1
ATOM 2945 C C . ASP B 1 59 ? 14.796 33.333 51.841 1.00 16.75 59 ASP B C 1
ATOM 2946 O O . ASP B 1 59 ? 13.911 33.865 51.156 1.00 16.13 59 ASP B O 1
ATOM 2951 N N . GLU B 1 60 ? 14.548 32.434 52.789 1.00 17.24 60 GLU B N 1
ATOM 2952 C CA . GLU B 1 60 ? 13.184 31.994 53.073 1.00 18.43 60 GLU B CA 1
ATOM 2953 C C . GLU B 1 60 ? 12.989 31.659 54.530 1.00 17.59 60 GLU B C 1
ATOM 2954 O O . GLU B 1 60 ? 13.947 31.365 55.252 1.00 17.41 60 GLU B O 1
ATOM 2960 N N . TYR B 1 61 ? 11.738 31.738 54.965 1.00 17.11 61 TYR B N 1
ATOM 2961 C CA . TYR B 1 61 ? 11.355 31.254 56.275 1.00 16.46 61 TYR B CA 1
ATOM 2962 C C . TYR B 1 61 ? 9.967 30.684 56.164 1.00 16.09 61 TYR B C 1
ATOM 2963 O O . TYR B 1 61 ? 9.245 30.961 55.196 1.00 15.77 61 TYR B O 1
ATOM 2972 N N . THR B 1 62 ? 9.582 29.900 57.163 1.00 15.30 62 THR B N 1
ATOM 2973 C CA . THR B 1 62 ? 8.209 29.435 57.233 1.00 15.68 62 THR B CA 1
ATOM 2974 C C . THR B 1 62 ? 7.522 30.100 58.407 1.00 15.74 62 THR B C 1
ATOM 2975 O O . THR B 1 62 ? 8.158 30.446 59.400 1.00 16.13 62 THR B O 1
ATOM 2979 N N . TYR B 1 63 ? 6.220 30.324 58.270 1.00 15.71 63 TYR B N 1
ATOM 2980 C CA . TYR B 1 63 ? 5.450 30.907 59.353 1.00 15.72 63 TYR B CA 1
ATOM 2981 C C . TYR B 1 63 ? 4.022 30.423 59.201 1.00 15.28 63 TYR B C 1
ATOM 2982 O O . TYR B 1 63 ? 3.400 30.636 58.160 1.00 14.80 63 TYR B O 1
ATOM 2991 N N . LYS B 1 64 ? 3.540 29.734 60.233 1.00 15.28 64 LYS B N 1
ATOM 2992 C CA . LYS B 1 64 ? 2.184 29.187 60.264 1.00 15.63 64 LYS B CA 1
ATOM 2993 C C . LYS B 1 64 ? 1.774 28.470 58.966 1.00 14.97 64 LYS B C 1
ATOM 2994 O O . LYS B 1 64 ? 0.728 28.753 58.356 1.00 14.77 64 LYS B O 1
ATOM 3000 N N . GLY B 1 65 ? 2.615 27.529 58.551 1.00 13.98 65 GLY B N 1
ATOM 3001 C CA . GLY B 1 65 ? 2.254 26.588 57.491 1.00 14.38 65 GLY B CA 1
ATOM 3002 C C . GLY B 1 65 ? 2.532 27.064 56.080 1.00 14.47 65 GLY B C 1
ATOM 3003 O O . GLY B 1 65 ? 2.169 26.392 55.109 1.00 14.20 65 GLY B O 1
ATOM 3004 N N . LYS B 1 66 ? 3.197 28.216 55.970 1.00 14.55 66 LYS B N 1
ATOM 3005 C CA . LYS B 1 66 ? 3.446 28.860 54.664 1.00 14.52 66 LYS B CA 1
ATOM 3006 C C . LYS B 1 66 ? 4.883 29.355 54.580 1.00 14.69 66 LYS B C 1
ATOM 3007 O O . LYS B 1 66 ? 5.407 29.910 55.550 1.00 14.85 66 LYS B O 1
ATOM 3013 N N . THR B 1 67 ? 5.497 29.126 53.420 1.00 14.40 67 THR B N 1
ATOM 3014 C CA . THR B 1 67 ? 6.841 29.566 53.116 1.00 14.64 67 THR B CA 1
ATOM 3015 C C . THR B 1 67 ? 6.818 30.949 52.449 1.00 14.91 67 THR B C 1
ATOM 3016 O O . THR B 1 67 ? 6.037 31.199 51.524 1.00 14.09 67 THR B O 1
ATOM 3020 N N . TYR B 1 68 ? 7.682 31.834 52.939 1.00 15.30 68 TYR B N 1
ATOM 3021 C CA . TYR B 1 68 ? 7.815 33.194 52.420 1.00 16.09 68 TYR B CA 1
ATOM 3022 C C . TYR B 1 68 ? 9.230 33.408 51.959 1.00 16.80 68 TYR B C 1
ATOM 3023 O O . TYR B 1 68 ? 10.159 32.860 52.549 1.00 17.43 68 TYR B O 1
ATOM 3032 N N . HIS B 1 69 ? 9.405 34.236 50.938 1.00 17.41 69 HIS B N 1
ATOM 3033 C CA . HIS B 1 69 ? 10.731 34.571 50.464 1.00 17.53 69 HIS B CA 1
ATOM 3034 C C . HIS B 1 69 ? 11.068 36.002 50.835 1.00 17.38 69 HIS B C 1
ATOM 3035 O O . HIS B 1 69 ? 10.321 36.920 50.533 1.00 17.09 69 HIS B O 1
ATOM 3042 N N . LEU B 1 70 ? 12.177 36.182 51.530 1.00 16.52 70 LEU B N 1
ATOM 3043 C CA . LEU B 1 70 ? 12.566 37.518 51.974 1.00 16.91 70 LEU B CA 1
ATOM 3044 C C . LEU B 1 70 ? 14.081 37.636 51.929 1.00 17.17 70 LEU B C 1
ATOM 3045 O O . LEU B 1 70 ? 14.810 36.825 52.532 1.00 18.00 70 LEU B O 1
ATOM 3050 N N . GLY B 1 71 ? 14.549 38.637 51.183 1.00 17.12 71 GLY B N 1
ATOM 3051 C CA . GLY B 1 71 ? 15.962 38.875 50.995 1.00 17.10 71 GLY B CA 1
ATOM 3052 C C . GLY B 1 71 ? 16.694 39.504 52.173 1.00 17.37 71 GLY B C 1
ATOM 3053 O O . GLY B 1 71 ? 16.084 40.001 53.135 1.00 16.39 71 GLY B O 1
ATOM 3054 N N . GLN B 1 72 ? 18.016 39.502 52.066 1.00 17.07 72 GLN B N 1
ATOM 3055 C CA . GLN B 1 72 ? 18.895 39.937 53.146 1.00 17.58 72 GLN B CA 1
ATOM 3056 C C . GLN B 1 72 ? 18.534 41.355 53.610 1.00 17.05 72 GLN B C 1
ATOM 3057 O O . GLN B 1 72 ? 18.353 42.248 52.776 1.00 17.19 72 GLN B O 1
ATOM 3063 N N . HIS B 1 73 ? 18.435 41.537 54.927 1.00 16.29 73 HIS B N 1
ATOM 3064 C CA . HIS B 1 73 ? 18.108 42.833 55.560 1.00 16.57 73 HIS B CA 1
ATOM 3065 C C . HIS B 1 73 ? 16.665 43.320 55.321 1.00 16.78 73 HIS B C 1
ATOM 3066 O O . HIS B 1 73 ? 16.334 44.467 55.628 1.00 16.13 73 HIS B O 1
ATOM 3073 N N . GLY B 1 74 ? 15.812 42.453 54.773 1.00 17.06 74 GLY B N 1
ATOM 3074 C CA . GLY B 1 74 ? 14.401 42.773 54.576 1.00 17.80 74 GLY B CA 1
ATOM 3075 C C . GLY B 1 74 ? 14.121 43.762 53.456 1.00 18.08 74 GLY B C 1
ATOM 3076 O O . GLY B 1 74 ? 14.920 43.929 52.526 1.00 18.47 74 GLY B O 1
ATOM 3077 N N . PHE B 1 75 ? 12.996 44.459 53.558 1.00 17.88 75 PHE B N 1
ATOM 3078 C CA . PHE B 1 75 ? 12.523 45.275 52.443 1.00 17.31 75 PHE B CA 1
ATOM 3079 C C . PHE B 1 75 ? 12.583 46.775 52.699 1.00 17.62 75 PHE B C 1
ATOM 3080 O O . PHE B 1 75 ? 12.351 47.567 51.775 1.00 18.00 75 PHE B O 1
ATOM 3088 N N . ALA B 1 76 ? 12.865 47.186 53.934 1.00 17.45 76 ALA B N 1
ATOM 3089 C CA . ALA B 1 76 ? 12.807 48.622 54.250 1.00 17.62 76 ALA B CA 1
ATOM 3090 C C . ALA B 1 76 ? 13.632 49.452 53.265 1.00 17.73 76 ALA B C 1
ATOM 3091 O O . ALA B 1 76 ? 13.185 50.514 52.808 1.00 17.29 76 ALA B O 1
ATOM 3093 N N . ARG B 1 77 ? 14.816 48.952 52.910 1.00 17.79 77 ARG B N 1
ATOM 3094 C CA . ARG B 1 77 ? 15.742 49.746 52.108 1.00 18.68 77 ARG B CA 1
ATOM 3095 C C . ARG B 1 77 ? 15.312 49.947 50.665 1.00 18.84 77 ARG B C 1
ATOM 3096 O O . ARG B 1 77 ? 15.808 50.846 50.005 1.00 19.13 77 ARG B O 1
ATOM 3104 N N . ASN B 1 78 ? 14.358 49.144 50.199 1.00 19.08 78 ASN B N 1
ATOM 3105 C CA . ASN B 1 78 ? 13.801 49.297 48.840 1.00 20.23 78 ASN B CA 1
ATOM 3106 C C . ASN B 1 78 ? 12.412 49.930 48.825 1.00 20.05 78 ASN B C 1
ATOM 3107 O O . ASN B 1 78 ? 11.784 50.063 47.773 1.00 19.89 78 ASN B O 1
ATOM 3112 N N . ALA B 1 79 ? 11.947 50.334 50.001 1.00 19.75 79 ALA B N 1
ATOM 3113 C CA . ALA B 1 79 ? 10.597 50.856 50.150 1.00 20.23 79 ALA B CA 1
ATOM 3114 C C . ALA B 1 79 ? 10.625 52.369 50.177 1.00 20.35 79 ALA B C 1
ATOM 3115 O O . ALA B 1 79 ? 11.603 52.973 50.646 1.00 20.29 79 ALA B O 1
ATOM 3117 N N . ASP B 1 80 ? 9.547 52.975 49.686 1.00 20.08 80 ASP B N 1
ATOM 3118 C CA . ASP B 1 80 ? 9.378 54.414 49.780 1.00 20.74 80 ASP B CA 1
ATOM 3119 C C . ASP B 1 80 ? 8.553 54.782 50.994 1.00 20.11 80 ASP B C 1
ATOM 3120 O O . ASP B 1 80 ? 7.419 54.327 51.149 1.00 20.50 80 ASP B O 1
ATOM 3125 N N . PHE B 1 81 ? 9.153 55.579 51.871 1.00 19.53 81 PHE B N 1
ATOM 3126 C CA . PHE B 1 81 ? 8.503 56.033 53.092 1.00 19.42 81 PHE B CA 1
ATOM 3127 C C . PHE B 1 81 ? 7.787 57.348 52.810 1.00 19.83 81 PHE B C 1
ATOM 3128 O O . PHE B 1 81 ? 8.142 58.080 51.879 1.00 19.41 81 PHE B O 1
ATOM 3136 N N . GLU B 1 82 ? 6.790 57.659 53.616 1.00 20.76 82 GLU B N 1
ATOM 3137 C CA . GLU B 1 82 ? 6.249 59.007 53.576 1.00 21.82 82 GLU B CA 1
ATOM 3138 C C . GLU B 1 82 ? 6.797 59.821 54.744 1.00 21.58 82 GLU B C 1
ATOM 3139 O O . GLU B 1 82 ? 7.185 59.263 55.770 1.00 21.35 82 GLU B O 1
ATOM 3145 N N . VAL B 1 83 ? 6.858 61.136 54.564 1.00 21.68 83 VAL B N 1
ATOM 3146 C CA . VAL B 1 83 ? 7.315 62.048 55.616 1.00 21.68 83 VAL B CA 1
ATOM 3147 C C . VAL B 1 83 ? 6.144 62.437 56.503 1.00 21.84 83 VAL B C 1
ATOM 3148 O O . VAL B 1 83 ? 5.233 63.126 56.067 1.00 21.54 83 VAL B O 1
ATOM 3152 N N . GLU B 1 84 ? 6.177 61.972 57.746 1.00 22.45 84 GLU B N 1
ATOM 3153 C CA . GLU B 1 84 ? 5.106 62.218 58.696 1.00 22.98 84 GLU B CA 1
ATOM 3154 C C . GLU B 1 84 ? 5.259 63.551 59.416 1.00 23.39 84 GLU B C 1
ATOM 3155 O O . GLU B 1 84 ? 4.264 64.214 59.739 1.00 23.43 84 GLU B O 1
ATOM 3161 N N . ASN B 1 85 ? 6.503 63.941 59.669 1.00 23.41 85 ASN B N 1
ATOM 3162 C CA . ASN B 1 85 ? 6.808 65.198 60.352 1.00 24.09 85 ASN B CA 1
ATOM 3163 C C . ASN B 1 85 ? 8.201 65.636 59.947 1.00 23.28 85 ASN B C 1
ATOM 3164 O O . ASN B 1 85 ? 9.074 64.796 59.753 1.00 22.99 85 ASN B O 1
ATOM 3169 N N . HIS B 1 86 ? 8.394 66.947 59.830 1.00 22.34 86 HIS B N 1
ATOM 3170 C CA . HIS B 1 86 ? 9.665 67.526 59.406 1.00 21.54 86 HIS B CA 1
ATOM 3171 C C . HIS B 1 86 ? 9.754 68.929 59.996 1.00 21.70 86 HIS B C 1
ATOM 3172 O O . HIS B 1 86 ? 8.913 69.791 59.708 1.00 20.70 86 HIS B O 1
ATOM 3179 N N . THR B 1 87 ? 10.738 69.119 60.867 1.00 21.14 87 THR B N 1
ATOM 3180 C CA . THR B 1 87 ? 11.142 70.436 61.333 1.00 21.57 87 THR B CA 1
ATOM 3181 C C . THR B 1 87 ? 12.609 70.633 60.925 1.00 21.79 87 THR B C 1
ATOM 3182 O O . THR B 1 87 ? 13.199 69.749 60.278 1.00 21.46 87 THR B O 1
ATOM 3186 N N . LYS B 1 88 ? 13.191 71.781 61.285 1.00 21.44 88 LYS B N 1
ATOM 3187 C CA . LYS B 1 88 ? 14.569 72.100 60.886 1.00 21.62 88 LYS B CA 1
ATOM 3188 C C . LYS B 1 88 ? 15.571 71.050 61.360 1.00 20.86 88 LYS B C 1
ATOM 3189 O O . LYS B 1 88 ? 16.512 70.730 60.642 1.00 20.69 88 LYS B O 1
ATOM 3195 N N . GLU B 1 89 ? 15.347 70.516 62.557 1.00 20.63 89 GLU B N 1
ATOM 3196 C CA . GLU B 1 89 ? 16.295 69.633 63.221 1.00 21.29 89 GLU B CA 1
ATOM 3197 C C . GLU B 1 89 ? 15.794 68.195 63.392 1.00 20.81 89 GLU B C 1
ATOM 3198 O O . GLU B 1 89 ? 16.450 67.382 64.066 1.00 19.87 89 GLU B O 1
ATOM 3204 N N . SER B 1 90 ? 14.624 67.894 62.820 1.00 20.61 90 SER B N 1
ATOM 3205 C CA . SER B 1 90 ? 13.976 66.582 63.031 1.00 20.49 90 SER B CA 1
ATOM 3206 C C . SER B 1 90 ? 13.114 66.168 61.847 1.00 19.99 90 SER B C 1
ATOM 3207 O O . SER B 1 90 ? 12.435 67.001 61.240 1.00 19.21 90 SER B O 1
ATOM 3210 N N . ILE B 1 91 ? 13.146 64.879 61.517 1.00 19.21 91 ILE B N 1
ATOM 3211 C CA . ILE B 1 91 ? 12.274 64.353 60.464 1.00 18.84 91 ILE B CA 1
ATOM 3212 C C . ILE B 1 91 ? 11.848 62.919 60.804 1.00 18.86 91 ILE B C 1
ATOM 3213 O O . ILE B 1 91 ? 12.637 62.153 61.347 1.00 18.81 91 ILE B O 1
ATOM 3218 N N . THR B 1 92 ? 10.596 62.574 60.504 1.00 18.63 92 THR B N 1
ATOM 3219 C CA . THR B 1 92 ? 10.119 61.212 60.724 1.00 18.72 92 THR B CA 1
ATOM 3220 C C . THR B 1 92 ? 9.558 60.616 59.436 1.00 18.28 92 THR B C 1
ATOM 3221 O O . THR B 1 92 ? 8.683 61.193 58.800 1.00 19.00 92 THR B O 1
ATOM 3225 N N . PHE B 1 93 ? 10.112 59.471 59.048 1.00 18.14 93 PHE B N 1
ATOM 3226 C CA . PHE B 1 93 ? 9.640 58.700 57.903 1.00 17.42 93 PHE B CA 1
ATOM 3227 C C . PHE B 1 93 ? 8.755 57.575 58.401 1.00 17.29 93 PHE B C 1
ATOM 3228 O O . PHE B 1 93 ? 9.034 56.966 59.432 1.00 17.14 93 PHE B O 1
ATOM 3236 N N . LEU B 1 94 ? 7.693 57.304 57.659 1.00 17.45 94 LEU B N 1
ATOM 3237 C CA . LEU B 1 94 ? 6.742 56.250 58.034 1.00 17.17 94 LEU B CA 1
ATOM 3238 C C . LEU B 1 94 ? 6.539 55.277 56.875 1.00 17.22 94 LEU B C 1
ATOM 3239 O O . LEU B 1 94 ? 6.330 55.706 55.739 1.00 17.26 94 LEU B O 1
ATOM 3244 N N . LEU B 1 95 ? 6.612 53.983 57.190 1.00 17.36 95 LEU B N 1
ATOM 3245 C CA . LEU B 1 95 ? 6.285 52.904 56.262 1.00 17.44 95 LEU B CA 1
ATOM 3246 C C . LEU B 1 95 ? 5.209 52.023 56.877 1.00 18.00 95 LEU B C 1
ATOM 3247 O O . LEU B 1 95 ? 5.386 51.496 57.974 1.00 18.36 95 LEU B O 1
AT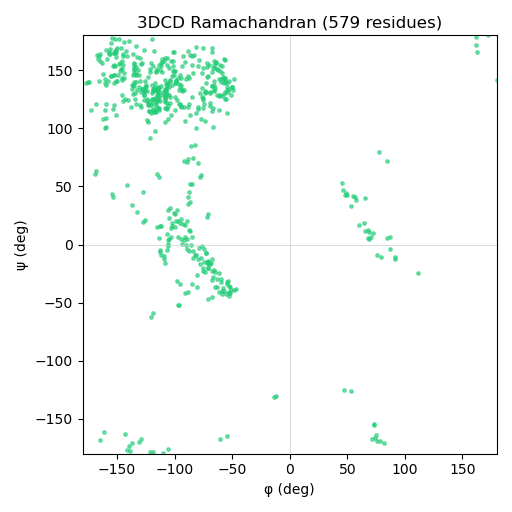OM 3252 N N . LYS B 1 96 ? 4.113 51.852 56.147 1.00 18.73 96 LYS B N 1
ATOM 3253 C CA . LYS B 1 96 ? 3.074 50.900 56.515 1.00 19.37 96 LYS B CA 1
ATOM 3254 C C . LYS B 1 96 ? 3.142 49.688 55.583 1.00 19.29 96 LYS B C 1
ATOM 3255 O O . LYS B 1 96 ? 3.706 49.764 54.468 1.00 19.54 96 LYS B O 1
ATOM 3261 N N . ASP B 1 97 ? 2.555 48.581 56.027 1.00 18.99 97 ASP B N 1
ATOM 3262 C CA . ASP B 1 97 ? 2.439 47.395 55.186 1.00 19.01 97 ASP B CA 1
ATOM 3263 C C . ASP B 1 97 ? 1.623 47.727 53.944 1.00 19.37 97 ASP B C 1
ATOM 3264 O O . ASP B 1 97 ? 0.740 48.605 53.952 1.00 19.37 97 ASP B O 1
ATOM 3269 N N . ASN B 1 98 ? 1.938 47.044 52.859 1.00 19.91 98 ASN B N 1
ATOM 3270 C CA . ASN B 1 98 ? 1.152 47.200 51.642 1.00 20.52 98 ASN B CA 1
ATOM 3271 C C . ASN B 1 98 ? 1.005 45.832 50.975 1.00 20.97 98 ASN B C 1
ATOM 3272 O O . ASN B 1 98 ? 1.457 44.829 51.530 1.00 20.76 98 ASN B O 1
ATOM 3277 N N . GLU B 1 99 ? 0.365 45.779 49.812 1.00 21.71 99 GLU B N 1
ATOM 3278 C CA . GLU B 1 99 ? 0.135 44.507 49.127 1.00 23.05 99 GLU B CA 1
ATOM 3279 C C . GLU B 1 99 ? 1.461 43.765 48.895 1.00 22.32 99 GLU B C 1
ATOM 3280 O O . GLU B 1 99 ? 1.537 42.556 49.108 1.00 22.14 99 GLU B O 1
ATOM 3286 N N . GLU B 1 100 ? 2.500 44.497 48.487 1.00 21.87 100 GLU B N 1
ATOM 3287 C CA . GLU B 1 100 ? 3.811 43.894 48.222 1.00 21.62 100 GLU B CA 1
ATOM 3288 C C . GLU B 1 100 ? 4.524 43.367 49.462 1.00 20.72 100 GLU B C 1
ATOM 3289 O O . GLU B 1 100 ? 5.060 42.260 49.437 1.00 20.64 100 GLU B O 1
ATOM 3295 N N . THR B 1 101 ? 4.540 44.145 50.547 1.00 19.53 101 THR B N 1
ATOM 3296 C CA . THR B 1 101 ? 5.196 43.682 51.762 1.00 18.40 101 THR B CA 1
ATOM 3297 C C . THR B 1 101 ? 4.464 42.460 52.326 1.00 18.26 101 THR B C 1
ATOM 3298 O O . THR B 1 101 ? 5.091 41.535 52.849 1.00 17.17 101 THR B O 1
ATOM 3302 N N . ARG B 1 102 ? 3.139 42.457 52.218 1.00 17.93 102 ARG B N 1
ATOM 3303 C CA . ARG B 1 102 ? 2.366 41.384 52.818 1.00 19.19 102 ARG B CA 1
ATOM 3304 C C . ARG B 1 102 ? 2.623 40.042 52.108 1.00 18.81 102 ARG B C 1
ATOM 3305 O O . ARG B 1 102 ? 2.478 38.989 52.714 1.00 18.82 102 ARG B O 1
ATOM 3313 N N . LYS B 1 103 ? 3.073 40.089 50.855 1.00 18.62 103 LYS B N 1
ATOM 3314 C CA . LYS B 1 103 ? 3.444 38.868 50.123 1.00 18.57 103 LYS B CA 1
ATOM 3315 C C . LYS B 1 103 ? 4.671 38.174 50.703 1.00 18.48 103 LYS B C 1
ATOM 3316 O O . LYS B 1 103 ? 4.825 36.960 50.557 1.00 18.29 103 LYS B O 1
ATOM 3322 N N . VAL B 1 104 ? 5.559 38.945 51.328 1.00 17.43 104 VAL B N 1
ATOM 3323 C CA . VAL B 1 104 ? 6.818 38.386 51.803 1.00 17.39 104 VAL B CA 1
ATOM 3324 C C . VAL B 1 104 ? 6.899 38.375 53.323 1.00 17.00 104 VAL B C 1
ATOM 3325 O O . VAL B 1 104 ? 7.859 37.846 53.884 1.00 17.32 104 VAL B O 1
ATOM 3329 N N . TYR B 1 105 ? 5.908 38.988 53.974 1.00 17.13 105 TYR B N 1
ATOM 3330 C CA . TYR B 1 105 ? 5.927 39.232 55.421 1.00 17.55 105 TYR B CA 1
ATOM 3331 C C . TYR B 1 105 ? 4.492 39.461 55.892 1.00 18.35 105 TYR B C 1
ATOM 3332 O O . TYR B 1 105 ? 3.924 40.548 55.684 1.00 18.96 105 TYR B O 1
ATOM 3341 N N . PRO B 1 106 ? 3.877 38.432 56.499 1.00 18.46 106 PRO B N 1
ATOM 3342 C CA . PRO B 1 106 ? 2.420 38.452 56.658 1.00 18.16 106 PRO B CA 1
ATOM 3343 C C . PRO B 1 106 ? 1.974 39.181 57.924 1.00 18.61 106 PRO B C 1
ATOM 3344 O O . PRO B 1 106 ? 1.222 38.620 58.730 1.00 19.01 106 PRO B O 1
ATOM 3348 N N . PHE B 1 107 ? 2.460 40.407 58.103 1.00 18.24 107 PHE B N 1
ATOM 3349 C CA . PHE B 1 107 ? 2.110 41.252 59.259 1.00 18.23 107 PHE B CA 1
ATOM 3350 C C . PHE B 1 107 ? 1.727 42.665 58.823 1.00 17.96 107 PHE B C 1
ATOM 3351 O O . PHE B 1 107 ? 2.210 43.161 57.799 1.00 17.99 107 PHE B O 1
ATOM 3359 N N . LYS B 1 108 ? 0.847 43.295 59.600 1.00 18.13 108 LYS B N 1
ATOM 3360 C CA . LYS B 1 108 ? 0.456 44.692 59.390 1.00 18.09 108 LYS B CA 1
ATOM 3361 C C . LYS B 1 108 ? 1.207 45.529 60.423 1.00 17.22 108 LYS B C 1
ATOM 3362 O O . LYS B 1 108 ? 1.318 45.129 61.573 1.00 17.24 108 LYS B O 1
ATOM 3368 N N . PHE B 1 109 ? 1.748 46.669 60.015 1.00 17.14 109 PHE B N 1
ATOM 3369 C CA . PHE B 1 109 ? 2.619 47.420 60.928 1.00 17.29 109 PHE B CA 1
ATOM 3370 C C . PHE B 1 109 ? 2.690 48.897 60.566 1.00 17.25 109 PHE B C 1
ATOM 3371 O O . PHE B 1 109 ? 2.317 49.305 59.450 1.00 16.55 109 PHE B O 1
ATOM 3379 N N . GLU B 1 110 ? 3.176 49.689 61.520 1.00 17.24 110 GLU B N 1
ATOM 3380 C CA . GLU B 1 110 ? 3.642 51.047 61.232 1.00 17.34 110 GLU B CA 1
ATOM 3381 C C . GLU B 1 110 ? 5.083 51.079 61.687 1.00 16.78 110 GLU B C 1
ATOM 3382 O O . GLU B 1 110 ? 5.369 50.815 62.853 1.00 17.73 110 GLU B O 1
ATOM 3388 N N . PHE B 1 111 ? 5.986 51.356 60.756 1.00 16.41 111 PHE B N 1
ATOM 3389 C CA . PHE B 1 111 ? 7.415 51.403 61.056 1.00 16.26 111 PHE B CA 1
ATOM 3390 C C . PHE B 1 111 ? 7.893 52.812 60.821 1.00 15.98 111 PHE B C 1
ATOM 3391 O O . PHE B 1 111 ? 7.796 53.322 59.709 1.00 15.26 111 PHE B O 1
ATOM 3399 N N . ARG B 1 112 ? 8.390 53.435 61.886 1.00 16.88 112 ARG B N 1
ATOM 3400 C CA . ARG B 1 112 ? 8.833 54.834 61.844 1.00 17.00 112 ARG B CA 1
ATOM 3401 C C . ARG B 1 112 ? 10.334 54.921 62.059 1.00 16.81 112 ARG B C 1
ATOM 3402 O O . ARG B 1 112 ? 10.868 54.295 62.977 1.00 17.30 112 ARG B O 1
ATOM 3410 N N . VAL B 1 113 ? 10.997 55.702 61.208 1.00 16.51 113 VAL B N 1
ATOM 3411 C CA . VAL B 1 113 ? 12.416 56.010 61.380 1.00 16.19 113 VAL B CA 1
ATOM 3412 C C . VAL B 1 113 ? 12.502 57.521 61.570 1.00 16.06 113 VAL B C 1
ATOM 3413 O O . VAL B 1 113 ? 12.183 58.300 60.664 1.00 15.99 113 VAL B O 1
ATOM 3417 N N . ASN B 1 114 ? 12.912 57.924 62.758 1.00 16.38 114 ASN B N 1
ATOM 3418 C CA . ASN B 1 114 ? 13.078 59.335 63.079 1.00 16.98 114 ASN B CA 1
ATOM 3419 C C . ASN B 1 114 ? 14.558 59.704 63.159 1.00 16.57 114 ASN B C 1
ATOM 3420 O O . ASN B 1 114 ? 15.361 59.009 63.790 1.00 16.43 114 ASN B O 1
ATOM 3425 N N . TYR B 1 115 ? 14.900 60.814 62.519 1.00 16.72 115 TYR B N 1
ATOM 3426 C CA . TYR B 1 115 ? 16.225 61.379 62.661 1.00 17.05 115 TYR B CA 1
ATOM 3427 C C . TYR B 1 115 ? 16.108 62.743 63.330 1.00 17.48 115 TYR B C 1
ATOM 3428 O O . TYR B 1 115 ? 15.264 63.565 62.952 1.00 16.96 115 TYR B O 1
ATOM 3437 N N . ASN B 1 116 ? 16.951 62.990 64.323 1.00 18.51 116 ASN B N 1
ATOM 3438 C CA . ASN B 1 116 ? 17.033 64.341 64.859 1.00 20.17 116 ASN B CA 1
ATOM 3439 C C . ASN B 1 116 ? 18.425 64.743 65.307 1.00 21.14 116 ASN B C 1
ATOM 3440 O O . ASN B 1 116 ? 19.223 63.887 65.694 1.00 20.57 116 ASN B O 1
ATOM 3445 N N . LEU B 1 117 ? 18.692 66.046 65.229 1.00 23.00 117 LEU B N 1
ATOM 3446 C CA . LEU B 1 117 ? 20.002 66.628 65.516 1.00 24.86 117 LEU B CA 1
ATOM 3447 C C . LEU B 1 117 ? 19.986 67.441 66.795 1.00 26.92 117 LEU B C 1
ATOM 3448 O O . LEU B 1 117 ? 19.069 68.244 67.007 1.00 26.99 117 LEU B O 1
ATOM 3461 N N . ASN B 1 119 ? 23.254 69.558 68.449 1.00 27.57 119 ASN B N 1
ATOM 3462 C CA . ASN B 1 119 ? 24.666 69.862 68.217 1.00 25.67 119 ASN B CA 1
ATOM 3463 C C . ASN B 1 119 ? 25.220 68.953 67.112 1.00 24.14 119 ASN B C 1
ATOM 3464 O O . ASN B 1 119 ? 24.599 68.822 66.057 1.00 23.07 119 ASN B O 1
ATOM 3469 N N . ASN B 1 120 ? 26.362 68.316 67.360 1.00 22.51 120 ASN B N 1
ATOM 3470 C CA . ASN B 1 120 ? 26.985 67.433 66.350 1.00 21.81 120 ASN B CA 1
ATOM 3471 C C . ASN B 1 120 ? 26.534 65.971 66.454 1.00 20.67 120 ASN B C 1
ATOM 3472 O O . ASN B 1 120 ? 27.191 65.080 65.906 1.00 20.61 120 ASN B O 1
ATOM 3477 N N . LEU B 1 121 ? 25.429 65.733 67.168 1.00 19.22 121 LEU B N 1
ATOM 3478 C CA . LEU B 1 121 ? 24.895 64.395 67.411 1.00 18.32 121 LEU B CA 1
ATOM 3479 C C . LEU B 1 121 ? 23.620 64.177 66.602 1.00 17.76 121 LEU B C 1
ATOM 3480 O O . LEU B 1 121 ? 22.709 65.013 66.623 1.00 17.93 121 LEU B O 1
ATOM 3485 N N . LEU B 1 122 ? 23.556 63.036 65.922 1.00 17.15 122 LEU B N 1
ATOM 3486 C CA . LEU B 1 122 ? 22.397 62.657 65.133 1.00 16.49 122 LEU B CA 1
ATOM 3487 C C . LEU B 1 122 ? 21.787 61.362 65.650 1.00 16.29 122 LEU B C 1
ATOM 3488 O O . LEU B 1 122 ? 22.472 60.329 65.706 1.00 15.75 122 LEU B O 1
ATOM 3493 N N . GLU B 1 123 ? 20.504 61.415 66.026 1.00 15.82 123 GLU B N 1
ATOM 3494 C CA . GLU B 1 123 ? 19.775 60.210 66.442 1.00 16.07 123 GLU B CA 1
ATOM 3495 C C . GLU B 1 123 ? 19.153 59.532 65.225 1.00 15.56 123 GLU B C 1
ATOM 3496 O O . GLU B 1 123 ? 18.706 60.205 64.288 1.00 15.19 123 GLU B O 1
ATOM 3502 N N . GLU B 1 124 ? 19.160 58.203 65.255 1.00 15.77 124 GLU B N 1
ATOM 3503 C CA . GLU B 1 124 ? 18.370 57.377 64.340 1.00 15.69 124 GLU B CA 1
ATOM 3504 C C . GLU B 1 124 ? 17.510 56.467 65.218 1.00 15.43 124 GLU B C 1
ATOM 3505 O O . GLU B 1 124 ? 18.009 55.545 65.872 1.00 14.72 124 GLU B O 1
ATOM 3511 N N . ASN B 1 125 ? 16.220 56.775 65.261 1.00 15.96 125 ASN B N 1
ATOM 3512 C CA . ASN B 1 125 ? 15.293 56.142 66.190 1.00 16.27 125 ASN B CA 1
ATOM 3513 C C . ASN B 1 125 ? 14.249 55.313 65.458 1.00 16.51 125 ASN B C 1
ATOM 3514 O O . ASN B 1 125 ? 13.637 55.782 64.491 1.00 17.33 125 ASN B O 1
ATOM 3519 N N . PHE B 1 126 ? 14.005 54.111 65.955 1.00 16.16 126 PHE B N 1
ATOM 3520 C CA . PHE B 1 126 ? 13.059 53.204 65.311 1.00 16.08 126 PHE B CA 1
ATOM 3521 C C . PHE B 1 126 ? 11.839 53.015 66.183 1.00 16.75 126 PHE B C 1
ATOM 3522 O O . PHE B 1 126 ? 11.964 52.816 67.399 1.00 17.28 126 PHE B O 1
ATOM 3530 N N . SER B 1 127 ? 10.669 53.042 65.555 1.00 16.71 127 SER B N 1
ATOM 3531 C CA . SER B 1 127 ? 9.431 52.706 66.231 1.00 17.11 127 SER B CA 1
ATOM 3532 C C . SER B 1 127 ? 8.658 51.747 65.352 1.00 17.06 127 SER B C 1
ATOM 3533 O O . SER B 1 127 ? 8.520 51.979 64.153 1.00 18.26 127 SER B O 1
ATOM 3536 N N . VAL B 1 128 ? 8.168 50.670 65.953 1.00 17.35 128 VAL B N 1
ATOM 3537 C CA . VAL B 1 128 ? 7.403 49.651 65.239 1.00 17.31 128 VAL B CA 1
ATOM 3538 C C . VAL B 1 128 ? 6.116 49.419 66.036 1.00 17.67 128 VAL B C 1
ATOM 3539 O O . VAL B 1 128 ? 6.172 49.019 67.200 1.00 18.23 128 VAL B O 1
ATOM 3543 N N . VAL B 1 129 ? 4.975 49.695 65.419 1.00 17.69 129 VAL B N 1
ATOM 3544 C CA . VAL B 1 129 ? 3.681 49.387 66.033 1.00 18.13 129 VAL B CA 1
ATOM 3545 C C . VAL B 1 129 ? 3.083 48.215 65.267 1.00 17.75 129 VAL B C 1
ATOM 3546 O O . VAL B 1 129 ? 2.981 48.264 64.045 1.00 17.20 129 VAL B O 1
ATOM 3550 N N . ASN B 1 130 ? 2.724 47.169 66.007 1.00 18.22 130 ASN B N 1
ATOM 3551 C CA . ASN B 1 130 ? 2.103 45.976 65.454 1.00 18.04 130 ASN B CA 1
ATOM 3552 C C . ASN B 1 130 ? 0.625 46.215 65.213 1.00 18.60 130 ASN B C 1
ATOM 3553 O O . ASN B 1 130 ? -0.132 46.446 66.171 1.00 18.85 130 ASN B O 1
ATOM 3558 N N . LYS B 1 131 ? 0.220 46.154 63.944 1.00 18.67 131 LYS B N 1
ATOM 3559 C CA . LYS B 1 131 ? -1.181 46.374 63.568 1.00 19.13 131 LYS B CA 1
ATOM 3560 C C . LYS B 1 131 ? -1.913 45.056 63.255 1.00 19.45 131 LYS B C 1
ATOM 3561 O O . LYS B 1 131 ? -3.069 45.070 62.834 1.00 18.75 131 LYS B O 1
ATOM 3567 N N . SER B 1 132 ? -1.237 43.930 63.486 1.00 20.10 132 SER B N 1
ATOM 3568 C CA . SER B 1 132 ? -1.771 42.587 63.178 1.00 20.89 132 SER B CA 1
ATOM 3569 C C . SER B 1 132 ? -2.568 42.021 64.358 1.00 21.46 132 SER B C 1
ATOM 3570 O O . SER B 1 132 ? -2.466 42.523 65.474 1.00 20.93 132 SER B O 1
ATOM 3573 N N . ASP B 1 133 ? -3.328 40.953 64.109 1.00 22.37 133 ASP B N 1
ATOM 3574 C CA . ASP B 1 133 ? -4.041 40.256 65.184 1.00 23.96 133 ASP B CA 1
ATOM 3575 C C . ASP B 1 133 ? -3.203 39.147 65.833 1.00 24.03 133 ASP B C 1
ATOM 3576 O O . ASP B 1 133 ? -3.639 38.516 66.806 1.00 25.14 133 ASP B O 1
ATOM 3581 N N . GLU B 1 134 ? -2.002 38.919 65.296 1.00 23.61 134 GLU B N 1
ATOM 3582 C CA . GLU B 1 134 ? -0.998 38.007 65.878 1.00 23.52 134 GLU B CA 1
ATOM 3583 C C . GLU B 1 134 ? 0.197 38.810 66.398 1.00 22.53 134 GLU B C 1
ATOM 3584 O O . GLU B 1 134 ? 0.465 39.908 65.918 1.00 21.39 134 GLU B O 1
ATOM 3590 N N . THR B 1 135 ? 0.921 38.238 67.354 1.00 22.04 135 THR B N 1
ATOM 3591 C CA . THR B 1 135 ? 2.233 38.747 67.745 1.00 21.82 135 THR B CA 1
ATOM 3592 C C . THR B 1 135 ? 3.123 38.844 66.509 1.00 22.17 135 THR B C 1
ATOM 3593 O O . THR B 1 135 ? 3.239 37.883 65.729 1.00 21.12 135 THR B O 1
ATOM 3605 N N . ILE B 1 137 ? 6.722 39.237 64.602 1.00 19.10 137 ILE B N 1
ATOM 3606 C CA . ILE B 1 137 ? 8.110 38.843 64.838 1.00 17.99 137 ILE B CA 1
ATOM 3607 C C . ILE B 1 137 ? 8.997 39.587 63.833 1.00 17.72 137 ILE B C 1
ATOM 3608 O O . ILE B 1 137 ? 8.798 39.452 62.643 1.00 17.32 137 ILE B O 1
ATOM 3613 N N . PHE B 1 138 ? 9.957 40.382 64.315 1.00 17.61 138 PHE B N 1
ATOM 3614 C CA . PHE B 1 138 ? 10.736 41.252 63.416 1.00 17.63 138 PHE B CA 1
ATOM 3615 C C . PHE B 1 138 ? 12.131 41.532 63.999 1.00 17.70 138 PHE B C 1
ATOM 3616 O O . PHE B 1 138 ? 12.351 41.444 65.218 1.00 18.38 138 PHE B O 1
ATOM 3624 N N . GLY B 1 139 ? 13.078 41.830 63.118 1.00 16.90 139 GLY B N 1
ATOM 3625 C CA . GLY B 1 139 ? 14.376 42.361 63.535 1.00 15.86 139 GLY B CA 1
ATOM 3626 C C . GLY B 1 139 ? 14.509 43.726 62.894 1.00 15.78 139 GLY B C 1
ATOM 3627 O O . GLY B 1 139 ? 13.884 44.000 61.858 1.00 16.07 139 GLY B O 1
ATOM 3628 N N . VAL B 1 140 ? 15.295 44.601 63.510 1.00 15.56 140 VAL B N 1
ATOM 3629 C CA . VAL B 1 140 ? 15.516 45.925 62.967 1.00 15.19 140 VAL B CA 1
ATOM 3630 C C . VAL B 1 140 ? 16.942 46.350 63.330 1.00 15.36 140 VAL B C 1
ATOM 3631 O O . VAL B 1 140 ? 17.506 45.910 64.343 1.00 14.53 140 VAL B O 1
ATOM 3635 N N . GLY B 1 141 ? 17.540 47.164 62.471 1.00 15.15 141 GLY B N 1
ATOM 3636 C CA . GLY B 1 141 ? 18.928 47.585 62.692 1.00 14.22 141 GLY B CA 1
ATOM 3637 C C . GLY B 1 141 ? 19.335 48.736 61.804 1.00 14.58 141 GLY B C 1
ATOM 3638 O O . GLY B 1 141 ? 18.661 49.037 60.827 1.00 14.56 141 GLY B O 1
ATOM 3639 N N . GLY B 1 142 ? 20.434 49.390 62.179 1.00 14.69 142 GLY B N 1
ATOM 3640 C CA . GLY B 1 142 ? 21.065 50.422 61.360 1.00 14.55 142 GLY B CA 1
ATOM 3641 C C . GLY B 1 142 ? 22.276 49.846 60.657 1.00 14.40 142 GLY B C 1
ATOM 3642 O O . GLY B 1 142 ? 22.753 48.781 61.033 1.00 14.36 142 GLY B O 1
ATOM 3643 N N . HIS B 1 143 ? 22.780 50.568 59.657 1.00 14.95 143 HIS B N 1
ATOM 3644 C CA . HIS B 1 143 ? 23.887 50.101 58.812 1.00 14.81 143 HIS B CA 1
ATOM 3645 C C . HIS B 1 143 ? 24.652 51.325 58.235 1.00 14.81 143 HIS B C 1
ATOM 3646 O O . HIS B 1 143 ? 25.042 51.311 57.081 1.00 14.73 143 HIS B O 1
ATOM 3653 N N . PRO B 1 144 ? 24.891 52.393 59.040 1.00 14.73 144 PRO B N 1
ATOM 3654 C CA . PRO B 1 144 ? 25.562 53.547 58.412 1.00 14.11 144 PRO B CA 1
ATOM 3655 C C . PRO B 1 144 ? 26.991 53.255 57.961 1.00 14.41 144 PRO B C 1
ATOM 3656 O O . PRO B 1 144 ? 27.714 52.568 58.674 1.00 13.96 144 PRO B O 1
ATOM 3660 N N . GLY B 1 145 ? 27.386 53.788 56.797 1.00 13.61 145 GLY B N 1
ATOM 3661 C CA . GLY B 1 145 ? 28.768 53.638 56.313 1.00 14.06 145 GLY B CA 1
ATOM 3662 C C . GLY B 1 145 ? 29.489 54.975 56.419 1.00 13.94 145 GLY B C 1
ATOM 3663 O O . GLY B 1 145 ? 28.987 55.984 55.917 1.00 14.32 145 GLY B O 1
ATOM 3664 N N . PHE B 1 146 ? 30.641 54.981 57.089 1.00 14.08 146 PHE B N 1
ATOM 3665 C CA . PHE B 1 146 ? 31.388 56.212 57.356 1.00 13.97 146 PHE B CA 1
ATOM 3666 C C . PHE B 1 146 ? 32.660 56.232 56.551 1.00 14.18 146 PHE B C 1
ATOM 3667 O O . PHE B 1 146 ? 33.402 55.254 56.554 1.00 14.33 146 PHE B O 1
ATOM 3675 N N . ASN B 1 147 ? 32.906 57.346 55.876 1.00 14.15 147 ASN B N 1
ATOM 3676 C CA . ASN B 1 147 ? 34.195 57.593 55.210 1.00 14.89 147 ASN B CA 1
ATOM 3677 C C . ASN B 1 147 ? 35.352 57.584 56.190 1.00 14.88 147 ASN B C 1
ATOM 3678 O O . ASN B 1 147 ? 35.243 58.088 57.334 1.00 15.00 147 ASN B O 1
ATOM 3683 N N . LEU B 1 148 ? 36.475 57.038 55.730 1.00 15.10 148 LEU B N 1
ATOM 3684 C CA . LEU B 1 148 ? 37.760 57.277 56.372 1.00 15.46 148 LEU B CA 1
ATOM 3685 C C . LEU B 1 148 ? 38.453 58.359 55.532 1.00 16.50 148 LEU B C 1
ATOM 3686 O O . LEU B 1 148 ? 38.693 58.145 54.336 1.00 17.31 148 LEU B O 1
ATOM 3691 N N . PRO B 1 149 ? 38.704 59.547 56.120 1.00 17.03 149 PRO B N 1
ATOM 3692 C CA . PRO B 1 149 ? 39.346 60.633 55.364 1.00 18.13 149 PRO B CA 1
ATOM 3693 C C . PRO B 1 149 ? 40.786 60.273 54.992 1.00 20.04 149 PRO B C 1
ATOM 3694 O O . PRO B 1 149 ? 41.703 60.351 55.815 1.00 19.58 149 PRO B O 1
ATOM 3698 N N . THR B 1 150 ? 40.958 59.866 53.744 1.00 22.27 150 THR B N 1
ATOM 3699 C CA . THR B 1 150 ? 42.188 59.215 53.276 1.00 24.78 150 THR B CA 1
ATOM 3700 C C . THR B 1 150 ? 42.671 59.830 51.967 1.00 26.46 150 THR B C 1
ATOM 3701 O O . THR B 1 150 ? 43.314 59.145 51.177 1.00 27.58 150 THR B O 1
ATOM 3705 N N . ASP B 1 151 ? 42.365 61.107 51.722 1.00 27.95 151 ASP B N 1
ATOM 3706 C CA . ASP B 1 151 ? 42.722 61.734 50.434 1.00 29.35 151 ASP B CA 1
ATOM 3707 C C . ASP B 1 151 ? 43.896 62.703 50.576 1.00 29.46 151 ASP B C 1
ATOM 3708 O O . ASP B 1 151 ? 44.313 63.336 49.595 1.00 30.07 151 ASP B O 1
ATOM 3713 N N . HIS B 1 152 ? 44.413 62.819 51.794 1.00 29.21 152 HIS B N 1
ATOM 3714 C CA . HIS B 1 152 ? 45.447 63.789 52.110 1.00 29.34 152 HIS B CA 1
ATOM 3715 C C . HIS B 1 152 ? 46.478 63.203 53.065 1.00 28.79 152 HIS B C 1
ATOM 3716 O O . HIS B 1 152 ? 46.785 63.791 54.105 1.00 29.01 152 HIS B O 1
ATOM 3723 N N . GLY B 1 153 ? 46.993 62.027 52.714 1.00 27.90 153 GLY B N 1
ATOM 3724 C CA . GLY B 1 153 ? 48.148 61.477 53.414 1.00 26.94 153 GLY B CA 1
ATOM 3725 C C . GLY B 1 153 ? 47.914 60.243 54.256 1.00 26.06 153 GLY B C 1
ATOM 3726 O O . GLY B 1 153 ? 48.861 59.484 54.517 1.00 26.40 153 GLY B O 1
ATOM 3727 N N . GLU B 1 154 ? 46.675 60.046 54.710 1.00 24.56 154 GLU B N 1
ATOM 3728 C CA . GLU B 1 154 ? 46.358 58.879 55.525 1.00 23.23 154 GLU B CA 1
ATOM 3729 C C . GLU B 1 154 ? 45.860 57.718 54.671 1.00 22.15 154 GLU B C 1
ATOM 3730 O O . GLU B 1 154 ? 45.464 57.889 53.507 1.00 22.22 154 GLU B O 1
ATOM 3736 N N . ASN B 1 155 ? 45.903 56.530 55.260 1.00 20.90 155 ASN B N 1
ATOM 3737 C CA . ASN B 1 155 ? 45.365 55.354 54.623 1.00 20.02 155 ASN B CA 1
ATOM 3738 C C . ASN B 1 155 ? 44.536 54.615 55.659 1.00 18.70 155 ASN B C 1
ATOM 3739 O O . ASN B 1 155 ? 44.566 54.969 56.841 1.00 17.34 155 ASN B O 1
ATOM 3744 N N . LYS B 1 156 ? 43.796 53.602 55.205 1.00 17.81 156 LYS B N 1
ATOM 3745 C CA . LYS B 1 156 ? 42.898 52.832 56.061 1.00 17.16 156 LYS B CA 1
ATOM 3746 C C . LYS B 1 156 ? 43.535 52.367 57.366 1.00 16.73 156 LYS B C 1
ATOM 3747 O O . LYS B 1 156 ? 42.884 52.393 58.404 1.00 15.74 156 LYS B O 1
ATOM 3753 N N . GLU B 1 157 ? 44.804 51.947 57.320 1.00 16.37 157 GLU B N 1
ATOM 3754 C CA . GLU B 1 157 ? 45.445 51.367 58.518 1.00 17.03 157 GLU B CA 1
ATOM 3755 C C . GLU B 1 157 ? 45.817 52.408 59.588 1.00 16.15 157 GLU B C 1
ATOM 3756 O O . GLU B 1 157 ? 46.279 52.049 60.684 1.00 15.92 157 GLU B O 1
ATOM 3762 N N . ASP B 1 158 ? 45.587 53.688 59.281 1.00 14.70 158 ASP B N 1
ATOM 3763 C CA . ASP B 1 158 ? 45.736 54.778 60.279 1.00 14.46 158 ASP B CA 1
ATOM 3764 C C . ASP B 1 158 ? 44.510 54.904 61.174 1.00 14.15 158 ASP B C 1
ATOM 3765 O O . ASP B 1 158 ? 44.528 55.656 62.149 1.00 14.38 158 ASP B O 1
ATOM 3770 N N . PHE B 1 159 ? 43.456 54.171 60.822 1.00 14.57 159 PHE B N 1
ATOM 3771 C CA . PHE B 1 159 ? 42.169 54.196 61.522 1.00 14.69 159 PHE B CA 1
ATOM 3772 C C . PHE B 1 159 ? 41.914 52.949 62.353 1.00 15.27 159 PHE B C 1
ATOM 3773 O O . PHE B 1 159 ? 42.468 51.879 62.078 1.00 15.70 159 PHE B O 1
ATOM 3781 N N . TYR B 1 160 ? 41.087 53.096 63.384 1.00 15.36 160 TYR B N 1
ATOM 3782 C CA . TYR B 1 160 ? 40.753 51.989 64.266 1.00 15.78 160 TYR B CA 1
ATOM 3783 C C . TYR B 1 160 ? 39.393 52.230 64.858 1.00 16.79 160 TYR B C 1
ATOM 3784 O O . TYR B 1 160 ? 38.882 53.356 64.810 1.00 16.69 160 TYR B O 1
ATOM 3793 N N . PHE B 1 161 ? 38.805 51.183 65.430 1.00 16.81 161 PHE B N 1
ATOM 3794 C CA . PHE B 1 161 ? 37.629 51.397 66.257 1.00 17.69 161 PHE B CA 1
ATOM 3795 C C . PHE B 1 161 ? 37.917 50.877 67.654 1.00 18.83 161 PHE B C 1
ATOM 3796 O O . PHE B 1 161 ? 38.751 49.971 67.835 1.00 17.86 161 PHE B O 1
ATOM 3804 N N . ASP B 1 162 ? 37.257 51.486 68.635 1.00 19.86 162 ASP B N 1
ATOM 3805 C CA . ASP B 1 162 ? 37.515 51.205 70.037 1.00 21.76 162 ASP B CA 1
ATOM 3806 C C . ASP B 1 162 ? 36.157 51.175 70.716 1.00 22.45 162 ASP B C 1
ATOM 3807 O O . ASP B 1 162 ? 35.375 52.113 70.580 1.00 23.02 162 ASP B O 1
ATOM 3820 N N . HIS B 1 164 ? 33.731 50.956 74.023 1.00 24.04 164 HIS B N 1
ATOM 3821 C CA . HIS B 1 164 ? 33.601 51.238 75.458 1.00 23.90 164 HIS B CA 1
ATOM 3822 C C . HIS B 1 164 ? 32.219 50.793 75.943 1.00 22.42 164 HIS B C 1
ATOM 3823 O O . HIS B 1 164 ? 31.239 50.970 75.212 1.00 21.58 164 HIS B O 1
ATOM 3830 N N . PRO B 1 165 ? 32.128 50.215 77.168 1.00 21.69 165 PRO B N 1
ATOM 3831 C CA . PRO B 1 165 ? 33.248 49.989 78.094 1.00 21.35 165 PRO B CA 1
ATOM 3832 C C . PRO B 1 165 ? 34.251 48.983 77.537 1.00 21.01 165 PRO B C 1
ATOM 3833 O O . PRO B 1 165 ? 33.917 48.198 76.646 1.00 20.44 165 PRO B O 1
ATOM 3837 N N . SER B 1 166 ? 35.484 49.039 78.039 1.00 20.79 166 SER B N 1
ATOM 3838 C CA . SER B 1 166 ? 36.575 48.212 77.529 1.00 20.85 166 SER B CA 1
ATOM 3839 C C . SER B 1 166 ? 36.482 46.843 78.179 1.00 20.74 166 SER B C 1
ATOM 3840 O O . SER B 1 166 ? 37.082 46.603 79.220 1.00 21.61 166 SER B O 1
ATOM 3843 N N . VAL B 1 167 ? 35.673 45.971 77.593 1.00 20.29 167 VAL B N 1
ATOM 3844 C CA . VAL B 1 167 ? 35.472 44.625 78.105 1.00 20.37 167 VAL B CA 1
ATOM 3845 C C . VAL B 1 167 ? 35.530 43.665 76.919 1.00 19.76 167 VAL B C 1
ATOM 3846 O O . VAL B 1 167 ? 35.239 44.073 75.777 1.00 19.47 167 VAL B O 1
ATOM 3850 N N . THR B 1 168 ? 35.956 42.430 77.169 1.00 18.29 168 THR B N 1
ATOM 3851 C CA . THR B 1 168 ? 35.960 41.433 76.107 1.00 18.13 168 THR B CA 1
ATOM 3852 C C . THR B 1 168 ? 34.503 41.076 75.836 1.00 17.90 168 THR B C 1
ATOM 3853 O O . THR B 1 168 ? 33.689 41.069 76.765 1.00 17.92 168 THR B O 1
ATOM 3857 N N . ARG B 1 169 ? 34.178 40.801 74.568 1.00 17.69 169 ARG B N 1
ATOM 3858 C CA . ARG B 1 169 ? 32.800 40.525 74.140 1.00 17.26 169 ARG B CA 1
ATOM 3859 C C . ARG B 1 169 ? 32.796 39.324 73.219 1.00 17.31 169 ARG B C 1
ATOM 3860 O O . ARG B 1 169 ? 33.784 39.057 72.542 1.00 17.48 169 ARG B O 1
ATOM 3868 N N . VAL B 1 170 ? 31.681 38.612 73.185 1.00 16.79 170 VAL B N 1
ATOM 3869 C CA . VAL B 1 170 ? 31.563 37.414 72.360 1.00 17.06 170 VAL B CA 1
ATOM 3870 C C . VAL B 1 170 ? 31.405 37.809 70.893 1.00 17.07 170 VAL B C 1
ATOM 3871 O O . VAL B 1 170 ? 30.531 38.611 70.543 1.00 16.77 170 VAL B O 1
ATOM 3875 N N . ARG B 1 171 ? 32.270 37.261 70.051 1.00 17.34 171 ARG B N 1
ATOM 3876 C CA . ARG B 1 171 ? 32.145 37.452 68.614 1.00 17.93 171 ARG B CA 1
ATOM 3877 C C . ARG B 1 171 ? 31.384 36.265 68.030 1.00 17.39 171 ARG B C 1
ATOM 3878 O O . ARG B 1 171 ? 31.648 35.122 68.397 1.00 17.42 171 ARG B O 1
ATOM 3886 N N . ILE B 1 172 ? 30.433 36.546 67.148 1.00 16.73 172 ILE B N 1
ATOM 3887 C CA . ILE B 1 172 ? 29.702 35.506 66.417 1.00 16.16 172 ILE B CA 1
ATOM 3888 C C . ILE B 1 172 ? 30.197 35.569 64.950 1.00 16.33 172 ILE B C 1
ATOM 3889 O O . ILE B 1 172 ? 29.864 36.500 64.218 1.00 15.89 172 ILE B O 1
ATOM 3894 N N . PRO B 1 173 ? 31.032 34.604 64.540 1.00 16.34 173 PRO B N 1
ATOM 3895 C CA . PRO B 1 173 ? 31.525 34.594 63.166 1.00 16.46 173 PRO B CA 1
ATOM 3896 C C . PRO B 1 173 ? 30.442 34.196 62.173 1.00 15.75 173 PRO B C 1
ATOM 3897 O O . PRO B 1 173 ? 29.504 33.478 62.540 1.00 14.58 173 PRO B O 1
ATOM 3901 N N . LEU B 1 174 ? 30.579 34.667 60.930 1.00 15.26 174 LEU B N 1
ATOM 3902 C CA . LEU B 1 174 ? 29.696 34.262 59.843 1.00 15.75 174 LEU B CA 1
ATOM 3903 C C . LEU B 1 174 ? 30.371 33.239 58.946 1.00 16.00 174 LEU B C 1
ATOM 3904 O O . LEU B 1 174 ? 31.578 33.314 58.673 1.00 15.31 174 LEU B O 1
ATOM 3909 N N . LYS B 1 175 ? 29.567 32.314 58.445 1.00 16.49 175 LYS B N 1
ATOM 3910 C CA . LYS B 1 175 ? 30.011 31.414 57.398 1.00 16.94 175 LYS B CA 1
ATOM 3911 C C . LYS B 1 175 ? 28.849 31.250 56.435 1.00 15.87 175 LYS B C 1
ATOM 3912 O O . LYS B 1 175 ? 27.744 30.895 56.847 1.00 14.64 175 LYS B O 1
ATOM 3918 N N . ASP B 1 176 ? 29.096 31.550 55.161 1.00 15.04 176 ASP B N 1
ATOM 3919 C CA . ASP B 1 176 ? 28.059 31.485 54.118 1.00 15.56 176 ASP B CA 1
ATOM 3920 C C . ASP B 1 176 ? 26.798 32.220 54.539 1.00 15.63 176 ASP B C 1
ATOM 3921 O O . ASP B 1 176 ? 25.666 31.727 54.351 1.00 14.76 176 ASP B O 1
ATOM 3926 N N . ALA B 1 177 ? 27.023 33.391 55.126 1.00 14.92 177 ALA B N 1
ATOM 3927 C CA . ALA B 1 177 ? 25.978 34.370 55.476 1.00 15.52 177 ALA B CA 1
ATOM 3928 C C . ALA B 1 177 ? 25.078 33.932 56.621 1.00 15.45 177 ALA B C 1
ATOM 3929 O O . ALA B 1 177 ? 24.093 34.620 56.925 1.00 15.50 177 ALA B O 1
ATOM 3931 N N . SER B 1 178 ? 25.416 32.805 57.247 1.00 14.87 178 SER B N 1
ATOM 3932 C CA . SER B 1 178 ? 24.750 32.367 58.479 1.00 14.96 178 SER B CA 1
ATOM 3933 C C . SER B 1 178 ? 25.710 32.474 59.662 1.00 15.90 178 SER B C 1
ATOM 3934 O O . SER B 1 178 ? 26.945 32.471 59.487 1.00 15.74 178 SER B O 1
ATOM 3937 N N . LEU B 1 179 ? 25.147 32.523 60.868 1.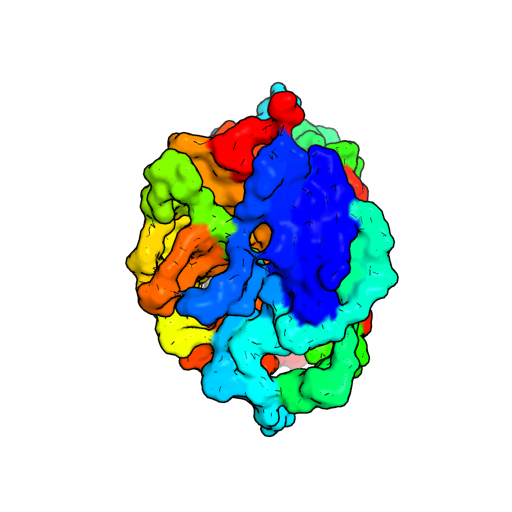00 15.41 179 LEU B N 1
ATOM 3938 C CA . LEU B 1 179 ? 25.973 32.506 62.079 1.00 15.99 179 LEU B CA 1
ATOM 3939 C C . LEU B 1 179 ? 26.623 31.149 62.274 1.00 16.51 179 LEU B C 1
ATOM 3940 O O . LEU B 1 179 ? 25.934 30.123 62.365 1.00 16.12 179 LEU B O 1
ATOM 3945 N N . ASP B 1 180 ? 27.956 31.157 62.329 1.00 16.65 180 ASP B N 1
ATOM 3946 C CA . ASP B 1 180 ? 28.751 29.938 62.538 1.00 17.29 180 ASP B CA 1
ATOM 3947 C C . ASP B 1 180 ? 28.762 29.752 64.045 1.00 17.43 180 ASP B C 1
ATOM 3948 O O . ASP B 1 180 ? 29.772 29.999 64.722 1.00 17.02 180 ASP B O 1
ATOM 3953 N N . TRP B 1 181 ? 27.621 29.302 64.562 1.00 17.54 181 TRP B N 1
ATOM 3954 C CA . TRP B 1 181 ? 27.312 29.477 65.977 1.00 18.31 181 TRP B CA 1
ATOM 3955 C C . TRP B 1 181 ? 28.332 28.841 66.903 1.00 18.37 181 TRP B C 1
ATOM 3956 O O . TRP B 1 181 ? 28.689 29.417 67.932 1.00 17.53 181 TRP B O 1
ATOM 3967 N N . ASN B 1 182 ? 28.804 27.655 66.547 1.00 19.03 182 ASN B N 1
ATOM 3968 C CA . ASN B 1 182 ? 29.635 26.931 67.501 1.00 20.30 182 ASN B CA 1
ATOM 3969 C C . ASN B 1 182 ? 31.069 27.461 67.541 1.00 19.71 182 ASN B C 1
ATOM 3970 O O . ASN B 1 182 ? 31.872 27.012 68.349 1.00 19.40 182 ASN B O 1
ATOM 3975 N N . ASN B 1 183 ? 31.364 28.434 66.671 1.00 18.97 183 ASN B N 1
ATOM 3976 C CA . ASN B 1 183 ? 32.642 29.123 66.698 1.00 18.88 183 ASN B CA 1
ATOM 3977 C C . ASN B 1 183 ? 32.650 30.490 67.378 1.00 18.74 183 ASN B C 1
ATOM 3978 O O . ASN B 1 183 ? 33.616 31.257 67.253 1.00 18.80 183 ASN B O 1
ATOM 3983 N N . ARG B 1 184 ? 31.595 30.773 68.134 1.00 18.46 184 ARG B N 1
ATOM 3984 C CA . ARG B 1 184 ? 31.578 31.931 69.024 1.00 18.41 184 ARG B CA 1
ATOM 3985 C C . ARG B 1 184 ? 32.780 31.900 69.973 1.00 19.47 184 ARG B C 1
ATOM 3986 O O . ARG B 1 184 ? 33.171 30.834 70.490 1.00 18.45 184 ARG B O 1
ATOM 3994 N N . SER B 1 185 ? 33.384 33.066 70.186 1.00 19.50 185 SER B N 1
ATOM 3995 C CA . SER B 1 185 ? 34.548 33.153 71.062 1.00 19.62 185 SER B CA 1
ATOM 3996 C C . SER B 1 185 ? 34.583 34.541 71.668 1.00 19.88 185 SER B C 1
ATOM 3997 O O . SER B 1 185 ? 34.037 35.501 71.076 1.00 19.25 185 SER B O 1
ATOM 4000 N N . LEU B 1 186 ? 35.203 34.649 72.845 1.00 19.85 186 LEU B N 1
ATOM 4001 C CA . LEU B 1 186 ? 35.422 35.954 73.456 1.00 20.07 186 LEU B CA 1
ATOM 4002 C C . LEU B 1 186 ? 36.507 36.671 72.671 1.00 20.35 186 LEU B C 1
ATOM 4003 O O . LEU B 1 186 ? 37.559 36.077 72.385 1.00 20.97 186 LEU B O 1
ATOM 4008 N N . ALA B 1 187 ? 36.248 37.923 72.301 1.00 19.87 187 ALA B N 1
ATOM 4009 C CA . ALA B 1 187 ? 37.140 38.673 71.410 1.00 20.01 187 ALA B CA 1
ATOM 4010 C C . ALA B 1 187 ? 37.810 39.827 72.164 1.00 19.95 187 ALA B C 1
ATOM 4011 O O . ALA B 1 187 ? 37.250 40.318 73.139 1.00 19.73 187 ALA B O 1
ATOM 4013 N N . PRO B 1 188 ? 39.001 40.267 71.712 1.00 19.95 188 PRO B N 1
ATOM 4014 C CA . PRO B 1 188 ? 39.734 41.330 72.417 1.00 19.90 188 PRO B CA 1
ATOM 4015 C C . PRO B 1 188 ? 39.169 42.737 72.167 1.00 19.25 188 PRO B C 1
ATOM 4016 O O . PRO B 1 188 ? 39.882 43.626 71.683 1.00 19.35 188 PRO B O 1
ATOM 4020 N N . THR B 1 189 ? 37.903 42.940 72.525 1.00 18.80 189 THR B N 1
ATOM 4021 C CA . THR B 1 189 ? 37.228 44.231 72.341 1.00 18.79 189 THR B CA 1
ATOM 4022 C C . THR B 1 189 ? 37.487 45.150 73.537 1.00 19.08 189 THR B C 1
ATOM 4023 O O . THR B 1 189 ? 36.842 46.190 73.696 1.00 19.73 189 THR B O 1
ATOM 4027 N N . ASP B 1 190 ? 38.424 44.749 74.382 1.00 18.97 190 ASP B N 1
ATOM 4028 C CA . ASP B 1 190 ? 38.889 45.598 75.479 1.00 19.33 190 ASP B CA 1
ATOM 4029 C C . ASP B 1 190 ? 40.102 46.447 75.078 1.00 19.60 190 ASP B C 1
ATOM 4030 O O . ASP B 1 190 ? 40.677 47.163 75.910 1.00 19.27 190 ASP B O 1
ATOM 4035 N N . SER B 1 191 ? 40.493 46.350 73.809 1.00 19.55 191 SER B N 1
ATOM 4036 C CA . SER B 1 191 ? 41.514 47.222 73.213 1.00 20.60 191 SER B CA 1
ATOM 4037 C C . SER B 1 191 ? 41.036 47.666 71.844 1.00 19.46 191 SER B C 1
ATOM 4038 O O . SER B 1 191 ? 40.144 47.043 71.265 1.00 19.48 191 SER B O 1
ATOM 4041 N N . LEU B 1 192 ? 41.659 48.705 71.295 1.00 18.34 192 LEU B N 1
ATOM 4042 C CA . LEU B 1 192 ? 41.319 49.141 69.941 1.00 17.86 192 LEU B CA 1
ATOM 4043 C C . LEU B 1 192 ? 41.546 48.022 68.923 1.00 17.71 192 LEU B C 1
ATOM 4044 O O . LEU B 1 192 ? 42.365 47.121 69.135 1.00 17.40 192 LEU B O 1
ATOM 4049 N N . ILE B 1 193 ? 40.810 48.087 67.826 1.00 16.76 193 ILE B N 1
ATOM 4050 C CA . ILE B 1 193 ? 40.979 47.148 66.728 1.00 17.34 193 ILE B CA 1
ATOM 4051 C C . ILE B 1 193 ? 41.292 47.965 65.474 1.00 17.19 193 ILE B C 1
ATOM 4052 O O . ILE B 1 193 ? 40.473 48.767 65.005 1.00 16.13 193 ILE B O 1
ATOM 4057 N N . ALA B 1 194 ? 42.494 47.777 64.950 1.00 17.05 194 ALA B N 1
ATOM 4058 C CA . ALA B 1 194 ? 42.935 48.545 63.800 1.00 17.38 194 ALA B CA 1
ATOM 4059 C C . ALA B 1 194 ? 42.209 48.085 62.525 1.00 17.77 194 ALA B C 1
ATOM 4060 O O . ALA B 1 194 ? 42.009 46.879 62.307 1.00 17.51 194 ALA B O 1
ATOM 4062 N N . LEU B 1 195 ? 41.814 49.045 61.688 1.00 17.12 195 LEU B N 1
ATOM 4063 C CA . LEU B 1 195 ? 41.183 48.712 60.419 1.00 16.78 195 LEU B CA 1
ATOM 4064 C C . LEU B 1 195 ? 42.221 48.309 59.370 1.00 16.96 195 LEU B C 1
ATOM 4065 O O . LEU B 1 195 ? 43.365 48.749 59.409 1.00 15.61 195 LEU B O 1
ATOM 4070 N N . SER B 1 196 ? 41.786 47.491 58.412 1.00 17.29 196 SER B N 1
ATOM 4071 C CA . SER B 1 196 ? 42.630 47.046 57.300 1.00 17.92 196 SER B CA 1
ATOM 4072 C C . SER B 1 196 ? 41.704 46.455 56.248 1.00 18.11 196 SER B C 1
ATOM 4073 O O . SER B 1 196 ? 40.558 46.148 56.543 1.00 17.85 196 SER B O 1
ATOM 4076 N N . ASP B 1 197 ? 42.213 46.289 55.029 1.00 19.23 197 ASP B N 1
ATOM 4077 C CA . ASP B 1 197 ? 41.450 45.634 53.962 1.00 20.73 197 ASP B CA 1
ATOM 4078 C C . ASP B 1 197 ? 41.091 44.205 54.312 1.00 21.22 197 ASP B C 1
ATOM 4079 O O . ASP B 1 197 ? 39.973 43.771 54.053 1.00 22.18 197 ASP B O 1
ATOM 4084 N N . ASP B 1 198 ? 42.042 43.488 54.911 1.00 21.80 198 ASP B N 1
ATOM 4085 C CA . ASP B 1 198 ? 41.887 42.074 55.267 1.00 22.46 198 ASP B CA 1
ATOM 4086 C C . ASP B 1 198 ? 41.013 41.805 56.482 1.00 21.17 198 ASP B C 1
ATOM 4087 O O . ASP B 1 198 ? 40.522 40.689 56.645 1.00 21.03 198 ASP B O 1
ATOM 4092 N N . LEU B 1 199 ? 40.812 42.814 57.329 1.00 19.44 199 LEU B N 1
ATOM 4093 C CA . LEU B 1 199 ? 40.028 42.637 58.548 1.00 18.30 199 LEU B CA 1
ATOM 4094 C C . LEU B 1 199 ? 38.647 42.016 58.288 1.00 17.86 199 LEU B C 1
ATOM 4095 O O . LEU B 1 199 ? 38.161 41.225 59.090 1.00 16.59 199 LEU B O 1
ATOM 4100 N N . PHE B 1 200 ? 38.026 42.383 57.169 1.00 17.54 200 PHE B N 1
ATOM 4101 C CA . PHE B 1 200 ? 36.688 41.915 56.866 1.00 17.61 200 PHE B CA 1
ATOM 4102 C C . PHE B 1 200 ? 36.642 40.817 55.788 1.00 17.75 200 PHE B C 1
ATOM 4103 O O . PHE B 1 200 ? 35.594 40.565 55.183 1.00 17.83 200 PHE B O 1
ATOM 4111 N N . LYS B 1 201 ? 37.754 40.112 55.608 1.00 18.36 201 LYS B N 1
ATOM 4112 C CA . LYS B 1 201 ? 37.796 39.040 54.604 1.00 19.51 201 LYS B CA 1
ATOM 4113 C C . LYS B 1 201 ? 36.759 37.936 54.869 1.00 19.55 201 LYS B C 1
ATOM 4114 O O . LYS B 1 201 ? 36.287 37.294 53.925 1.00 19.21 201 LYS B O 1
ATOM 4120 N N . ASP B 1 202 ? 36.429 37.737 56.147 1.00 19.94 202 ASP B N 1
ATOM 4121 C CA . ASP B 1 202 ? 35.453 36.737 56.577 1.00 20.33 202 ASP B CA 1
ATOM 4122 C C . ASP B 1 202 ? 34.143 37.385 56.994 1.00 20.24 202 ASP B C 1
ATOM 4123 O O . ASP B 1 202 ? 33.421 36.865 57.843 1.00 21.39 202 ASP B O 1
ATOM 4128 N N . ASP B 1 203 ? 33.859 38.523 56.371 1.00 19.16 203 ASP B N 1
ATOM 4129 C CA . ASP B 1 203 ? 32.607 39.273 56.517 1.00 19.00 203 ASP B CA 1
ATOM 4130 C C . ASP B 1 203 ? 32.522 40.035 57.853 1.00 17.87 203 ASP B C 1
ATOM 4131 O O . ASP B 1 203 ? 33.547 40.247 58.523 1.00 17.52 203 ASP B O 1
ATOM 4136 N N . ALA B 1 204 ? 31.321 40.461 58.215 1.00 16.83 204 ALA B N 1
ATOM 4137 C CA . ALA B 1 204 ? 31.132 41.332 59.362 1.00 16.45 204 ALA B CA 1
ATOM 4138 C C . ALA B 1 204 ? 31.704 40.753 60.648 1.00 16.43 204 ALA B C 1
ATOM 4139 O O . ALA B 1 204 ? 31.653 39.539 60.874 1.00 15.19 204 ALA B O 1
ATOM 4141 N N . LEU B 1 205 ? 32.270 41.635 61.484 1.00 16.63 205 LEU B N 1
ATOM 4142 C CA . LEU B 1 205 ? 32.609 41.288 62.859 1.00 16.03 205 LEU B CA 1
ATOM 4143 C C . LEU B 1 205 ? 31.350 41.587 63.671 1.00 16.75 205 LEU B C 1
ATOM 4144 O O . LEU B 1 205 ? 30.888 42.728 63.710 1.00 16.88 205 LEU B O 1
ATOM 4149 N N . ILE B 1 206 ? 30.780 40.556 64.288 1.00 16.36 206 ILE B N 1
ATOM 4150 C CA . ILE B 1 206 ? 29.551 40.719 65.036 1.00 16.20 206 ILE B CA 1
ATOM 4151 C C . ILE B 1 206 ? 29.847 40.482 66.504 1.00 16.55 206 ILE B C 1
ATOM 4152 O O . ILE B 1 206 ? 30.369 39.417 66.856 1.00 16.39 206 ILE B O 1
ATOM 4157 N N . TYR B 1 207 ? 29.489 41.449 67.346 1.00 16.96 207 TYR B N 1
ATOM 4158 C CA . TYR B 1 207 ? 29.739 41.348 68.778 1.00 16.68 207 TYR B CA 1
ATOM 4159 C C . TYR B 1 207 ? 28.460 41.370 69.578 1.00 16.93 207 TYR B C 1
ATOM 4160 O O . TYR B 1 207 ? 27.563 42.215 69.347 1.00 16.46 207 TYR B O 1
ATOM 4169 N N . GLU B 1 208 ? 28.380 40.446 70.529 1.00 16.72 208 GLU B N 1
ATOM 4170 C CA . GLU B 1 208 ? 27.263 40.426 71.474 1.00 16.73 208 GLU B CA 1
ATOM 4171 C C . GLU B 1 208 ? 27.520 41.598 72.413 1.00 17.00 208 GLU B C 1
ATOM 4172 O O . GLU B 1 208 ? 28.651 41.762 72.910 1.00 17.07 208 GLU B O 1
ATOM 4178 N N . LEU B 1 209 ? 26.485 42.404 72.635 1.00 17.01 209 LEU B N 1
ATOM 4179 C CA . LEU B 1 209 ? 26.541 43.547 73.547 1.00 17.28 209 LEU B CA 1
ATOM 4180 C C . LEU B 1 209 ? 25.662 43.345 74.777 1.00 17.96 209 LEU B C 1
ATOM 4181 O O . LEU B 1 209 ? 24.634 42.667 74.711 1.00 17.72 209 LEU B O 1
ATOM 4186 N N . ARG B 1 210 ? 26.080 43.956 75.889 1.00 18.75 210 ARG B N 1
ATOM 4187 C CA . ARG B 1 210 ? 25.330 43.922 77.148 1.00 20.20 210 ARG B CA 1
ATOM 4188 C C . ARG B 1 210 ? 25.196 45.333 77.698 1.00 20.93 210 ARG B C 1
ATOM 4189 O O . ARG B 1 210 ? 26.112 46.158 77.544 1.00 20.21 210 ARG B O 1
ATOM 4197 N N . GLY B 1 211 ? 24.070 45.607 78.351 1.00 21.31 211 GLY B N 1
ATOM 4198 C CA . GLY B 1 211 ? 23.909 46.897 79.025 1.00 22.89 211 GLY B CA 1
ATOM 4199 C C . GLY B 1 211 ? 23.574 47.965 78.013 1.00 23.65 211 GLY B C 1
ATOM 4200 O O . GLY B 1 211 ? 23.284 47.653 76.847 1.00 23.56 211 GLY B O 1
ATOM 4201 N N . ASN B 1 212 ? 23.617 49.221 78.443 1.00 24.23 212 ASN B N 1
ATOM 4202 C CA . ASN B 1 212 ? 23.182 50.324 77.572 1.00 25.21 212 ASN B CA 1
ATOM 4203 C C . ASN B 1 212 ? 24.214 51.426 77.444 1.00 24.74 212 ASN B C 1
ATOM 4204 O O . ASN B 1 212 ? 23.902 52.545 77.050 1.00 24.99 212 ASN B O 1
ATOM 4209 N N . ASP B 1 213 ? 25.458 51.111 77.769 1.00 24.50 213 ASP B N 1
ATOM 4210 C CA . ASP B 1 213 ? 26.490 52.138 77.785 1.00 24.76 213 ASP B CA 1
ATOM 4211 C C . ASP B 1 213 ? 27.520 51.910 76.680 1.00 23.59 213 ASP B C 1
ATOM 4212 O O . ASP B 1 213 ? 28.607 52.493 76.712 1.00 24.49 213 ASP B O 1
ATOM 4217 N N . ASN B 1 214 ? 27.176 51.068 75.707 1.00 21.35 214 ASN B N 1
ATOM 4218 C CA . ASN B 1 214 ? 28.124 50.688 74.674 1.00 19.75 214 ASN B CA 1
ATOM 4219 C C . ASN B 1 214 ? 28.259 51.790 73.639 1.00 19.25 214 ASN B C 1
ATOM 4220 O O . ASN B 1 214 ? 27.257 52.300 73.132 1.00 17.90 214 ASN B O 1
ATOM 4225 N N . LYS B 1 215 ? 29.509 52.145 73.353 1.00 19.17 215 LYS B N 1
ATOM 4226 C CA . LYS B 1 215 ? 29.853 53.191 72.403 1.00 20.34 215 LYS B CA 1
ATOM 4227 C C . LYS B 1 215 ? 31.001 52.685 71.550 1.00 20.09 215 LYS B C 1
ATOM 4228 O O . LYS B 1 215 ? 32.017 52.192 72.076 1.00 20.56 215 LYS B O 1
ATOM 4234 N N . VAL B 1 216 ? 30.836 52.795 70.240 1.00 18.99 216 VAL B N 1
ATOM 4235 C CA . VAL B 1 216 ? 31.870 52.382 69.298 1.00 18.40 216 VAL B CA 1
ATOM 4236 C C . VAL B 1 216 ? 32.464 53.662 68.716 1.00 18.47 216 VAL B C 1
ATOM 4237 O O . VAL B 1 216 ? 31.762 54.462 68.092 1.00 17.71 216 VAL B O 1
ATOM 4241 N N . SER B 1 217 ? 33.748 53.863 68.966 1.00 18.33 217 SER B N 1
ATOM 4242 C CA . SER B 1 217 ? 34.413 55.098 68.582 1.00 19.74 217 SER B CA 1
ATOM 4243 C C . SER B 1 217 ? 35.301 54.793 67.384 1.00 19.94 217 SER B C 1
ATOM 4244 O O . SER B 1 217 ? 36.151 53.908 67.474 1.00 21.23 217 SER B O 1
ATOM 4247 N N . LEU B 1 218 ? 35.075 55.484 66.261 1.00 19.25 218 LEU B N 1
ATOM 4248 C CA . LEU B 1 218 ? 35.912 55.352 65.065 1.00 18.67 218 LEU B CA 1
ATOM 4249 C C . LEU B 1 218 ? 36.813 56.579 64.969 1.00 18.83 218 LEU B C 1
ATOM 4250 O O . LEU B 1 218 ? 36.323 57.722 64.927 1.00 17.37 218 LEU B O 1
ATOM 4255 N N . ARG B 1 219 ? 38.126 56.332 64.957 1.00 18.62 219 ARG B N 1
ATOM 4256 C CA . ARG B 1 219 ? 39.116 57.383 65.064 1.00 20.34 219 ARG B CA 1
ATOM 4257 C C . ARG B 1 219 ? 40.388 57.094 64.272 1.00 19.86 219 ARG B C 1
ATOM 4258 O O . ARG B 1 219 ? 40.610 55.988 63.773 1.00 19.34 219 ARG B O 1
ATOM 4266 N N . THR B 1 220 ? 41.210 58.132 64.172 1.00 20.09 220 THR B N 1
ATOM 4267 C CA . THR B 1 220 ? 42.620 58.014 63.874 1.00 20.32 220 THR B CA 1
ATOM 4268 C C . THR B 1 220 ? 43.357 58.911 64.880 1.00 21.13 220 THR B C 1
ATOM 4269 O O . THR B 1 220 ? 42.797 59.886 65.379 1.00 21.68 220 THR B O 1
ATOM 4273 N N . ASP B 1 221 ? 44.598 58.578 65.190 1.00 21.01 221 ASP B N 1
ATOM 4274 C CA . ASP B 1 221 ? 45.387 59.429 66.072 1.00 21.34 221 ASP B CA 1
ATOM 4275 C C . ASP B 1 221 ? 46.156 60.478 65.284 1.00 21.38 221 ASP B C 1
ATOM 4276 O O . ASP B 1 221 ? 46.844 61.305 65.878 1.00 21.97 221 ASP B O 1
ATOM 4281 N N . LYS B 1 222 ? 46.011 60.458 63.955 1.00 20.88 222 LYS B N 1
ATOM 4282 C CA . LYS B 1 222 ? 46.672 61.417 63.063 1.00 21.09 222 LYS B CA 1
ATOM 4283 C C . LYS B 1 222 ? 46.035 62.808 63.114 1.00 20.06 222 LYS B C 1
ATOM 4284 O O . LYS B 1 222 ? 46.672 63.801 62.774 1.00 19.86 222 LYS B O 1
ATOM 4290 N N . ASN B 1 223 ? 44.770 62.868 63.518 1.00 18.48 223 ASN B N 1
ATOM 4291 C CA . ASN B 1 223 ? 44.049 64.136 63.567 1.00 17.56 223 ASN B CA 1
ATOM 4292 C C . ASN B 1 223 ? 42.813 64.024 64.471 1.00 16.92 223 ASN B C 1
ATOM 4293 O O . ASN B 1 223 ? 42.740 63.126 65.310 1.00 17.13 223 ASN B O 1
ATOM 4298 N N . LYS B 1 224 ? 41.862 64.943 64.332 1.00 16.39 224 LYS B N 1
ATOM 4299 C CA . LYS B 1 224 ? 40.738 64.997 65.260 1.00 16.03 224 LYS B CA 1
ATOM 4300 C C . LYS B 1 224 ? 39.471 64.300 64.756 1.00 15.65 224 LYS B C 1
ATOM 4301 O O . LYS B 1 224 ? 38.421 64.351 65.415 1.00 15.48 224 LYS B O 1
ATOM 4307 N N . PHE B 1 225 ? 39.581 63.623 63.614 1.00 15.24 225 PHE B N 1
ATOM 4308 C CA . PHE B 1 225 ? 38.481 62.786 63.110 1.00 14.65 225 PHE B CA 1
ATOM 4309 C C . PHE B 1 225 ? 37.969 61.813 64.168 1.00 14.92 225 PHE B C 1
ATOM 4310 O O . PHE B 1 225 ? 38.750 61.036 64.734 1.00 14.36 225 PHE B O 1
ATOM 4318 N N . HIS B 1 226 ? 36.652 61.798 64.384 1.00 15.02 226 HIS B N 1
ATOM 4319 C CA . HIS B 1 226 ? 36.056 60.923 65.376 1.00 15.72 226 HIS B CA 1
ATOM 4320 C C . HIS B 1 226 ? 34.581 60.766 65.046 1.00 15.94 226 HIS B C 1
ATOM 4321 O O . HIS B 1 226 ? 33.864 61.766 64.927 1.00 16.04 226 HIS B O 1
ATOM 4328 N N . VAL B 1 227 ? 34.155 59.522 64.812 1.00 15.29 227 VAL B N 1
ATOM 4329 C CA . VAL B 1 227 ? 32.733 59.188 64.732 1.00 15.20 227 VAL B CA 1
ATOM 4330 C C . VAL B 1 227 ? 32.444 58.240 65.887 1.00 15.86 227 VAL B C 1
ATOM 4331 O O . VAL B 1 227 ? 33.076 57.196 66.032 1.00 16.02 227 VAL B O 1
ATOM 4335 N N . ASN B 1 228 ? 31.484 58.617 66.709 1.00 16.05 228 ASN B N 1
ATOM 4336 C CA . ASN B 1 228 ? 31.130 57.829 67.868 1.00 16.75 228 ASN B CA 1
ATOM 4337 C C . ASN B 1 228 ? 29.695 57.338 67.762 1.00 16.69 228 ASN B C 1
ATOM 4338 O O . ASN B 1 228 ? 28.790 58.141 67.524 1.00 16.41 228 ASN B O 1
ATOM 4343 N N . VAL B 1 229 ? 29.487 56.021 67.887 1.00 16.42 229 VAL B N 1
ATOM 4344 C CA . VAL B 1 229 ? 28.138 55.452 67.766 1.00 16.09 229 VAL B CA 1
ATOM 4345 C C . VAL B 1 229 ? 27.706 54.893 69.109 1.00 16.47 229 VAL B C 1
ATOM 4346 O O . VAL B 1 229 ? 28.326 53.964 69.627 1.00 16.73 229 VAL B O 1
ATOM 4350 N N . TRP B 1 230 ? 26.662 55.479 69.684 1.00 16.66 230 TRP B N 1
ATOM 4351 C CA . TRP B 1 230 ? 26.112 54.963 70.918 1.00 17.34 230 TRP B CA 1
ATOM 4352 C C . TRP B 1 230 ? 24.956 54.016 70.593 1.00 16.59 230 TRP B C 1
ATOM 4353 O O . TRP B 1 230 ? 23.959 54.430 69.996 1.00 15.59 230 TRP B O 1
ATOM 4364 N N . THR B 1 231 ? 25.101 52.756 71.002 1.00 16.73 231 THR B N 1
ATOM 4365 C CA . THR B 1 231 ? 24.209 51.672 70.528 1.00 17.14 231 THR B CA 1
ATOM 4366 C C . THR B 1 231 ? 23.038 51.445 71.478 1.00 17.10 231 THR B C 1
ATOM 4367 O O . THR B 1 231 ? 22.195 50.572 71.239 1.00 16.89 231 THR B O 1
ATOM 4371 N N . ARG B 1 232 ? 22.988 52.235 72.549 1.00 16.97 232 ARG B N 1
ATOM 4372 C CA . ARG B 1 232 ? 21.876 52.178 73.486 1.00 17.14 232 ARG B CA 1
ATOM 4373 C C . ARG B 1 232 ? 21.713 50.728 73.929 1.00 16.98 232 ARG B C 1
ATOM 4374 O O . ARG B 1 232 ? 22.690 50.104 74.340 1.00 16.72 232 ARG B O 1
ATOM 4382 N N . ASP B 1 233 ? 20.522 50.158 73.792 1.00 17.47 233 ASP B N 1
ATOM 4383 C CA . ASP B 1 233 ? 20.315 48.804 74.277 1.00 17.82 233 ASP B CA 1
ATOM 4384 C C . ASP B 1 233 ? 20.406 47.733 73.181 1.00 18.09 233 ASP B C 1
ATOM 4385 O O . ASP B 1 233 ? 19.903 46.627 73.364 1.00 17.45 233 ASP B O 1
ATOM 4390 N N . ALA B 1 234 ? 21.050 48.043 72.049 1.00 17.93 234 ALA B N 1
ATOM 4391 C CA . ALA B 1 234 ? 21.219 47.006 71.007 1.00 17.19 234 ALA B CA 1
ATOM 4392 C C . ALA B 1 234 ? 21.873 45.756 71.597 1.00 16.62 234 ALA B C 1
ATOM 4393 O O . ALA B 1 234 ? 22.878 45.872 72.288 1.00 17.32 234 ALA B O 1
ATOM 4395 N N . PRO B 1 235 ? 21.310 44.555 71.338 1.00 17.16 235 PRO B N 1
ATOM 4396 C CA . PRO B 1 235 ? 21.983 43.303 71.754 1.00 16.70 235 PRO B CA 1
ATOM 4397 C C . PRO B 1 235 ? 23.191 42.921 70.910 1.00 16.34 235 PRO B C 1
ATOM 4398 O O . PRO B 1 235 ? 23.966 42.056 71.322 1.00 16.83 235 PRO B O 1
ATOM 4402 N N . PHE B 1 236 ? 23.348 43.544 69.736 1.00 16.35 236 PHE B N 1
ATOM 4403 C CA . PHE B 1 236 ? 24.503 43.255 68.859 1.00 15.78 236 PHE B CA 1
ATOM 4404 C C . PHE B 1 236 ? 24.944 44.481 68.115 1.00 15.34 236 PHE B C 1
ATOM 4405 O O . PHE B 1 236 ? 24.149 45.401 67.875 1.00 15.73 236 PHE B O 1
ATOM 4413 N N . VAL B 1 237 ? 26.196 44.451 67.677 1.00 15.54 237 VAL B N 1
ATOM 4414 C CA . VAL B 1 237 ? 26.696 45.440 66.711 1.00 15.53 237 VAL B CA 1
ATOM 4415 C C . VAL B 1 237 ? 27.545 44.718 65.642 1.00 16.22 237 VAL B C 1
ATOM 4416 O O . VAL B 1 237 ? 28.353 43.839 65.961 1.00 16.69 237 VAL B O 1
ATOM 4420 N N . GLY B 1 238 ? 27.357 45.092 64.382 1.00 16.50 238 GLY B N 1
ATOM 4421 C CA . GLY B 1 238 ? 28.196 44.529 63.321 1.00 16.76 238 GLY B CA 1
ATOM 4422 C C . GLY B 1 238 ? 29.140 45.612 62.839 1.00 16.90 238 GLY B C 1
ATOM 4423 O O . GLY B 1 238 ? 28.768 46.789 62.779 1.00 17.36 238 GLY B O 1
ATOM 4424 N N . ILE B 1 239 ? 30.381 45.234 62.549 1.00 16.17 239 ILE B N 1
ATOM 4425 C CA . ILE B 1 239 ? 31.354 46.162 61.966 1.00 15.02 239 ILE B CA 1
ATOM 4426 C C . ILE B 1 239 ? 31.720 45.510 60.637 1.00 15.01 239 ILE B C 1
ATOM 4427 O O . ILE B 1 239 ? 32.054 44.319 60.596 1.00 15.20 239 ILE B O 1
ATOM 4432 N N . TRP B 1 240 ? 31.673 46.280 59.554 1.00 14.21 240 TRP B N 1
ATOM 4433 C CA . TRP B 1 240 ? 31.826 45.686 58.228 1.00 14.34 240 TRP B CA 1
ATOM 4434 C C . TRP B 1 240 ? 32.348 46.695 57.212 1.00 14.13 240 TRP B C 1
ATOM 4435 O O . TRP B 1 240 ? 32.047 47.890 57.287 1.00 14.05 240 TRP B O 1
ATOM 4446 N N . SER B 1 241 ? 33.158 46.192 56.287 1.00 13.92 241 SER B N 1
ATOM 4447 C CA . SER B 1 241 ? 33.459 46.915 55.045 1.00 14.42 241 SER B CA 1
ATOM 4448 C C . SER B 1 241 ? 33.598 45.869 53.930 1.00 15.04 241 SER B C 1
ATOM 4449 O O . SER B 1 241 ? 33.783 44.683 54.208 1.00 15.89 241 SER B O 1
ATOM 4452 N N . GLN B 1 242 ? 33.502 46.311 52.683 1.00 15.41 242 GLN B N 1
ATOM 4453 C CA . GLN B 1 242 ? 33.474 45.394 51.547 1.00 15.64 242 GLN B CA 1
ATOM 4454 C C . GLN B 1 242 ? 34.790 44.614 51.386 1.00 15.98 242 GLN B C 1
ATOM 4455 O O . GLN B 1 242 ? 35.859 45.096 51.778 1.00 15.97 242 GLN B O 1
ATOM 4461 N N . TYR B 1 243 ? 34.687 43.412 50.805 1.00 16.15 243 TYR B N 1
ATOM 4462 C CA . TYR B 1 243 ? 35.830 42.562 50.474 1.00 16.71 243 TYR B CA 1
ATOM 4463 C C . TYR B 1 243 ? 35.352 41.565 49.424 1.00 17.35 243 TYR B C 1
ATOM 4464 O O . TYR B 1 243 ? 34.241 41.058 49.545 1.00 17.41 243 TYR B O 1
ATOM 4473 N N . PRO B 1 244 ? 36.199 41.218 48.431 1.00 18.09 244 PRO B N 1
ATOM 4474 C CA . PRO B 1 244 ? 37.594 41.632 48.188 1.00 18.48 244 PRO B CA 1
ATOM 4475 C C . PRO B 1 244 ? 37.754 43.019 47.524 1.00 18.73 244 PRO B C 1
ATOM 4476 O O . PRO B 1 244 ? 38.867 43.544 47.497 1.00 18.64 244 PRO B O 1
ATOM 4480 N N . LYS B 1 245 ? 36.674 43.600 47.000 1.00 18.63 245 LYS B N 1
ATOM 4481 C CA . LYS B 1 245 ? 36.761 44.935 46.408 1.00 19.91 245 LYS B CA 1
ATOM 4482 C C . LYS B 1 245 ? 36.694 45.967 47.533 1.00 19.64 245 LYS B C 1
ATOM 4483 O O . LYS B 1 245 ? 35.614 46.262 48.038 1.00 19.82 245 LYS B O 1
ATOM 4489 N N . THR B 1 246 ? 37.836 46.508 47.937 1.00 18.92 246 THR B N 1
ATOM 4490 C CA . THR B 1 246 ? 37.859 47.321 49.165 1.00 18.91 246 THR B CA 1
ATOM 4491 C C . THR B 1 246 ? 37.863 48.817 48.887 1.00 18.78 246 THR B C 1
ATOM 4492 O O . THR B 1 246 ? 38.250 49.272 47.795 1.00 18.54 246 THR B O 1
ATOM 4496 N N . ASP B 1 247 ? 37.432 49.590 49.884 1.00 18.06 247 ASP B N 1
ATOM 4497 C CA . ASP B 1 247 ? 37.518 51.040 49.806 1.00 17.64 247 ASP B CA 1
ATOM 4498 C C . ASP B 1 247 ? 37.550 51.618 51.217 1.00 16.76 247 ASP B C 1
ATOM 4499 O O . ASP B 1 247 ? 37.428 50.888 52.217 1.00 15.56 247 ASP B O 1
ATOM 4504 N N . ASN B 1 248 ? 37.758 52.925 51.285 1.00 16.29 248 ASN B N 1
ATOM 4505 C CA . ASN B 1 248 ? 38.045 53.603 52.555 1.00 15.59 248 ASN B CA 1
ATOM 4506 C C . ASN B 1 248 ? 36.788 54.069 53.281 1.00 15.17 248 ASN B C 1
ATOM 4507 O O . ASN B 1 248 ? 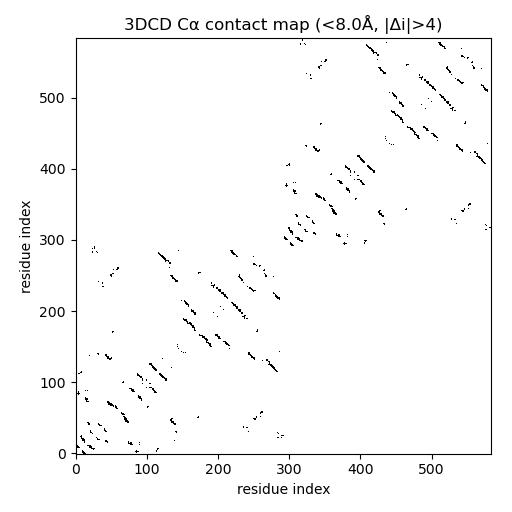36.482 55.269 53.337 1.00 14.91 248 ASN B O 1
ATOM 4512 N N . TYR B 1 249 ? 36.056 53.094 53.811 1.00 14.51 249 TYR B N 1
ATOM 4513 C CA . TYR B 1 249 ? 34.908 53.352 54.685 1.00 14.33 249 TYR B CA 1
ATOM 4514 C C . TYR B 1 249 ? 34.748 52.151 55.609 1.00 14.12 249 TYR B C 1
ATOM 4515 O O . TYR B 1 249 ? 35.306 51.061 55.359 1.00 13.92 249 TYR B O 1
ATOM 4524 N N . VAL B 1 250 ? 33.970 52.341 56.667 1.00 13.55 250 VAL B N 1
ATOM 4525 C CA . VAL B 1 250 ? 33.552 51.212 57.515 1.00 13.11 250 VAL B CA 1
ATOM 4526 C C . VAL B 1 250 ? 32.116 51.461 57.994 1.00 13.61 250 VAL B C 1
ATOM 4527 O O . VAL B 1 250 ? 31.749 52.604 58.260 1.00 13.21 250 VAL B O 1
ATOM 4531 N N . CYS B 1 251 ? 31.319 50.394 58.085 1.00 13.98 251 CYS B N 1
ATOM 4532 C CA . CYS B 1 251 ? 29.986 50.472 58.688 1.00 14.44 251 CYS B CA 1
ATOM 4533 C C . CYS B 1 251 ? 30.036 50.040 60.144 1.00 14.70 251 CYS B C 1
ATOM 4534 O O . CYS B 1 251 ? 30.692 49.062 60.474 1.00 14.45 251 CYS B O 1
ATOM 4537 N N . ILE B 1 252 ? 29.322 50.778 60.996 1.00 15.16 252 ILE B N 1
ATOM 4538 C CA . ILE B 1 252 ? 29.091 50.388 62.383 1.00 15.72 252 ILE B CA 1
ATOM 4539 C C . ILE B 1 252 ? 27.579 50.237 62.521 1.00 15.25 252 ILE B C 1
ATOM 4540 O O . ILE B 1 252 ? 26.851 51.218 62.391 1.00 15.12 252 ILE B O 1
ATOM 4545 N N . GLU B 1 253 ? 27.129 49.018 62.812 1.00 14.65 253 GLU B N 1
ATOM 4546 C CA . GLU B 1 253 ? 25.749 48.621 62.564 1.00 15.61 253 GLU B CA 1
ATOM 4547 C C . GLU B 1 253 ? 25.039 48.167 63.845 1.00 15.12 253 GLU B C 1
ATOM 4548 O O . GLU B 1 253 ? 25.143 47.014 64.208 1.00 15.28 253 GLU B O 1
ATOM 4554 N N . PRO B 1 254 ? 24.354 49.091 64.565 1.00 15.97 254 PRO B N 1
ATOM 4555 C CA . PRO B 1 254 ? 23.618 48.630 65.744 1.00 15.33 254 PRO B CA 1
ATOM 4556 C C . PRO B 1 254 ? 22.417 47.771 65.339 1.00 15.47 254 PRO B C 1
ATOM 4557 O O . PRO B 1 254 ? 21.652 48.184 64.472 1.00 15.38 254 PRO B O 1
ATOM 4561 N N . TRP B 1 255 ? 22.264 46.602 65.970 1.00 15.00 255 TRP B N 1
ATOM 4562 C CA . TRP B 1 255 ? 21.261 45.608 65.570 1.00 15.35 255 TRP B CA 1
ATOM 4563 C C . TRP B 1 255 ? 20.380 45.129 66.720 1.00 15.32 255 TRP B C 1
ATOM 4564 O O . TRP B 1 255 ? 20.889 44.728 67.772 1.00 15.71 255 TRP B O 1
ATOM 4575 N N . TRP B 1 256 ? 19.080 45.099 66.449 1.00 15.33 256 TRP B N 1
ATOM 4576 C CA . TRP B 1 256 ? 18.072 44.466 67.286 1.00 15.73 256 TRP B CA 1
ATOM 4577 C C . TRP B 1 256 ? 17.490 43.312 66.442 1.00 16.00 256 TRP B C 1
ATOM 4578 O O . TRP B 1 256 ? 16.296 43.257 66.134 1.00 16.33 256 TRP B O 1
ATOM 4589 N N . GLY B 1 257 ? 18.369 42.385 66.072 1.00 16.43 257 GLY B N 1
ATOM 4590 C CA . GLY B 1 257 ? 18.006 41.286 65.186 1.00 16.46 257 GLY B CA 1
ATOM 4591 C C . GLY B 1 257 ? 19.314 40.756 64.645 1.00 16.22 257 GLY B C 1
ATOM 4592 O O . GLY B 1 257 ? 20.360 41.388 64.819 1.00 16.00 257 GLY B O 1
ATOM 4593 N N . ILE B 1 258 ? 19.271 39.625 63.938 1.00 16.15 258 ILE B N 1
ATOM 4594 C CA . ILE B 1 258 ? 20.515 39.012 63.490 1.00 16.01 258 ILE B CA 1
ATOM 4595 C C . ILE B 1 258 ? 20.230 37.952 62.436 1.00 16.11 258 ILE B C 1
ATOM 4596 O O . ILE B 1 258 ? 19.105 37.439 62.369 1.00 15.51 258 ILE B O 1
ATOM 4601 N N . ALA B 1 259 ? 21.251 37.615 61.636 1.00 15.85 259 ALA B N 1
ATOM 4602 C CA . ALA B 1 259 ? 21.138 36.573 60.602 1.00 15.72 259 ALA B CA 1
ATOM 4603 C C . ALA B 1 259 ? 20.711 35.212 61.171 1.00 16.37 259 ALA B C 1
ATOM 4604 O O . ALA B 1 259 ? 20.913 34.934 62.350 1.00 16.20 259 ALA B O 1
ATOM 4606 N N . ASP B 1 260 ? 20.181 34.345 60.305 1.00 15.82 260 ASP B N 1
ATOM 4607 C CA . ASP B 1 260 ? 19.903 32.959 60.681 1.00 15.29 260 ASP B CA 1
ATOM 4608 C C . ASP B 1 260 ? 21.177 32.321 61.183 1.00 15.99 260 ASP B C 1
ATOM 4609 O O . ASP B 1 260 ? 22.245 32.561 60.613 1.00 14.96 260 ASP B O 1
ATOM 4614 N N . ARG B 1 261 ? 21.053 31.489 62.226 1.00 15.22 261 ARG B N 1
ATOM 4615 C CA . ARG B 1 261 ? 22.094 30.543 62.615 1.00 15.84 261 ARG B CA 1
ATOM 4616 C C . ARG B 1 261 ? 22.232 29.495 61.532 1.00 16.00 261 ARG B C 1
ATOM 4617 O O . ARG B 1 261 ? 21.254 29.157 60.829 1.00 15.16 261 ARG B O 1
ATOM 4625 N N . ASP B 1 262 ? 23.442 28.945 61.434 1.00 16.40 262 ASP B N 1
ATOM 4626 C CA . ASP B 1 262 ? 23.720 27.875 60.500 1.00 17.69 262 ASP B CA 1
ATOM 4627 C C . ASP B 1 262 ? 22.733 26.734 60.689 1.00 18.67 262 ASP B C 1
ATOM 4628 O O . ASP B 1 262 ? 22.385 26.052 59.727 1.00 18.73 262 ASP B O 1
ATOM 4633 N N . ASP B 1 263 ? 22.272 26.553 61.923 1.00 19.07 263 ASP B N 1
ATOM 4634 C CA . ASP B 1 263 ? 21.352 25.448 62.235 1.00 20.17 263 ASP B CA 1
ATOM 4635 C C . ASP B 1 263 ? 19.894 25.848 62.402 1.00 19.58 263 ASP B C 1
ATOM 4636 O O . ASP B 1 263 ? 19.113 25.048 62.912 1.00 19.89 263 ASP B O 1
ATOM 4641 N N . ALA B 1 264 ? 19.520 27.062 61.973 1.00 18.03 264 ALA B N 1
ATOM 4642 C CA . ALA B 1 264 ? 18.136 27.512 62.105 1.00 17.80 264 ALA B CA 1
ATOM 4643 C C . ALA B 1 264 ? 17.198 26.537 61.397 1.00 18.07 264 ALA B C 1
ATOM 4644 O O . ALA B 1 264 ? 17.520 26.038 60.321 1.00 18.10 264 ALA B O 1
ATOM 4646 N N . ASP B 1 265 ? 16.055 26.256 62.014 1.00 18.44 265 ASP B N 1
ATOM 4647 C CA . ASP B 1 265 ? 15.080 25.361 61.418 1.00 18.93 265 ASP B CA 1
ATOM 4648 C C . ASP B 1 265 ? 14.166 26.084 60.416 1.00 18.99 265 ASP B C 1
ATOM 4649 O O . ASP B 1 265 ? 13.387 25.445 59.725 1.00 19.30 265 ASP B O 1
ATOM 4654 N N . GLY B 1 266 ? 14.300 27.402 60.317 1.00 19.75 266 GLY B N 1
ATOM 4655 C CA . GLY B 1 266 ? 13.604 28.173 59.283 1.00 19.77 266 GLY B CA 1
ATOM 4656 C C . GLY B 1 266 ? 12.253 28.702 59.733 1.00 20.06 266 GLY B C 1
ATOM 4657 O O . GLY B 1 266 ? 11.666 29.533 59.058 1.00 19.99 266 GLY B O 1
ATOM 4658 N N . ASP B 1 267 ? 11.757 28.217 60.868 1.00 18.84 267 ASP B N 1
ATOM 4659 C CA . ASP B 1 267 ? 10.493 28.682 61.417 1.00 19.14 267 ASP B CA 1
ATOM 4660 C C . ASP B 1 267 ? 10.683 30.071 62.036 1.00 18.92 267 ASP B C 1
ATOM 4661 O O . ASP B 1 267 ? 11.500 30.239 62.946 1.00 19.15 267 ASP B O 1
ATOM 4666 N N . LEU B 1 268 ? 9.929 31.059 61.542 1.00 18.57 268 LEU B N 1
ATOM 4667 C CA . LEU B 1 268 ? 10.000 32.436 62.054 1.00 18.60 268 LEU B CA 1
ATOM 4668 C C . LEU B 1 268 ? 9.768 32.488 63.557 1.00 18.57 268 LEU B C 1
ATOM 4669 O O . LEU B 1 268 ? 10.351 33.332 64.274 1.00 17.95 268 LEU B O 1
ATOM 4674 N N . GLU B 1 269 ? 8.917 31.592 64.037 1.00 18.52 269 GLU B N 1
ATOM 4675 C CA . GLU B 1 269 ? 8.610 31.546 65.460 1.00 19.70 269 GLU B CA 1
ATOM 4676 C C . GLU B 1 269 ? 9.770 30.995 66.289 1.00 19.44 269 GLU B C 1
ATOM 4677 O O . GLU B 1 269 ? 9.784 31.170 67.498 1.00 19.45 269 GLU B O 1
ATOM 4683 N N . HIS B 1 270 ? 10.740 30.351 65.636 1.00 19.31 270 HIS B N 1
ATOM 4684 C CA . HIS B 1 270 ? 11.911 29.789 66.326 1.00 19.17 270 HIS B CA 1
ATOM 4685 C C . HIS B 1 270 ? 13.182 30.596 66.072 1.00 19.32 270 HIS B C 1
ATOM 4686 O O . HIS B 1 270 ? 14.227 30.300 66.640 1.00 18.40 270 HIS B O 1
ATOM 4693 N N . LYS B 1 271 ? 13.094 31.610 65.209 1.00 18.77 271 LYS B N 1
ATOM 4694 C CA . LYS B 1 271 ? 14.293 32.306 64.751 1.00 18.40 271 LYS B CA 1
ATOM 4695 C C . LYS B 1 271 ? 14.957 33.081 65.898 1.00 18.82 271 LYS B C 1
ATOM 4696 O O . LYS B 1 271 ? 14.381 34.000 66.457 1.00 19.29 271 LYS B O 1
ATOM 4702 N N . TYR B 1 272 ? 16.180 32.701 66.218 1.00 19.07 272 TYR B N 1
ATOM 4703 C CA . TYR B 1 272 ? 16.964 33.358 67.261 1.00 19.70 272 TYR B CA 1
ATOM 4704 C C . TYR B 1 272 ? 17.106 34.880 67.056 1.00 19.76 272 TYR B C 1
ATOM 4705 O O . TYR B 1 272 ? 17.399 35.359 65.949 1.00 18.80 272 TYR B O 1
ATOM 4714 N N . GLY B 1 273 ? 16.931 35.635 68.137 1.00 20.12 273 GLY B N 1
ATOM 4715 C CA . GLY B 1 273 ? 17.298 37.055 68.153 1.00 19.85 273 GLY B CA 1
ATOM 4716 C C . GLY B 1 273 ? 16.240 37.998 67.600 1.00 19.86 273 GLY B C 1
ATOM 4717 O O . GLY B 1 273 ? 16.513 39.191 67.395 1.00 19.53 273 GLY B O 1
ATOM 4726 N N . ASN B 1 275 ? 12.566 40.096 67.670 1.00 19.10 275 ASN B N 1
ATOM 4727 C CA . ASN B 1 275 ? 11.660 40.757 68.604 1.00 19.69 275 ASN B CA 1
ATOM 4728 C C . ASN B 1 275 ? 10.251 40.257 68.388 1.00 20.20 275 ASN B C 1
ATOM 4729 O O . ASN B 1 275 ? 9.831 40.049 67.250 1.00 20.50 275 ASN B O 1
ATOM 4734 N N . HIS B 1 276 ? 9.540 40.065 69.493 1.00 20.72 276 HIS B N 1
ATOM 4735 C CA . HIS B 1 276 ? 8.171 39.566 69.497 1.00 21.54 276 HIS B CA 1
ATOM 4736 C C . HIS B 1 276 ? 7.309 40.654 70.119 1.00 21.47 276 HIS B C 1
ATOM 4737 O O . HIS B 1 276 ? 7.500 41.003 71.296 1.00 21.54 276 HIS B O 1
ATOM 4744 N N . LEU B 1 277 ? 6.408 41.216 69.315 1.00 20.19 277 LEU B N 1
ATOM 4745 C CA . LEU B 1 277 ? 5.598 42.374 69.708 1.00 20.45 277 LEU B CA 1
ATOM 4746 C C . LEU B 1 277 ? 4.108 42.040 69.628 1.00 20.65 277 LEU B C 1
ATOM 4747 O O . LEU B 1 277 ? 3.610 41.646 68.581 1.00 20.18 277 LEU B O 1
ATOM 4752 N N . LYS B 1 278 ? 3.407 42.213 70.741 1.00 21.37 278 LYS B N 1
ATOM 4753 C CA . LYS B 1 278 ? 1.988 41.835 70.832 1.00 22.40 278 LYS B CA 1
ATOM 4754 C C . LYS B 1 278 ? 1.090 42.786 70.035 1.00 21.52 278 LYS B C 1
ATOM 4755 O O . LYS B 1 278 ? 1.461 43.922 69.817 1.00 22.03 278 LYS B O 1
ATOM 4761 N N . PRO B 1 279 ? -0.109 42.331 69.611 1.00 21.36 279 PRO B N 1
ATOM 4762 C CA . PRO B 1 279 ? -1.002 43.204 68.840 1.00 21.03 279 PRO B CA 1
ATOM 4763 C C . PRO B 1 279 ? -1.234 44.581 69.485 1.00 20.70 279 PRO B C 1
ATOM 4764 O O . PRO B 1 279 ? -1.464 44.673 70.693 1.00 20.26 279 PRO B O 1
ATOM 4768 N N . GLY B 1 280 ? -1.172 45.628 68.669 1.00 20.62 280 GLY B N 1
ATOM 4769 C CA . GLY B 1 280 ? -1.378 47.004 69.129 1.00 21.31 280 GLY B CA 1
ATOM 4770 C C . GLY B 1 280 ? -0.227 47.636 69.905 1.00 21.52 280 GLY B C 1
ATOM 4771 O O . GLY B 1 280 ? -0.256 48.826 70.189 1.00 21.73 280 GLY B O 1
ATOM 4772 N N . LYS B 1 281 ? 0.784 46.854 70.261 1.00 21.59 281 LYS B N 1
ATOM 4773 C CA . LYS B 1 281 ? 1.879 47.378 71.083 1.00 21.82 281 LYS B CA 1
ATOM 4774 C C . LYS B 1 281 ? 2.941 48.070 70.234 1.00 21.82 281 LYS B C 1
ATOM 4775 O O . LYS B 1 281 ? 2.997 47.866 69.018 1.00 21.02 281 LYS B O 1
ATOM 4781 N N . GLU B 1 282 ? 3.771 48.884 70.890 1.00 21.40 282 GLU B N 1
ATOM 4782 C CA . GLU B 1 282 ? 4.861 49.583 70.210 1.00 22.28 282 GLU B CA 1
ATOM 4783 C C . GLU B 1 282 ? 6.234 49.159 70.739 1.00 22.13 282 GLU B C 1
ATOM 4784 O O . GLU B 1 282 ? 6.437 49.028 71.963 1.00 22.34 282 GLU B O 1
ATOM 4790 N N . PHE B 1 283 ? 7.163 48.917 69.805 1.00 21.77 283 PHE B N 1
ATOM 4791 C CA . PHE B 1 283 ? 8.561 48.627 70.131 1.00 20.76 283 PHE B CA 1
ATOM 4792 C C . PHE B 1 283 ? 9.383 49.854 69.751 1.00 20.64 283 PHE B C 1
ATOM 4793 O O . PHE B 1 283 ? 9.138 50.464 68.701 1.00 20.16 283 PHE B O 1
ATOM 4801 N N . GLN B 1 284 ? 10.333 50.236 70.605 1.00 20.55 284 GLN B N 1
ATOM 4802 C CA . GLN B 1 284 ? 11.204 51.383 70.282 1.00 21.08 284 GLN B CA 1
ATOM 4803 C C . GLN B 1 284 ? 12.656 51.054 70.542 1.00 20.62 284 GLN B C 1
ATOM 4804 O O . GLN B 1 284 ? 12.997 50.395 71.528 1.00 19.85 284 GLN B O 1
ATOM 4810 N N . ALA B 1 285 ? 13.515 51.510 69.639 1.00 19.96 285 ALA B N 1
ATOM 4811 C CA . ALA B 1 285 ? 14.950 51.298 69.769 1.00 19.67 285 ALA B CA 1
ATOM 4812 C C . ALA B 1 285 ? 15.618 52.346 68.902 1.00 19.11 285 ALA B C 1
ATOM 4813 O O . ALA B 1 285 ? 14.957 53.003 68.123 1.00 20.74 285 ALA B O 1
ATOM 4815 N N . GLY B 1 286 ? 16.919 52.530 69.054 1.00 19.02 286 GLY B N 1
ATOM 4816 C CA . GLY B 1 286 ? 17.624 53.506 68.250 1.00 16.94 286 GLY B CA 1
ATOM 4817 C C . GLY B 1 286 ? 19.040 53.674 68.737 1.00 16.75 286 GLY B C 1
ATOM 4818 O O . GLY B 1 286 ? 19.469 53.031 69.691 1.00 16.18 286 GLY B O 1
ATOM 4819 N N . PHE B 1 287 ? 19.766 54.548 68.059 1.00 16.75 287 PHE B N 1
ATOM 4820 C CA . PHE B 1 287 ? 21.174 54.755 68.324 1.00 16.23 287 PHE B CA 1
ATOM 4821 C C . PHE B 1 287 ? 21.526 56.192 67.965 1.00 16.21 287 PHE B C 1
ATOM 4822 O O . PHE B 1 287 ? 20.730 56.878 67.311 1.00 15.69 287 PHE B O 1
ATOM 4830 N N . SER B 1 288 ? 22.688 56.659 68.421 1.00 15.77 288 SER B N 1
ATOM 4831 C CA . SER B 1 288 ? 23.091 58.028 68.184 1.00 16.60 288 SER B CA 1
ATOM 4832 C C . SER B 1 288 ? 24.493 58.070 67.620 1.00 17.15 288 SER B C 1
ATOM 4833 O O . SER B 1 288 ? 25.343 57.294 68.046 1.00 17.38 288 SER B O 1
ATOM 4844 N N . THR B 1 290 ? 27.791 60.779 66.787 1.00 18.64 290 THR B N 1
ATOM 4845 C CA . THR B 1 290 ? 28.402 62.100 66.891 1.00 18.49 290 THR B CA 1
ATOM 4846 C C . THR B 1 290 ? 29.563 62.176 65.903 1.00 17.69 290 THR B C 1
ATOM 4847 O O . THR B 1 290 ? 30.301 61.197 65.719 1.00 17.29 290 THR B O 1
ATOM 4851 N N . TYR B 1 291 ? 29.708 63.330 65.267 1.00 17.28 291 TYR B N 1
ATOM 4852 C CA . TYR B 1 291 ? 30.686 63.515 64.204 1.00 17.15 291 TYR B CA 1
ATOM 4853 C C . TYR B 1 291 ? 31.684 64.583 64.591 1.00 16.75 291 TYR B C 1
ATOM 4854 O O . TYR B 1 291 ? 31.291 65.666 65.041 1.00 16.67 291 TYR B O 1
ATOM 4863 N N . HIS B 1 292 ? 32.971 64.287 64.411 1.00 15.91 292 HIS B N 1
ATOM 4864 C CA . HIS B 1 292 ? 34.003 65.315 64.519 1.00 15.15 292 HIS B CA 1
ATOM 4865 C C . HIS B 1 292 ? 34.921 65.291 63.291 1.00 15.11 292 HIS B C 1
ATOM 4866 O O . HIS B 1 292 ? 35.392 64.230 62.867 1.00 14.74 292 HIS B O 1
ATOM 4873 N N . SER B 1 293 ? 35.138 66.469 62.718 1.00 13.99 293 SER B N 1
ATOM 4874 C CA . SER B 1 293 ? 36.004 66.640 61.560 1.00 14.14 293 SER B CA 1
ATOM 4875 C C . SER B 1 293 ? 37.481 66.363 61.897 1.00 14.07 293 SER B C 1
ATOM 4876 O O . SER B 1 293 ? 37.861 66.291 63.065 1.00 13.85 293 SER B O 1
ATOM 4879 N N . THR B 1 294 ? 38.301 66.209 60.861 1.00 14.26 294 THR B N 1
ATOM 4880 C CA . THR B 1 294 ? 39.742 66.048 61.023 1.00 14.79 294 THR B CA 1
ATOM 4881 C C . THR B 1 294 ? 40.367 67.263 61.732 1.00 15.13 294 THR B C 1
ATOM 4882 O O . THR B 1 294 ? 41.366 67.115 62.440 1.00 15.02 294 THR B O 1
ATOM 4886 N N . THR B 1 295 ? 39.794 68.454 61.505 1.00 16.04 295 THR B N 1
ATOM 4887 C CA . THR B 1 295 ? 40.294 69.719 62.080 1.00 17.16 295 THR B CA 1
ATOM 4888 C C . THR B 1 295 ? 39.248 70.359 62.994 1.00 18.31 295 THR B C 1
ATOM 4889 O O . THR B 1 295 ? 38.081 69.971 62.976 1.00 18.27 295 THR B O 1
ATOM 4893 N N . ASP B 1 296 ? 39.673 71.346 63.783 1.00 19.72 296 ASP B N 1
ATOM 4894 C CA . ASP B 1 296 ? 38.741 72.209 64.511 1.00 21.86 296 ASP B CA 1
ATOM 4895 C C . ASP B 1 296 ? 38.511 73.522 63.772 1.00 22.44 296 ASP B C 1
ATOM 4896 O O . ASP B 1 296 ? 38.261 74.549 64.400 1.00 22.35 296 ASP B O 1
ATOM 4901 N N . GLU B 1 297 ? 38.606 73.508 62.445 1.00 23.43 297 GLU B N 1
ATOM 4902 C CA . GLU B 1 297 ? 38.418 74.750 61.689 1.00 24.81 297 GLU B CA 1
ATOM 4903 C C . GLU B 1 297 ? 36.958 75.199 61.684 1.00 25.70 297 GLU B C 1
ATOM 4904 O O . GLU B 1 297 ? 36.040 74.371 61.639 1.00 25.73 297 GLU B O 1
ATOM 4910 N N . VAL B 1 298 ? 36.758 76.513 61.734 1.00 26.82 298 VAL B N 1
ATOM 4911 C CA . VAL B 1 298 ? 35.418 77.086 61.695 1.00 27.94 298 VAL B CA 1
ATOM 4912 C C . VAL B 1 298 ? 35.259 77.996 60.489 1.00 28.34 298 VAL B C 1
ATOM 4913 O O . VAL B 1 298 ? 36.162 78.758 60.149 1.00 28.69 298 VAL B O 1
ATOM 4917 N N . LYS B 1 299 ? 34.112 77.875 59.830 1.00 29.43 299 LYS B N 1
ATOM 4918 C CA . LYS B 1 299 ? 33.805 78.647 58.630 1.00 30.31 299 LYS B CA 1
ATOM 4919 C C . LYS B 1 299 ? 33.251 79.995 59.070 1.00 31.34 299 LYS B C 1
ATOM 4920 O O . LYS B 1 299 ? 32.316 80.048 59.879 1.00 31.93 299 LYS B O 1
ATOM 4926 N N . LEU B 1 300 ? 33.841 81.074 58.559 1.00 31.98 300 LEU B N 1
ATOM 4927 C CA . LEU B 1 300 ? 33.393 82.434 58.865 1.00 32.81 300 LEU B CA 1
ATOM 4928 C C . LEU B 1 300 ? 31.997 82.728 58.299 1.00 32.98 300 LEU B C 1
ATOM 4929 O O . LEU B 1 300 ? 31.505 82.017 57.419 1.00 32.95 300 LEU B O 1
#

B-factor: mean 19.8, std 5.45, range [8.43, 54.68]

Radius of gyration: 26.43 Å; Cα contacts (8 Å, |Δi|>4): 1543; chains: 2; bounding box: 54×77×68 Å

CATH classification: 2.70.98.10

InterPro domains:
  IPR008183 Aldose 1-/Glucose-6-phosphate 1-epimerase [PF01263] (2-255)
  IPR011013 Galactose mutarotase-like domain superfamily [SSF74650] (3-291)
  IPR014718 Glycoside hydrolase-type carbohydrate-binding [G3DSA:2.70.98.10] (1-299)
  IPR037481 Protein LacX [cd09024] (3-290)

Sequence (584 aa):
DYTIENNIKVVISDHGAEIQSVKSAHTDDEEFWQANPEIWGRHAPVLFPIVGRLKNDEYTYKGKTYHLGQHGFARNADFEVENHTKESITFLLKDNEETRKVYPFKFEFRVNYNLNNLLEENFSVVNKSDETIFGVGGHPGFNLPTDHGENKEDFYFDHPSVTRVRIPLKDASLDWNNRSLAPTDSLIALSDDLFKDDALIYELRGNDNKVSLRTDKNKFHVNVWTRDAPFVGIWSQYPKTDNYVCIEPWWGIADRDDADGDLEHKYGNHLKPGKEFQAGFSTYHSTTDEVKLDYTIENNIKVVISDHGAEIQSVKSAHTDEEFWQANPEIWGRHAPVLFPIVGRLKNDEYTYKGKTYHLGQHGFARNADFEVENHTKESITFLLKDNEETRKVYPFKFEFRVNYNLNNLLEENFSVVNKSDETIFGVGGHPGFNLPTDHGENKEDFYFDHPSVTRVRIPLKDASLDWNNRSLAPTDSLIALSDDLFKDDALIYELRGNDNKVSLRTDKNKFHVNVWTRDAPFVGIWSQYPKTDNYVCIEPWWGIADRDDADGDLEHKYGNHLKPGKEFQAGFSTYHSTTDEVKL

Foldseek 3Di:
DDWADDCWIWDAALQQRATQWTAQNAPRDTFDNQPVVFGRGAKHKQPQAAFAEVVQWFDEPRHIAGAGHSGCSNRDGWDFPDDDRFKTKTWDWDDPVSCRRPVFTKIWIWMWGDPQKIKTKIKIFGAGQFKFGKIKMWGKTFDDCPPPDDQQQKKKAPPLDWFWWFFDDPRATPHVPTDTHRRSGIDGDDLCPQVRHKTKTFDDAFADKMWMDGPVFDWIDIKRLGHQRMWIKGATPPDGDGIIIIMRIQHGYHHPPDPRHRVRGPGDMGGHRDMDMGIMMGTDDRDHSDHD/DDWADDCWIWDAALQQRATQWTANVFPRDTFDRQPVVFGNGAKGKAPQAAFAEVVQWFDEPHDIAGAGHSGCSNRDGWDWPDDDNFKTKTWDWDDPVSCRRPVFTWIWIWMWGDVQKIKTKIKIFGAGQFKFGKIKMWGKTFDPDPPPDDQQLKWKAPPLDWFWWFFDDPRATQHVPIDTHRRSGIGGGDLCPQQRHKTKTFDDAFADKMWMDGPQFDWIDIKRLGGQRMWIKGATPPVGDGIIIIMRIQHGYAHPPHPRHRVRGPGDIGHHRDMDMGIMMGTDDRHPGGDD

Organism: Lactobacillus acidophilus (strain ATCC 700396 / NCK56 / N2 / NCFM) (NCBI:txid272621)